Protein AF-A0A3D2KPB6-F1 (afdb_monomer_lite)

pLDDT: mean 90.32, std 8.57, range [44.06, 98.75]

Foldseek 3Di:
DVVVVVVVVVLLVVLLVLLVVLLVLLVVLLVVCVVPDDPVLSVQSVVLSVLLVVLSPDPPRDPVSNVVSSVSSLVSCVVRVPPSPPDDPCNVCVVVVVVVVVVVVVCCVAWKDKDFAQACLQPPLWDHKDKDWDEFPDDPDDDPVRVVVCCQQFVKDKDWFFDQAWAFKKFWFALDAPPAALQDRGDWDKDWDDDPVDHIFIWTWGWMDRPNRIGIDTDGPRDDCQVQCCVHAPVVDPGSVRVVVVQVVVVQFPQDPVRITMGTDPDIHHGGGTPIIIITTTIFIFMFTQCVCVPDPDDQQFWWWFWCVPLVLDPDTDIDTFGFHDDAFWKWADDPLFIDINNHTDDDDPLSVCLRVVNDPQNGADQAAQRHPPHMDHAHPQWTFGGHSNRRHDPGCSRRNTGGNVRTRGGTAFRCDNNDPRGGGRD

Structure (mmCIF, N/CA/C/O backbone):
data_AF-A0A3D2KPB6-F1
#
_entry.id   AF-A0A3D2KPB6-F1
#
loop_
_atom_site.group_PDB
_atom_site.id
_atom_site.type_symbol
_atom_site.label_atom_id
_atom_site.label_alt_id
_atom_site.label_comp_id
_atom_site.label_asym_id
_atom_site.label_entity_id
_atom_site.label_seq_id
_atom_site.pdbx_PDB_ins_code
_atom_site.Cartn_x
_atom_site.Cartn_y
_atom_site.Cartn_z
_atom_site.occupancy
_atom_site.B_iso_or_equiv
_atom_site.auth_seq_id
_atom_site.auth_comp_id
_atom_site.auth_asym_id
_atom_site.auth_atom_id
_atom_site.pdbx_PDB_model_num
ATOM 1 N N . MET A 1 1 ? 39.797 36.751 -23.913 1.00 49.50 1 MET A N 1
ATOM 2 C CA . MET A 1 1 ? 40.040 36.171 -25.258 1.00 49.50 1 MET A CA 1
ATOM 3 C C . MET A 1 1 ? 39.704 34.677 -25.364 1.00 49.50 1 MET A C 1
ATOM 5 O O . MET A 1 1 ? 39.064 34.304 -26.334 1.00 49.50 1 MET A O 1
ATOM 9 N N . PHE A 1 2 ? 40.036 33.823 -24.383 1.00 52.22 2 PHE A N 1
ATOM 10 C CA . PHE A 1 2 ? 39.786 32.365 -24.452 1.00 52.22 2 PHE A CA 1
ATOM 11 C C . PHE A 1 2 ? 38.309 31.931 -24.597 1.00 52.22 2 PHE A C 1
ATOM 13 O O . PHE A 1 2 ? 38.028 30.942 -25.267 1.00 52.22 2 PHE A O 1
ATOM 20 N N . ASN A 1 3 ? 37.356 32.683 -24.031 1.00 55.00 3 ASN A N 1
ATOM 21 C CA . ASN A 1 3 ? 35.929 32.315 -24.026 1.00 55.00 3 ASN A CA 1
ATOM 22 C C . ASN A 1 3 ? 35.178 32.638 -25.342 1.00 55.00 3 ASN A C 1
ATOM 24 O O . ASN A 1 3 ? 34.080 32.145 -25.583 1.00 55.00 3 ASN A O 1
ATOM 28 N N . PHE A 1 4 ? 35.764 33.474 -26.206 1.00 55.62 4 PHE A N 1
ATOM 29 C CA . PHE A 1 4 ? 35.177 33.846 -27.500 1.00 55.62 4 PHE A CA 1
ATOM 30 C C . PHE A 1 4 ? 35.497 32.791 -28.569 1.00 55.62 4 PHE A C 1
ATOM 32 O O . PHE A 1 4 ? 34.599 32.269 -29.228 1.00 55.62 4 PHE A O 1
ATOM 39 N N . PHE A 1 5 ? 36.766 32.372 -28.636 1.00 59.25 5 PHE A N 1
ATOM 40 C CA . PHE A 1 5 ? 37.217 31.298 -29.522 1.00 59.25 5 PHE A CA 1
ATOM 41 C C . PHE A 1 5 ? 36.573 29.940 -29.198 1.00 59.25 5 PHE A C 1
ATOM 43 O O . PHE A 1 5 ? 36.370 29.127 -30.099 1.00 59.25 5 PHE A O 1
ATOM 50 N N . SER A 1 6 ? 36.217 29.677 -27.935 1.00 68.56 6 SER A N 1
ATOM 51 C CA . SER A 1 6 ? 35.493 28.457 -27.548 1.00 68.56 6 SER A CA 1
ATOM 52 C C . SER A 1 6 ? 34.040 28.463 -28.043 1.00 68.56 6 SER A C 1
ATOM 54 O O . SER A 1 6 ? 33.560 27.443 -28.546 1.00 68.56 6 SER A O 1
ATOM 56 N N . LYS A 1 7 ? 33.354 29.614 -27.972 1.00 76.50 7 LYS A N 1
ATOM 57 C CA . LYS A 1 7 ? 31.980 29.796 -28.462 1.00 76.50 7 LYS A CA 1
ATOM 58 C C . LYS A 1 7 ? 31.906 29.663 -29.983 1.00 76.50 7 LYS A C 1
ATOM 60 O O . LYS A 1 7 ? 31.088 28.895 -30.477 1.00 76.50 7 LYS A O 1
ATOM 65 N N . GLU A 1 8 ? 32.798 30.327 -30.715 1.00 77.44 8 GLU A N 1
ATOM 66 C CA . GLU A 1 8 ? 32.841 30.278 -32.183 1.00 77.44 8 GLU A CA 1
ATOM 67 C C . GLU A 1 8 ? 33.154 28.867 -32.709 1.00 77.44 8 GLU A C 1
ATOM 69 O O . GLU A 1 8 ? 32.471 28.359 -33.602 1.00 77.44 8 GLU A O 1
ATOM 74 N N . ARG A 1 9 ? 34.115 28.167 -32.086 1.00 81.19 9 ARG A N 1
ATOM 75 C CA . ARG A 1 9 ? 34.411 26.757 -32.401 1.00 81.19 9 ARG A CA 1
ATOM 76 C C . ARG A 1 9 ? 33.211 25.844 -32.144 1.00 81.19 9 ARG A C 1
ATOM 78 O O . ARG A 1 9 ? 32.948 24.952 -32.951 1.00 81.19 9 ARG A O 1
ATOM 85 N N . ARG A 1 10 ? 32.472 26.059 -31.048 1.00 84.06 10 ARG A N 1
ATOM 86 C CA . ARG A 1 10 ? 31.262 25.288 -30.719 1.00 84.06 10 ARG A CA 1
ATOM 87 C C . ARG A 1 10 ? 30.144 25.537 -31.735 1.00 84.06 10 ARG A C 1
ATOM 89 O O . ARG A 1 10 ? 29.541 24.572 -32.198 1.00 84.06 10 ARG A O 1
ATOM 96 N N . THR A 1 11 ? 29.915 26.793 -32.120 1.00 87.31 11 THR A N 1
ATOM 97 C CA . THR A 1 11 ? 28.934 27.168 -33.151 1.00 87.31 11 THR A CA 1
ATOM 98 C C . THR A 1 11 ? 29.279 26.542 -34.498 1.00 87.31 11 THR A C 1
ATOM 100 O O . THR A 1 11 ? 28.432 25.883 -35.097 1.00 87.31 11 THR A O 1
ATOM 103 N N . ARG A 1 12 ? 30.540 26.648 -34.938 1.00 87.94 12 ARG A N 1
ATOM 104 C CA . ARG A 1 12 ? 30.999 26.034 -36.191 1.00 87.94 12 ARG A CA 1
ATOM 105 C C . ARG A 1 12 ? 30.823 24.519 -36.184 1.00 87.94 12 ARG A C 1
ATOM 107 O O . ARG A 1 12 ? 30.333 23.964 -37.161 1.00 87.94 12 ARG A O 1
ATOM 114 N N . ARG A 1 13 ? 31.192 23.845 -35.089 1.00 88.19 13 ARG A N 1
ATOM 115 C CA . ARG A 1 13 ? 31.015 22.391 -34.950 1.00 88.19 13 ARG A CA 1
ATOM 116 C C . ARG A 1 13 ? 29.543 21.992 -35.077 1.00 88.19 13 ARG A C 1
ATOM 118 O O . ARG A 1 13 ? 29.248 21.073 -35.833 1.00 88.19 13 ARG A O 1
ATOM 125 N N . LYS A 1 14 ? 28.645 22.706 -34.390 1.00 90.25 14 LYS A N 1
ATOM 126 C CA . LYS A 1 14 ? 27.197 22.465 -34.462 1.00 90.25 14 LYS A CA 1
ATOM 127 C C . LYS A 1 14 ? 26.663 22.657 -35.885 1.00 90.25 14 LYS A C 1
ATOM 129 O O . LYS A 1 14 ? 25.953 21.793 -36.382 1.00 90.25 14 LYS A O 1
ATOM 134 N N . LEU A 1 15 ? 27.059 23.735 -36.565 1.00 91.00 15 LEU A N 1
ATOM 135 C CA . LEU A 1 15 ? 26.624 24.005 -37.938 1.00 91.00 15 LEU A CA 1
ATOM 136 C C . LEU A 1 15 ? 27.145 22.958 -38.936 1.00 91.00 15 LEU A C 1
ATOM 138 O O . LEU A 1 15 ? 26.420 22.563 -39.844 1.00 91.00 15 LEU A O 1
ATOM 142 N N . LEU A 1 16 ? 28.379 22.468 -38.767 1.00 91.44 16 LEU A N 1
ATOM 143 C CA . LEU A 1 16 ? 28.932 21.390 -39.597 1.00 91.44 16 LEU A CA 1
ATOM 144 C C . LEU A 1 16 ? 28.162 20.072 -39.429 1.00 91.44 16 LEU A C 1
ATOM 146 O O . LEU A 1 16 ? 27.970 19.357 -40.413 1.00 91.44 16 LEU A O 1
ATOM 150 N N . GLU A 1 17 ? 27.731 19.762 -38.206 1.00 89.62 17 GLU A N 1
ATOM 151 C CA . GLU A 1 17 ? 26.903 18.594 -37.893 1.00 89.62 17 GLU A CA 1
ATOM 152 C C . GLU A 1 17 ? 25.509 18.726 -38.519 1.00 89.62 17 GLU A C 1
ATOM 154 O O . GLU A 1 17 ? 25.130 17.890 -39.336 1.00 89.62 17 GLU A O 1
ATOM 159 N N . GLN A 1 18 ? 24.824 19.849 -38.291 1.00 91.00 18 GLN A N 1
ATOM 160 C CA . GLN A 1 18 ? 23.523 20.134 -38.909 1.00 91.00 18 GLN A CA 1
ATOM 161 C C . GLN A 1 18 ? 23.593 20.114 -40.443 1.00 91.00 18 GLN A C 1
ATOM 163 O O . GLN A 1 18 ? 22.740 19.527 -41.102 1.00 91.00 18 GLN A O 1
ATOM 168 N N . SER A 1 19 ? 24.645 20.689 -41.032 1.00 93.12 19 SER A N 1
ATOM 169 C CA . SER A 1 19 ? 24.866 20.668 -42.485 1.00 93.12 19 SER A CA 1
ATOM 170 C C . SER A 1 19 ? 25.135 19.260 -43.014 1.00 93.12 19 SER A C 1
ATOM 172 O O . SER A 1 19 ? 24.842 18.959 -44.170 1.00 93.12 19 SER A O 1
ATOM 174 N N . ARG A 1 20 ? 25.727 18.372 -42.206 1.00 93.81 20 ARG A N 1
ATOM 175 C CA . ARG A 1 20 ? 25.897 16.966 -42.583 1.00 93.81 20 ARG A CA 1
ATOM 176 C C . ARG A 1 20 ? 24.556 16.263 -42.676 1.00 93.81 20 ARG A C 1
ATOM 178 O O . ARG A 1 20 ? 24.315 15.591 -43.680 1.00 93.81 20 ARG A O 1
ATOM 185 N N . ASP A 1 21 ? 23.723 16.457 -41.671 1.00 90.81 21 ASP A N 1
ATOM 186 C CA . ASP A 1 21 ? 22.442 15.776 -41.562 1.00 90.81 21 ASP A CA 1
ATOM 187 C C . ASP A 1 21 ? 21.454 16.331 -42.606 1.00 90.81 21 ASP A C 1
ATOM 189 O O . ASP A 1 21 ? 20.803 15.554 -43.304 1.00 90.81 21 ASP A O 1
ATOM 193 N N . LEU A 1 22 ? 21.463 17.648 -42.856 1.00 93.00 22 LEU A N 1
ATOM 194 C CA . LEU A 1 22 ? 20.670 18.288 -43.913 1.00 93.00 22 LEU A CA 1
ATOM 195 C C . LEU A 1 22 ? 21.046 17.789 -45.320 1.00 93.00 22 LEU A C 1
ATOM 197 O O . LEU A 1 22 ? 20.166 17.481 -46.118 1.00 93.00 22 LEU A O 1
ATOM 201 N N . VAL A 1 23 ? 22.344 17.629 -45.623 1.00 95.25 23 VAL A N 1
ATOM 202 C CA . VAL A 1 23 ? 22.802 17.027 -46.896 1.00 95.25 23 VAL A CA 1
ATOM 203 C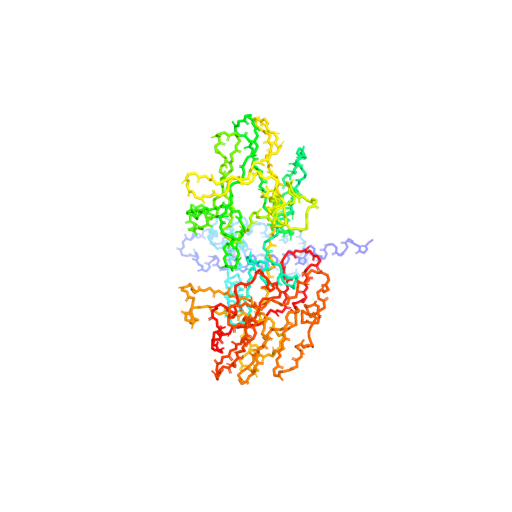 C . VAL A 1 23 ? 22.334 15.575 -47.026 1.00 95.25 23 VAL A C 1
ATOM 205 O O . VAL A 1 23 ? 21.984 15.136 -48.123 1.00 95.25 23 VAL A O 1
ATOM 208 N N . HIS A 1 24 ? 22.342 14.809 -45.933 1.00 92.69 24 HIS A N 1
ATOM 209 C CA . HIS A 1 24 ? 21.843 13.435 -45.944 1.00 92.69 24 HIS A CA 1
ATOM 210 C C . HIS A 1 24 ? 20.332 13.394 -46.221 1.00 92.69 24 HIS A C 1
ATOM 212 O O . HIS A 1 24 ? 19.899 12.643 -47.098 1.00 92.69 24 HIS A O 1
ATOM 218 N N . MET A 1 25 ? 19.552 14.258 -45.562 1.00 91.19 25 MET A N 1
ATOM 219 C CA . MET A 1 25 ? 18.114 14.398 -45.812 1.00 91.19 25 MET A CA 1
ATOM 220 C C . MET A 1 25 ? 17.820 14.846 -47.241 1.00 91.19 25 MET A C 1
ATOM 222 O O . MET A 1 25 ? 16.938 14.279 -47.878 1.00 91.19 25 MET A O 1
ATOM 226 N N . ALA A 1 26 ? 18.596 15.781 -47.790 1.00 93.50 26 ALA A N 1
ATOM 227 C CA . ALA A 1 26 ? 18.419 16.237 -49.163 1.00 93.50 26 ALA A CA 1
ATOM 228 C C . ALA A 1 26 ? 18.609 15.117 -50.191 1.00 93.50 26 ALA A C 1
ATOM 230 O O . ALA A 1 26 ? 17.794 14.962 -51.097 1.00 93.50 26 ALA A O 1
ATOM 231 N N . ARG A 1 27 ? 19.632 14.271 -50.008 1.00 94.62 27 ARG A N 1
ATOM 232 C CA . ARG A 1 27 ? 19.849 13.081 -50.850 1.00 94.62 27 ARG A CA 1
ATOM 233 C C . ARG A 1 27 ? 18.725 12.056 -50.711 1.00 94.62 27 ARG A C 1
ATOM 235 O O . ARG A 1 27 ? 18.372 11.400 -51.689 1.00 94.62 27 ARG A O 1
ATOM 242 N N . LYS A 1 28 ? 18.159 11.916 -49.508 1.00 91.56 28 LYS A N 1
ATOM 243 C CA . LYS A 1 28 ? 16.992 11.061 -49.268 1.00 91.56 28 LYS A CA 1
ATOM 244 C C . LYS A 1 28 ? 15.762 11.616 -49.990 1.00 91.56 28 LYS A C 1
ATOM 246 O O . LYS A 1 28 ? 15.108 10.867 -50.699 1.00 91.56 28 LYS A O 1
ATOM 251 N N . VAL A 1 29 ? 15.485 12.916 -49.888 1.00 92.00 29 VAL A N 1
ATOM 252 C CA . VAL A 1 29 ? 14.384 13.567 -50.619 1.00 92.00 29 VAL A CA 1
ATOM 253 C C . VAL A 1 29 ? 14.556 13.418 -52.132 1.00 92.00 29 VAL A C 1
ATOM 255 O O . VAL A 1 29 ? 13.609 12.993 -52.783 1.00 92.00 29 VAL A O 1
ATOM 258 N N . ASP A 1 30 ? 15.752 13.668 -52.674 1.00 92.88 30 ASP A N 1
ATOM 259 C CA . ASP A 1 30 ? 16.071 13.428 -54.093 1.00 92.88 30 ASP A CA 1
ATOM 260 C C . ASP A 1 30 ? 15.761 11.974 -54.480 1.00 92.88 30 ASP A C 1
ATOM 262 O O . ASP A 1 30 ? 14.990 11.727 -55.398 1.00 92.88 30 ASP A O 1
ATOM 266 N N . SER A 1 31 ? 16.250 10.994 -53.717 1.00 91.62 31 SER A N 1
ATOM 267 C CA . SER A 1 31 ? 16.037 9.573 -54.031 1.00 91.62 31 SER A CA 1
ATOM 268 C C . SER A 1 31 ? 14.565 9.147 -53.999 1.00 91.62 31 SER A C 1
ATOM 270 O O . SER A 1 31 ? 14.152 8.349 -54.832 1.00 91.62 31 SER A O 1
ATOM 272 N N . TYR A 1 32 ? 13.783 9.660 -53.044 1.00 89.88 32 TYR A N 1
ATOM 273 C CA . TYR A 1 32 ? 12.382 9.266 -52.838 1.00 89.88 32 TYR A CA 1
ATOM 274 C C . TYR A 1 32 ? 11.382 10.077 -53.670 1.00 89.88 32 TYR A C 1
ATOM 276 O O . TYR A 1 32 ? 10.236 9.653 -53.806 1.00 89.88 32 TYR A O 1
ATOM 284 N N . LYS A 1 33 ? 11.766 11.260 -54.165 1.00 89.88 33 LYS A N 1
ATOM 285 C CA . LYS A 1 33 ? 10.847 12.184 -54.846 1.00 89.88 33 LYS A CA 1
ATOM 286 C C . LYS A 1 33 ? 11.289 12.622 -56.239 1.00 89.88 33 LYS A C 1
ATOM 288 O O . LYS A 1 33 ? 10.548 13.373 -56.866 1.00 89.88 33 LYS A O 1
ATOM 293 N N . ARG A 1 34 ? 12.433 12.158 -56.761 1.00 91.00 34 ARG A N 1
ATOM 294 C CA . ARG A 1 34 ? 12.899 12.510 -58.122 1.00 91.00 34 ARG A CA 1
ATOM 295 C C . ARG A 1 34 ? 11.861 12.246 -59.220 1.00 91.00 34 ARG A C 1
ATOM 297 O O . ARG A 1 34 ? 11.920 12.900 -60.249 1.00 91.00 34 ARG A O 1
ATOM 304 N N . ASP A 1 35 ? 10.943 11.305 -59.002 1.00 90.56 35 ASP A N 1
ATOM 305 C CA . ASP A 1 35 ? 9.919 10.913 -59.976 1.00 90.56 35 ASP A CA 1
ATOM 306 C C . ASP A 1 35 ? 8.675 11.832 -59.933 1.00 90.56 35 ASP A C 1
ATOM 308 O O . ASP A 1 35 ? 7.808 11.741 -60.797 1.00 90.56 35 ASP A O 1
ATOM 312 N N . ILE A 1 36 ? 8.564 12.683 -58.903 1.00 89.75 36 ILE A N 1
ATOM 313 C CA . ILE A 1 36 ? 7.368 13.483 -58.580 1.00 89.75 36 ILE A CA 1
ATOM 314 C C . ILE A 1 36 ? 7.684 14.990 -58.556 1.00 89.75 36 ILE A C 1
ATOM 316 O O . ILE A 1 36 ? 6.793 15.810 -58.764 1.00 89.75 36 ILE A O 1
ATOM 320 N N . LEU A 1 37 ? 8.933 15.375 -58.273 1.00 89.31 37 LEU A N 1
ATOM 321 C CA . LEU A 1 37 ? 9.360 16.777 -58.260 1.00 89.31 37 LEU A CA 1
ATOM 322 C C . LEU A 1 37 ? 9.488 17.344 -59.676 1.00 89.31 37 LEU A C 1
ATOM 324 O O . LEU A 1 37 ? 9.900 16.645 -60.600 1.00 89.31 37 LEU A O 1
ATOM 328 N N . ASP A 1 38 ? 9.199 18.640 -59.812 1.00 92.25 38 ASP A N 1
ATOM 329 C CA . ASP A 1 38 ? 9.468 19.380 -61.043 1.00 92.25 38 ASP A CA 1
ATOM 330 C C . ASP A 1 38 ? 10.977 19.331 -61.381 1.00 92.25 38 ASP A C 1
ATOM 332 O O . ASP A 1 38 ? 11.811 19.432 -60.469 1.00 92.25 38 ASP A O 1
ATOM 336 N N . PRO A 1 39 ? 11.365 19.186 -62.664 1.00 91.75 39 PRO A N 1
ATOM 337 C CA . PRO A 1 39 ? 12.768 19.168 -63.074 1.00 91.75 39 PRO A CA 1
ATOM 338 C C . PRO A 1 39 ? 13.598 20.364 -62.579 1.00 91.75 39 PRO A C 1
ATOM 340 O O . PRO A 1 39 ? 14.780 20.185 -62.264 1.00 91.75 39 PRO A O 1
ATOM 343 N N . ALA A 1 40 ? 13.007 21.560 -62.481 1.00 92.06 40 ALA A N 1
ATOM 344 C CA . ALA A 1 40 ? 13.675 22.750 -61.957 1.00 92.06 40 ALA A CA 1
ATOM 345 C C . ALA A 1 40 ? 13.976 22.607 -60.456 1.00 92.06 40 ALA A C 1
ATOM 347 O O . ALA A 1 40 ? 15.120 22.778 -60.033 1.00 92.06 40 ALA A O 1
ATOM 348 N N . ASP A 1 41 ? 12.989 22.173 -59.668 1.00 90.75 41 ASP A N 1
ATOM 349 C CA . ASP A 1 41 ? 13.131 21.963 -58.222 1.00 90.75 41 ASP A CA 1
ATOM 350 C C . ASP A 1 41 ? 14.134 20.844 -57.894 1.00 90.75 41 ASP A C 1
ATOM 352 O O . ASP A 1 41 ? 14.904 20.938 -56.932 1.00 90.75 41 ASP A O 1
ATOM 356 N N . LEU A 1 42 ? 14.166 19.789 -58.715 1.00 92.12 42 LEU A N 1
ATOM 357 C CA . LEU A 1 42 ? 15.131 18.695 -58.594 1.00 92.12 42 LEU A CA 1
ATOM 358 C C . LEU A 1 42 ? 16.566 19.159 -58.895 1.00 92.12 42 LEU A C 1
ATOM 360 O O . LEU A 1 42 ? 17.515 18.751 -58.214 1.00 92.12 42 LEU A O 1
ATOM 364 N N . SER A 1 43 ? 16.731 20.016 -59.906 1.00 94.44 43 SER A N 1
ATOM 365 C CA . SER A 1 43 ? 18.015 20.633 -60.247 1.00 94.44 43 SER A CA 1
ATOM 366 C C . SER A 1 43 ? 18.522 21.521 -59.106 1.00 94.44 43 SER A C 1
ATOM 368 O O . SER A 1 43 ? 19.663 21.360 -58.655 1.00 94.44 43 SER A O 1
ATOM 370 N N . ASP A 1 44 ? 17.657 22.383 -58.568 1.00 94.06 44 ASP A N 1
ATOM 371 C CA . ASP A 1 44 ? 17.978 23.271 -57.447 1.00 94.06 44 ASP A CA 1
ATOM 372 C C . ASP A 1 44 ? 18.363 22.483 -56.190 1.00 94.06 44 ASP A C 1
ATOM 374 O O . ASP A 1 44 ? 19.376 22.783 -55.545 1.00 94.06 44 ASP A O 1
ATOM 378 N N . LEU A 1 45 ? 17.629 21.407 -55.884 1.00 94.38 45 LEU A N 1
ATOM 379 C CA . LEU A 1 45 ? 17.930 20.511 -54.768 1.00 94.38 45 LEU A CA 1
ATOM 380 C C . LEU A 1 45 ? 19.344 19.933 -54.873 1.00 94.38 45 LEU A C 1
ATOM 382 O O . LEU A 1 45 ? 20.112 19.977 -53.905 1.00 94.38 45 LEU A O 1
ATOM 386 N N . ARG A 1 46 ? 19.713 19.400 -56.042 1.00 96.12 46 ARG A N 1
ATOM 387 C CA . ARG A 1 46 ? 21.036 18.795 -56.276 1.00 96.12 46 ARG A CA 1
ATOM 388 C C . ARG A 1 46 ? 22.155 19.831 -56.244 1.00 96.12 46 ARG A C 1
ATOM 390 O O . ARG A 1 46 ? 23.217 19.552 -55.673 1.00 96.12 46 ARG A O 1
ATOM 397 N N . CYS A 1 47 ? 21.914 21.016 -56.803 1.00 97.06 47 CYS A N 1
ATOM 398 C CA . CYS A 1 47 ? 22.853 22.135 -56.790 1.00 97.06 47 CYS A CA 1
ATOM 399 C C . CYS A 1 47 ? 23.160 22.587 -55.353 1.00 97.06 47 CYS A C 1
ATOM 401 O O . CYS A 1 47 ? 24.317 22.542 -54.918 1.00 97.06 47 CYS A O 1
ATOM 403 N N . LEU A 1 48 ? 22.126 22.910 -54.568 1.00 96.38 48 LEU A N 1
ATOM 404 C CA . LEU A 1 48 ? 22.276 23.359 -53.179 1.00 96.38 48 LEU A CA 1
ATOM 405 C C . LEU A 1 48 ? 22.872 22.271 -52.275 1.00 96.38 48 LEU A C 1
ATOM 407 O O . LEU A 1 48 ? 23.739 22.560 -51.447 1.00 96.38 48 LEU A O 1
ATOM 411 N N . THR A 1 49 ? 22.487 21.006 -52.476 1.00 96.75 49 THR A N 1
ATOM 412 C CA . THR A 1 49 ? 23.069 19.862 -51.749 1.00 96.75 49 THR A CA 1
ATOM 413 C C . THR A 1 49 ? 24.569 19.733 -52.012 1.00 96.75 49 THR A C 1
ATOM 415 O O . THR A 1 49 ? 25.353 19.498 -51.085 1.00 96.75 49 THR A O 1
ATOM 418 N N . THR A 1 50 ? 24.988 19.890 -53.270 1.00 97.06 50 THR A N 1
ATOM 419 C CA . THR A 1 50 ? 26.399 19.805 -53.670 1.00 97.06 50 THR A CA 1
ATOM 420 C C . THR A 1 50 ? 27.199 20.974 -53.107 1.00 97.06 50 THR A C 1
ATOM 422 O O . THR A 1 50 ? 28.262 20.748 -52.521 1.00 97.06 50 THR A O 1
ATOM 425 N N . ASN A 1 51 ? 26.661 22.193 -53.200 1.00 96.31 51 ASN A N 1
ATOM 426 C CA . ASN A 1 51 ? 27.271 23.400 -52.648 1.00 96.31 51 ASN A CA 1
ATOM 427 C C . ASN A 1 51 ? 27.501 23.272 -51.132 1.00 96.31 51 ASN A C 1
ATOM 429 O O . ASN A 1 51 ? 28.634 23.385 -50.656 1.00 96.31 51 ASN A O 1
ATOM 433 N N . LEU A 1 52 ? 26.460 22.920 -50.367 1.00 95.69 52 LEU A N 1
ATOM 434 C CA . LEU A 1 52 ? 26.577 22.759 -48.915 1.00 95.69 52 LEU A CA 1
ATOM 435 C C . LEU A 1 52 ? 27.572 21.650 -48.540 1.00 95.69 52 LEU A C 1
ATOM 437 O O . LEU A 1 52 ? 28.374 21.806 -47.617 1.00 95.69 52 LEU A O 1
ATOM 441 N N . HIS A 1 53 ? 27.578 20.535 -49.276 1.00 96.31 53 HIS A N 1
ATOM 442 C CA . HIS A 1 53 ? 28.534 19.451 -49.059 1.00 96.31 53 HIS A CA 1
ATOM 443 C C . HIS A 1 53 ? 29.992 19.884 -49.305 1.00 96.31 53 HIS A C 1
ATOM 445 O O . HIS A 1 53 ? 30.879 19.490 -48.539 1.00 96.31 53 HIS A O 1
ATOM 451 N N . GLN A 1 54 ? 30.251 20.687 -50.342 1.00 94.88 54 GLN A N 1
ATOM 452 C CA . GLN A 1 54 ? 31.582 21.228 -50.638 1.00 94.88 54 GLN A CA 1
ATOM 453 C C . GLN A 1 54 ? 32.027 22.240 -49.574 1.00 94.88 54 GLN A C 1
ATOM 455 O O . GLN A 1 54 ? 33.122 22.099 -49.022 1.00 94.88 54 GLN A O 1
ATOM 460 N N . LEU A 1 55 ? 31.161 23.191 -49.209 1.00 93.50 55 LEU A N 1
ATOM 461 C CA . LEU A 1 55 ? 31.437 24.188 -48.167 1.00 93.50 55 LEU A CA 1
ATOM 462 C C . LEU A 1 55 ? 31.710 23.544 -46.804 1.00 93.50 55 LEU A C 1
ATOM 464 O O . LEU A 1 55 ? 32.622 23.966 -46.098 1.00 93.50 55 LEU A O 1
ATOM 468 N N . ARG A 1 56 ? 30.988 22.474 -46.454 1.00 92.75 56 ARG A N 1
ATOM 469 C CA . ARG A 1 56 ? 31.222 21.705 -45.220 1.00 92.75 56 ARG A CA 1
ATOM 470 C C . ARG A 1 56 ? 32.591 21.015 -45.208 1.00 92.75 56 ARG A C 1
ATOM 472 O O . ARG A 1 56 ? 33.201 20.886 -44.148 1.00 92.75 56 ARG A O 1
ATOM 479 N N . LYS A 1 57 ? 33.064 20.521 -46.360 1.00 91.56 57 LYS A N 1
ATOM 480 C CA . LYS A 1 57 ? 34.374 19.852 -46.483 1.00 91.56 57 LYS A CA 1
ATOM 481 C C . LYS A 1 57 ? 35.541 20.841 -46.506 1.00 91.56 57 LYS A C 1
ATOM 483 O O . LYS A 1 57 ? 36.648 20.472 -46.113 1.00 91.56 57 LYS A O 1
ATOM 488 N N . ASN A 1 58 ? 35.308 22.079 -46.930 1.00 90.50 58 ASN A N 1
ATOM 489 C CA . ASN A 1 58 ? 36.336 23.107 -46.974 1.00 90.50 58 ASN A CA 1
ATOM 490 C C . ASN A 1 58 ? 36.557 23.742 -45.586 1.00 90.50 58 ASN A C 1
ATOM 492 O O . ASN A 1 58 ? 35.739 24.507 -45.073 1.00 90.50 58 ASN A O 1
ATOM 496 N N . ARG A 1 59 ? 37.715 23.457 -44.976 1.00 75.56 59 ARG A N 1
ATOM 497 C CA . ARG A 1 59 ? 38.088 23.997 -43.654 1.00 75.56 59 ARG A CA 1
ATOM 498 C C . ARG A 1 59 ? 38.280 25.519 -43.642 1.00 75.56 59 ARG A C 1
ATOM 500 O O . ARG A 1 59 ? 38.235 26.104 -42.565 1.00 75.56 59 ARG A O 1
ATOM 507 N N . LEU A 1 60 ? 38.464 26.146 -44.805 1.00 81.81 60 LEU A N 1
ATOM 508 C CA . LEU A 1 60 ? 38.664 27.591 -44.955 1.00 81.81 60 LEU A CA 1
ATOM 509 C C . LEU A 1 60 ? 37.361 28.362 -45.208 1.00 81.81 60 LEU A C 1
ATOM 511 O O . LEU A 1 60 ? 37.382 29.590 -45.224 1.00 81.81 60 LEU A O 1
ATOM 515 N N . SER A 1 61 ? 36.223 27.679 -45.377 1.00 83.12 61 SER A N 1
ATOM 516 C CA . SER A 1 61 ? 34.942 28.356 -45.591 1.00 83.12 61 SER A CA 1
ATOM 517 C C . SER A 1 61 ? 34.572 29.250 -44.406 1.00 83.12 61 SER A C 1
ATOM 519 O O . SER A 1 61 ? 34.750 28.865 -43.242 1.00 83.12 61 SER A O 1
ATOM 521 N N . ARG A 1 62 ? 34.051 30.445 -44.713 1.00 88.19 62 ARG A N 1
ATOM 522 C CA . ARG A 1 62 ? 33.499 31.375 -43.719 1.00 88.19 62 ARG A CA 1
ATOM 523 C C . ARG A 1 62 ? 32.226 30.792 -43.109 1.00 88.19 62 ARG A C 1
ATOM 525 O O . ARG A 1 62 ? 31.479 30.087 -43.787 1.00 88.19 62 ARG A O 1
ATOM 532 N N . LEU A 1 63 ? 32.003 31.078 -41.825 1.00 87.50 63 LEU A N 1
ATOM 533 C CA . LEU A 1 63 ? 30.848 30.569 -41.083 1.00 87.50 63 LEU A CA 1
ATOM 534 C C . LEU A 1 63 ? 29.530 31.068 -41.694 1.00 87.50 63 LEU A C 1
ATOM 536 O O . LEU A 1 63 ? 28.631 30.260 -41.898 1.00 87.50 63 LEU A O 1
ATOM 540 N N . ASP A 1 64 ? 29.467 32.349 -42.059 1.00 90.50 64 ASP A N 1
ATOM 541 C CA . ASP A 1 64 ? 28.270 32.973 -42.638 1.00 90.50 64 ASP A CA 1
ATOM 542 C C . ASP A 1 64 ? 27.900 32.333 -43.980 1.00 90.50 64 ASP A C 1
ATOM 544 O O . ASP A 1 64 ? 26.771 31.908 -44.177 1.00 90.50 64 ASP A O 1
ATOM 548 N N . THR A 1 65 ? 28.884 32.100 -44.854 1.00 92.50 65 THR A N 1
ATOM 549 C CA . THR A 1 65 ? 28.666 31.423 -46.144 1.00 92.50 65 THR A CA 1
ATOM 550 C C . THR A 1 65 ? 28.148 29.991 -45.977 1.00 92.50 65 THR A C 1
ATOM 552 O O . THR A 1 65 ? 27.323 29.527 -46.763 1.00 92.50 65 THR A O 1
ATOM 555 N N . LEU A 1 66 ? 28.626 29.269 -44.957 1.00 92.06 66 LEU A N 1
ATOM 556 C CA . LEU A 1 66 ? 28.114 27.937 -44.629 1.00 92.06 66 LEU A CA 1
ATOM 557 C C . LEU A 1 66 ? 26.672 28.012 -44.098 1.00 92.06 66 LEU A C 1
ATOM 559 O O . LEU A 1 66 ? 25.857 27.158 -44.439 1.00 92.06 66 LEU A O 1
ATOM 563 N N . GLN A 1 67 ? 26.365 29.028 -43.287 1.00 93.75 67 GLN A N 1
ATOM 564 C CA . GLN A 1 67 ? 25.035 29.258 -42.726 1.00 93.75 67 GLN A CA 1
ATOM 565 C C . GLN A 1 67 ? 24.019 29.643 -43.810 1.00 93.75 67 GLN A C 1
ATOM 567 O O . GLN A 1 67 ? 22.910 29.116 -43.808 1.00 93.75 67 GLN A O 1
ATOM 572 N N . ASP A 1 68 ? 24.399 30.489 -44.764 1.00 95.44 68 ASP A N 1
ATOM 573 C CA . ASP A 1 68 ? 23.544 30.889 -45.885 1.00 95.44 68 ASP A CA 1
ATOM 574 C C . ASP A 1 68 ? 23.223 29.697 -46.791 1.00 95.44 68 ASP A C 1
ATOM 576 O O . ASP A 1 68 ? 22.063 29.459 -47.129 1.00 95.44 68 ASP A O 1
ATOM 580 N N . ALA A 1 69 ? 24.234 28.883 -47.119 1.00 94.62 69 ALA A N 1
ATOM 581 C CA . ALA A 1 69 ? 24.040 27.657 -47.891 1.00 94.62 69 ALA A CA 1
ATOM 582 C C . ALA A 1 69 ? 23.160 26.634 -47.151 1.00 94.62 69 ALA A C 1
ATOM 584 O O . ALA A 1 69 ? 22.345 25.954 -47.776 1.00 94.62 69 ALA A O 1
ATOM 585 N N . TYR A 1 70 ? 23.301 26.538 -45.824 1.00 95.56 70 TYR A N 1
ATOM 586 C CA . TYR A 1 70 ? 22.423 25.728 -44.980 1.00 95.56 70 TYR A CA 1
ATOM 587 C C . TYR A 1 70 ? 20.975 26.229 -45.049 1.00 95.56 70 TYR A C 1
ATOM 589 O O . TYR A 1 70 ? 20.073 25.443 -45.326 1.00 95.56 70 TYR A O 1
ATOM 597 N N . ASN A 1 71 ? 20.754 27.532 -44.850 1.00 96.50 71 ASN A N 1
ATOM 598 C CA . ASN A 1 71 ? 19.423 28.143 -44.845 1.00 96.50 71 ASN A CA 1
ATOM 599 C C . ASN A 1 71 ? 18.719 27.986 -46.202 1.00 96.50 71 ASN A C 1
ATOM 601 O O . ASN A 1 71 ? 17.526 27.696 -46.242 1.00 96.50 71 ASN A O 1
ATOM 605 N N . ALA A 1 72 ? 19.457 28.128 -47.308 1.00 95.62 72 ALA A N 1
ATOM 606 C CA . ALA A 1 72 ? 18.923 27.942 -48.654 1.00 95.62 72 ALA A CA 1
ATOM 607 C C . ALA A 1 72 ? 18.436 26.501 -48.888 1.00 95.62 72 ALA A C 1
ATOM 609 O O . ALA A 1 72 ? 17.328 26.293 -49.385 1.00 95.62 72 ALA A O 1
ATOM 610 N N . LEU A 1 73 ? 19.232 25.501 -48.490 1.00 95.50 73 LEU A N 1
ATOM 611 C CA . LEU A 1 73 ? 18.838 24.096 -48.614 1.00 95.50 73 LEU A CA 1
ATOM 612 C C . LEU A 1 73 ? 17.693 23.731 -47.652 1.00 95.50 73 LEU A C 1
ATOM 614 O O . LEU A 1 73 ? 16.792 22.992 -48.041 1.00 95.50 73 LEU A O 1
ATOM 618 N N . ASP A 1 74 ? 17.694 24.263 -46.424 1.00 94.88 74 ASP A N 1
ATOM 619 C CA . ASP A 1 74 ? 16.621 24.062 -45.439 1.00 94.88 74 ASP A CA 1
ATOM 620 C C . ASP A 1 74 ? 15.284 24.606 -45.949 1.00 94.88 74 ASP A C 1
ATOM 622 O O . ASP A 1 74 ? 14.279 23.895 -45.924 1.00 94.88 74 ASP A O 1
ATOM 626 N N . ALA A 1 75 ? 15.272 25.836 -46.468 1.00 94.62 75 ALA A N 1
ATOM 627 C CA . ALA A 1 75 ? 14.076 26.458 -47.027 1.00 94.62 75 ALA A CA 1
ATOM 628 C C . ALA A 1 75 ? 13.500 25.639 -48.192 1.00 94.62 75 ALA A C 1
ATOM 630 O O . ALA A 1 75 ? 12.289 25.409 -48.253 1.00 94.62 75 ALA A O 1
ATOM 631 N N . LEU A 1 76 ? 14.370 25.144 -49.078 1.00 93.25 76 LEU A N 1
ATOM 632 C CA . LEU A 1 76 ? 13.967 24.314 -50.208 1.00 93.25 76 LEU A CA 1
ATOM 633 C C . LEU A 1 76 ? 13.371 22.973 -49.738 1.00 93.25 76 LEU A C 1
ATOM 635 O O . LEU A 1 76 ? 12.277 22.589 -50.157 1.00 93.25 76 LEU A O 1
ATOM 639 N N . LEU A 1 77 ? 14.031 22.297 -48.792 1.00 92.69 77 LEU A N 1
ATOM 640 C CA . LEU A 1 77 ? 13.536 21.044 -48.218 1.00 92.69 77 LEU A CA 1
ATOM 641 C C . LEU A 1 77 ? 12.239 21.218 -47.427 1.00 92.69 77 LEU A C 1
ATOM 643 O O . LEU A 1 77 ? 11.413 20.312 -47.431 1.00 92.69 77 LEU A O 1
ATOM 647 N N . ARG A 1 78 ? 12.006 22.359 -46.774 1.00 91.75 78 ARG A N 1
ATOM 648 C CA . ARG A 1 78 ? 10.718 22.644 -46.116 1.00 91.75 78 ARG A CA 1
ATOM 649 C C . ARG A 1 78 ? 9.569 22.772 -47.111 1.00 91.75 78 ARG A C 1
ATOM 651 O O . ARG A 1 78 ? 8.438 22.465 -46.748 1.00 91.75 78 ARG A O 1
ATOM 658 N N . ARG A 1 79 ? 9.841 23.200 -48.348 1.00 89.94 79 ARG A N 1
ATOM 659 C CA . ARG A 1 79 ? 8.810 23.412 -49.373 1.00 89.94 79 ARG A CA 1
ATOM 660 C C . ARG A 1 79 ? 8.245 22.100 -49.912 1.00 89.94 79 ARG A C 1
ATOM 662 O O . ARG A 1 79 ? 7.034 21.978 -50.052 1.00 89.94 79 ARG A O 1
ATOM 669 N N . PHE A 1 80 ? 9.102 21.116 -50.191 1.00 86.75 80 PHE A N 1
ATOM 670 C CA . PHE A 1 80 ? 8.679 19.856 -50.822 1.00 86.75 80 PHE A CA 1
ATOM 671 C C . PHE A 1 80 ? 9.186 18.580 -50.136 1.00 86.75 80 PHE A C 1
ATOM 673 O O . PHE A 1 80 ? 8.921 17.478 -50.618 1.00 86.75 80 PHE A O 1
ATOM 680 N N . GLY A 1 81 ? 9.868 18.671 -48.994 1.00 82.50 81 GLY A N 1
ATOM 681 C CA . GLY A 1 81 ? 10.334 17.517 -48.215 1.00 82.50 81 GLY A CA 1
ATOM 682 C C . GLY A 1 81 ? 9.189 16.636 -47.707 1.00 82.50 81 GLY A C 1
ATOM 683 O O . GLY A 1 81 ? 9.289 15.408 -47.740 1.00 82.50 81 GLY A O 1
ATOM 684 N N . GLY A 1 82 ? 8.036 17.226 -47.377 1.00 84.62 82 GLY A N 1
ATOM 685 C CA . GLY A 1 82 ? 6.845 16.502 -46.917 1.00 84.62 82 GLY A CA 1
ATOM 686 C C . GLY A 1 82 ? 7.121 15.705 -45.637 1.00 84.62 82 GLY A C 1
ATOM 687 O O . GLY A 1 82 ? 7.692 16.232 -44.693 1.00 84.62 82 GLY A O 1
ATOM 688 N N . HIS A 1 83 ? 6.769 14.416 -45.607 1.00 79.31 83 HIS A N 1
ATOM 689 C CA . HIS A 1 83 ? 7.012 13.553 -44.439 1.00 79.31 83 HIS A CA 1
ATOM 690 C C . HIS A 1 83 ? 8.491 13.185 -44.209 1.00 79.31 83 HIS A C 1
ATOM 692 O O . HIS A 1 83 ? 8.815 12.600 -43.180 1.00 79.31 83 HIS A O 1
ATOM 698 N N . ILE A 1 84 ? 9.387 13.498 -45.155 1.00 82.12 84 ILE A N 1
ATOM 699 C CA . ILE A 1 84 ? 10.829 13.225 -45.032 1.00 82.12 84 ILE A CA 1
ATOM 700 C C . ILE A 1 84 ? 11.546 14.387 -44.324 1.00 82.12 84 ILE A C 1
ATOM 702 O O . ILE A 1 84 ? 12.520 14.153 -43.611 1.00 82.12 84 ILE A O 1
ATOM 706 N N . TYR A 1 85 ? 11.082 15.629 -44.515 1.00 86.56 85 TYR A N 1
ATOM 707 C CA . TYR A 1 85 ? 11.675 16.831 -43.925 1.00 86.56 85 TYR A CA 1
ATOM 708 C C . TYR A 1 85 ? 10.633 17.961 -43.774 1.00 86.56 85 TYR A C 1
ATOM 710 O O . TYR A 1 85 ? 9.893 18.197 -44.733 1.00 86.56 85 TYR A O 1
ATOM 718 N N . PRO A 1 86 ? 10.601 18.706 -42.647 1.00 81.44 86 PRO A N 1
ATOM 719 C CA . PRO A 1 86 ? 11.536 18.657 -41.519 1.00 81.44 86 PRO A CA 1
ATOM 720 C C . PRO A 1 86 ? 11.376 17.394 -40.681 1.00 81.44 86 PRO A C 1
ATOM 722 O O . PRO A 1 86 ? 10.270 16.888 -40.494 1.00 81.44 86 PRO A O 1
ATOM 725 N N . VAL A 1 87 ? 12.496 16.890 -40.168 1.00 72.75 87 VAL A N 1
ATOM 726 C CA . VAL A 1 87 ? 12.454 15.741 -39.272 1.00 72.75 87 VAL A CA 1
ATOM 727 C C . VAL A 1 87 ? 11.848 16.194 -37.953 1.00 72.75 87 VAL A C 1
ATOM 729 O O . VAL A 1 87 ? 12.290 17.162 -37.333 1.00 72.75 87 VAL A O 1
ATOM 732 N N . THR A 1 88 ? 10.769 15.535 -37.555 1.00 78.88 88 THR A N 1
ATOM 733 C CA . THR A 1 88 ? 10.146 15.781 -36.258 1.00 78.88 88 THR A CA 1
ATOM 734 C C . THR A 1 88 ? 10.841 14.930 -35.204 1.00 78.88 88 THR A C 1
ATOM 736 O O . THR A 1 88 ? 11.303 13.825 -35.497 1.00 78.88 88 THR A O 1
ATOM 739 N N . PHE A 1 89 ? 10.857 15.401 -33.955 1.00 77.25 89 PHE A N 1
ATOM 740 C CA . PHE A 1 89 ? 11.375 14.621 -32.826 1.00 77.25 89 PHE A CA 1
ATOM 741 C C . PHE A 1 89 ? 10.778 13.203 -32.786 1.00 77.25 89 PHE A C 1
ATOM 743 O O . PHE A 1 89 ? 11.493 12.232 -32.555 1.00 77.25 89 PHE A O 1
ATOM 750 N N . LEU A 1 90 ? 9.477 13.077 -33.073 1.00 72.56 90 LEU A N 1
ATOM 751 C CA . LEU A 1 90 ? 8.782 11.792 -33.108 1.00 72.56 90 LEU A CA 1
ATOM 752 C C . LEU A 1 90 ? 9.305 10.882 -34.224 1.00 72.56 90 LEU A C 1
ATOM 754 O O . LEU A 1 90 ? 9.616 9.729 -33.951 1.00 72.56 90 LEU A O 1
ATOM 758 N N . SER A 1 91 ? 9.457 11.382 -35.455 1.00 75.00 91 SER A N 1
ATOM 759 C CA . SER A 1 91 ? 9.944 10.565 -36.580 1.00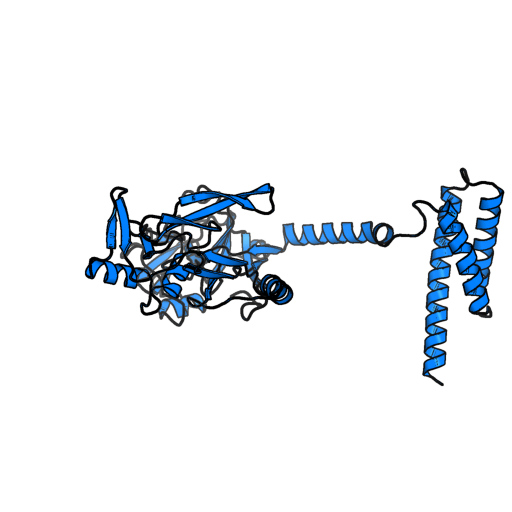 75.00 91 SER A CA 1
ATOM 760 C C . SER A 1 91 ? 11.383 10.073 -36.405 1.00 75.00 91 SER A C 1
ATOM 762 O O . SER A 1 91 ? 11.725 9.018 -36.925 1.00 75.00 91 SER A O 1
ATOM 764 N N . GLU A 1 92 ? 12.216 10.814 -35.674 1.00 77.81 92 GLU A N 1
ATOM 765 C CA . GLU A 1 92 ? 13.607 10.433 -35.389 1.00 77.81 92 GLU A CA 1
ATOM 766 C C . GLU A 1 92 ? 13.730 9.409 -34.261 1.00 77.81 92 GLU A C 1
ATOM 768 O O . GLU A 1 92 ? 14.597 8.542 -34.302 1.00 77.81 92 GLU A O 1
ATOM 773 N N . ASN A 1 93 ? 12.865 9.506 -33.250 1.00 85.06 93 ASN A N 1
ATOM 774 C CA . ASN A 1 93 ? 13.024 8.746 -32.013 1.00 85.06 93 ASN A CA 1
ATOM 775 C C . ASN A 1 93 ? 12.033 7.590 -31.879 1.00 85.06 93 ASN A C 1
ATOM 777 O O . ASN A 1 93 ? 12.121 6.852 -30.903 1.00 85.06 93 ASN A O 1
ATOM 781 N N . ILE A 1 94 ? 11.105 7.397 -32.821 1.00 88.25 94 ILE A N 1
ATOM 782 C CA . ILE A 1 94 ? 10.070 6.363 -32.691 1.00 88.25 94 ILE A CA 1
ATOM 783 C C . ILE A 1 94 ? 10.654 4.954 -32.558 1.00 88.25 94 ILE A C 1
ATOM 785 O O . ILE A 1 94 ? 10.206 4.211 -31.694 1.00 88.25 94 ILE A O 1
ATOM 789 N N . GLU A 1 95 ? 11.686 4.601 -33.330 1.00 84.88 95 GLU A N 1
ATOM 790 C CA . GLU A 1 95 ? 12.350 3.296 -33.219 1.00 84.88 95 GLU A CA 1
ATOM 791 C C . GLU A 1 95 ? 12.981 3.124 -31.835 1.00 84.88 95 GLU A C 1
ATOM 793 O O . GLU A 1 95 ? 12.734 2.128 -31.163 1.00 84.88 95 GLU A O 1
ATOM 798 N N . MET A 1 96 ? 13.704 4.139 -31.354 1.00 89.88 96 MET A N 1
ATOM 799 C CA . MET A 1 96 ? 14.302 4.132 -30.018 1.00 89.88 96 MET A CA 1
ATOM 800 C C . MET A 1 96 ? 13.247 4.045 -28.911 1.00 89.88 96 MET A C 1
ATOM 802 O O . MET A 1 96 ? 13.438 3.304 -27.953 1.00 89.88 96 MET A O 1
ATOM 806 N N . ILE A 1 97 ? 12.126 4.759 -29.042 1.00 91.38 97 ILE A N 1
ATOM 807 C CA . ILE A 1 97 ? 11.002 4.710 -28.098 1.00 91.38 97 ILE A CA 1
ATOM 808 C C . ILE A 1 97 ? 10.371 3.317 -28.103 1.00 91.38 97 ILE A C 1
ATOM 810 O O . ILE A 1 97 ? 10.096 2.778 -27.034 1.00 91.38 97 ILE A O 1
ATOM 814 N N . VAL A 1 98 ? 10.169 2.714 -29.277 1.00 93.44 98 VAL A N 1
ATOM 815 C CA . VAL A 1 98 ? 9.608 1.364 -29.410 1.00 93.44 98 VAL A CA 1
ATOM 816 C C . VAL A 1 98 ? 10.561 0.323 -28.826 1.00 93.44 98 VAL A C 1
ATOM 818 O O . VAL A 1 98 ? 10.128 -0.501 -28.025 1.00 93.44 98 VAL A O 1
ATOM 821 N N . VAL A 1 99 ? 11.855 0.380 -29.146 1.00 94.62 99 VAL A N 1
ATOM 822 C CA . VAL A 1 99 ? 12.871 -0.520 -28.579 1.00 94.62 99 VAL A CA 1
ATOM 823 C C . VAL A 1 99 ? 12.945 -0.353 -27.063 1.00 94.62 99 VAL A C 1
ATOM 825 O O . VAL A 1 99 ? 12.879 -1.344 -26.339 1.00 94.62 99 VAL A O 1
ATOM 828 N N . ALA A 1 100 ? 13.004 0.882 -26.561 1.00 94.56 100 ALA A N 1
ATOM 829 C CA . ALA A 1 100 ? 13.002 1.158 -25.128 1.00 94.56 100 ALA A CA 1
ATOM 830 C C . ALA A 1 100 ? 11.723 0.646 -24.450 1.00 94.56 100 ALA A C 1
ATOM 832 O O . ALA A 1 100 ? 11.802 0.063 -23.370 1.00 94.56 100 ALA A O 1
ATOM 833 N N . ALA A 1 101 ? 10.557 0.800 -25.085 1.00 93.38 101 ALA A N 1
ATOM 834 C CA . ALA A 1 101 ? 9.294 0.273 -24.582 1.00 93.38 101 ALA A CA 1
ATOM 835 C C . ALA A 1 101 ? 9.292 -1.262 -24.546 1.00 93.38 101 ALA A C 1
ATOM 837 O O . ALA A 1 101 ? 8.895 -1.832 -23.535 1.00 93.38 101 ALA A O 1
ATOM 838 N N . ILE A 1 102 ? 9.778 -1.939 -25.591 1.00 94.75 102 ILE A N 1
ATOM 839 C CA . ILE A 1 102 ? 9.886 -3.407 -25.631 1.00 94.75 102 ILE A CA 1
ATOM 840 C C . ILE A 1 102 ? 10.838 -3.906 -24.543 1.00 94.75 102 ILE A C 1
ATOM 842 O O . ILE A 1 102 ? 10.491 -4.828 -23.809 1.00 94.75 102 ILE A O 1
ATOM 846 N N . VAL A 1 103 ? 12.008 -3.280 -24.394 1.00 93.50 103 VAL A N 1
ATOM 847 C CA . VAL A 1 103 ? 12.975 -3.629 -23.345 1.00 93.50 103 VAL A CA 1
ATOM 848 C C . VAL A 1 103 ? 12.371 -3.399 -21.961 1.00 93.50 103 VAL A C 1
ATOM 850 O O . VAL A 1 103 ? 12.433 -4.290 -21.118 1.00 93.50 103 VAL A O 1
ATOM 853 N N . ALA A 1 104 ? 11.721 -2.256 -21.728 1.00 88.69 104 ALA A N 1
ATOM 854 C CA . ALA A 1 104 ? 11.062 -1.960 -20.459 1.00 88.69 104 ALA A CA 1
ATOM 855 C C . ALA A 1 104 ? 9.927 -2.952 -20.150 1.00 88.69 104 ALA A C 1
ATOM 857 O O . ALA A 1 104 ? 9.807 -3.413 -19.015 1.00 88.69 104 ALA A O 1
ATOM 858 N N . LEU A 1 105 ? 9.120 -3.321 -21.149 1.00 89.25 105 LEU A N 1
ATOM 859 C CA . LEU A 1 105 ? 8.070 -4.332 -21.015 1.00 89.25 105 LEU A CA 1
ATOM 860 C C . LEU A 1 105 ? 8.653 -5.725 -20.757 1.00 89.25 105 LEU A C 1
ATOM 862 O O . LEU A 1 105 ? 8.115 -6.442 -19.921 1.00 89.25 105 LEU A O 1
ATOM 866 N N . GLY A 1 106 ? 9.760 -6.092 -21.407 1.00 88.19 106 GLY A N 1
ATOM 867 C CA . GLY A 1 106 ? 10.470 -7.350 -21.173 1.00 88.19 106 GLY A CA 1
ATOM 868 C C . GLY A 1 106 ? 11.049 -7.427 -19.761 1.00 88.19 106 GLY A C 1
ATOM 869 O O . GLY A 1 106 ? 10.774 -8.377 -19.030 1.00 88.19 106 GLY A O 1
ATOM 870 N N . ILE A 1 107 ? 11.764 -6.385 -19.324 1.00 87.50 107 ILE A N 1
ATOM 871 C CA . ILE A 1 107 ? 12.264 -6.274 -17.946 1.00 87.50 107 ILE A CA 1
ATOM 872 C C . ILE A 1 107 ? 11.100 -6.399 -16.957 1.00 87.50 107 ILE A C 1
ATOM 874 O O . ILE A 1 107 ? 11.170 -7.173 -16.002 1.00 87.50 107 ILE A O 1
ATOM 878 N N . ARG A 1 108 ? 9.992 -5.699 -17.220 1.00 83.31 108 ARG A N 1
ATOM 879 C CA . ARG A 1 108 ? 8.803 -5.744 -16.368 1.00 83.31 108 ARG A CA 1
ATOM 880 C C . ARG A 1 108 ? 8.128 -7.121 -16.340 1.00 83.31 108 ARG A C 1
ATOM 882 O O . ARG A 1 108 ? 7.610 -7.549 -15.312 1.00 83.31 108 ARG A O 1
ATOM 889 N N . ALA A 1 109 ? 8.072 -7.801 -17.478 1.00 80.19 109 ALA A N 1
ATOM 890 C CA . ALA A 1 109 ? 7.390 -9.082 -17.597 1.00 80.19 109 ALA A CA 1
ATOM 891 C C . ALA A 1 109 ? 8.155 -10.206 -16.884 1.00 80.19 109 ALA A C 1
ATOM 893 O O . ALA A 1 109 ? 7.517 -11.063 -16.267 1.00 80.19 109 ALA A O 1
ATOM 894 N N . PHE A 1 110 ? 9.491 -10.180 -16.949 1.00 82.00 110 PHE A N 1
ATOM 895 C CA . PHE A 1 110 ? 10.338 -11.297 -16.522 1.00 82.00 110 PHE A CA 1
ATOM 896 C C . PHE A 1 110 ? 11.134 -11.048 -15.239 1.00 82.00 110 PHE A C 1
ATOM 898 O O . PHE A 1 110 ? 11.350 -11.989 -14.484 1.00 82.00 110 PHE A O 1
ATOM 905 N N . PHE A 1 111 ? 11.562 -9.813 -14.973 1.00 85.12 111 PHE A N 1
ATOM 906 C CA . PHE A 1 111 ? 12.525 -9.526 -13.907 1.00 85.12 111 PHE A CA 1
ATOM 907 C C . PHE A 1 111 ? 11.853 -8.872 -12.707 1.00 85.12 111 PHE A C 1
ATOM 909 O O . PHE A 1 111 ? 12.011 -9.326 -11.575 1.00 85.12 111 PHE A O 1
ATOM 916 N N . ILE A 1 112 ? 11.101 -7.800 -12.958 1.00 85.75 112 ILE A N 1
ATOM 917 C CA . ILE A 1 112 ? 10.635 -6.908 -11.899 1.00 85.75 112 ILE A CA 1
ATOM 918 C C . ILE A 1 112 ? 9.182 -6.526 -12.130 1.00 85.75 112 ILE A C 1
ATOM 920 O O . ILE A 1 112 ? 8.832 -6.002 -13.182 1.00 85.75 112 ILE A O 1
ATOM 924 N N . GLN A 1 113 ? 8.341 -6.678 -11.114 1.00 86.31 113 GLN A N 1
ATOM 925 C CA . GLN A 1 113 ? 6.963 -6.199 -11.173 1.00 86.31 113 GLN A CA 1
ATOM 926 C C . GLN A 1 113 ? 6.681 -5.201 -10.055 1.00 86.31 113 GLN A C 1
ATOM 928 O O . GLN A 1 113 ? 7.091 -5.398 -8.913 1.00 86.31 113 GLN A O 1
ATOM 933 N N . THR A 1 114 ? 5.986 -4.113 -10.396 1.00 88.00 114 THR A N 1
ATOM 934 C CA . THR A 1 114 ? 5.509 -3.146 -9.408 1.00 88.00 114 THR A CA 1
ATOM 935 C C . THR A 1 114 ? 4.189 -3.596 -8.800 1.00 88.00 114 THR A C 1
ATOM 937 O O . THR A 1 114 ? 3.265 -3.986 -9.521 1.00 88.00 114 THR A O 1
ATOM 940 N N . PHE A 1 115 ? 4.079 -3.492 -7.479 1.00 88.00 115 PHE A N 1
ATOM 941 C CA . PHE A 1 115 ? 2.859 -3.789 -6.734 1.00 88.00 115 PHE A CA 1
ATOM 942 C C . PHE A 1 115 ? 2.552 -2.660 -5.767 1.00 88.00 115 PHE A C 1
ATOM 944 O O . PHE A 1 115 ? 3.377 -2.325 -4.929 1.00 88.00 115 PHE A O 1
ATOM 951 N N . LYS A 1 116 ? 1.355 -2.084 -5.866 1.00 90.06 116 LYS A N 1
ATOM 952 C CA . LYS A 1 116 ? 0.855 -1.146 -4.861 1.00 90.06 116 LYS A CA 1
ATOM 953 C C . LYS A 1 116 ? 0.125 -1.929 -3.780 1.00 90.06 116 LYS A C 1
ATOM 955 O O . LYS A 1 116 ? -0.785 -2.688 -4.110 1.00 90.06 116 LYS A O 1
ATOM 960 N N . ILE A 1 117 ? 0.490 -1.716 -2.523 1.00 90.88 117 ILE A N 1
ATOM 961 C CA . ILE A 1 117 ? -0.169 -2.352 -1.386 1.00 90.88 117 ILE A CA 1
ATOM 962 C C . ILE A 1 117 ? -1.465 -1.594 -1.077 1.00 90.88 117 ILE A C 1
ATOM 964 O O . ILE A 1 117 ? -1.427 -0.391 -0.816 1.00 90.88 117 ILE A O 1
ATOM 968 N N . PRO A 1 118 ? -2.630 -2.260 -1.127 1.00 86.25 118 PRO A N 1
ATOM 969 C CA . PRO A 1 118 ? -3.899 -1.586 -0.886 1.00 86.25 118 PRO A CA 1
ATOM 970 C C . PRO A 1 118 ? -4.261 -1.511 0.608 1.00 86.25 118 PRO A C 1
ATOM 972 O O . PRO A 1 118 ? -4.813 -0.507 1.044 1.00 86.25 118 PRO A O 1
ATOM 975 N N . THR A 1 119 ? -3.909 -2.536 1.391 1.00 89.31 119 THR A N 1
ATOM 976 C CA . THR A 1 119 ? -4.391 -2.777 2.770 1.00 89.31 119 THR A CA 1
ATOM 977 C C . THR A 1 119 ? -3.265 -2.721 3.803 1.00 89.31 119 THR A C 1
ATOM 979 O O . THR A 1 119 ? -2.136 -3.089 3.479 1.00 89.31 119 THR A O 1
ATOM 982 N N . ASN A 1 120 ? -3.576 -2.427 5.066 1.00 90.75 120 ASN A N 1
ATOM 983 C CA . ASN A 1 120 ? -2.596 -2.343 6.162 1.00 90.75 120 ASN A CA 1
ATOM 984 C C . ASN A 1 120 ? -2.260 -3.687 6.840 1.00 90.75 120 ASN A C 1
ATOM 986 O O . ASN A 1 120 ? -1.744 -3.704 7.954 1.00 90.75 120 ASN A O 1
ATOM 990 N N . SER A 1 121 ? -2.490 -4.823 6.177 1.00 91.69 121 SER A N 1
ATOM 991 C CA . SER A 1 121 ? -2.196 -6.156 6.738 1.00 91.69 121 SER A CA 1
ATOM 992 C C . SER A 1 121 ? -0.701 -6.439 6.969 1.00 91.69 121 SER A C 1
ATOM 994 O O . SER A 1 121 ? -0.357 -7.300 7.773 1.00 91.69 121 SER A O 1
ATOM 996 N N . MET A 1 122 ? 0.191 -5.720 6.281 1.00 95.00 122 MET A N 1
ATOM 997 C CA . MET A 1 122 ? 1.648 -5.778 6.485 1.00 95.00 122 MET A CA 1
ATOM 998 C C . MET A 1 122 ? 2.192 -4.591 7.291 1.00 95.00 122 MET A C 1
ATOM 1000 O O . MET A 1 122 ? 3.405 -4.449 7.432 1.00 95.00 122 MET A O 1
ATOM 1004 N N . TYR A 1 123 ? 1.321 -3.718 7.799 1.00 93.38 123 TYR A N 1
ATOM 1005 C CA . TYR A 1 123 ? 1.741 -2.564 8.585 1.00 93.38 123 TYR A CA 1
ATOM 1006 C C . TYR A 1 123 ? 2.333 -3.026 9.931 1.00 93.38 123 TYR A C 1
ATOM 1008 O O . TYR A 1 123 ? 1.828 -3.982 10.512 1.00 93.38 123 TYR A O 1
ATOM 1016 N N . PRO A 1 124 ? 3.387 -2.388 10.464 1.00 93.69 124 PRO A N 1
ATOM 1017 C CA . PRO A 1 124 ? 4.087 -1.206 9.954 1.00 93.69 124 PRO A CA 1
ATOM 1018 C C . PRO A 1 124 ? 5.214 -1.503 8.950 1.00 93.69 124 PRO A C 1
ATOM 1020 O O . PRO A 1 124 ? 5.805 -0.553 8.423 1.00 93.69 124 PRO A O 1
ATOM 1023 N N . THR A 1 125 ? 5.526 -2.776 8.672 1.00 94.62 125 THR A N 1
ATOM 1024 C CA . THR A 1 125 ? 6.611 -3.146 7.749 1.00 94.62 125 THR A CA 1
ATOM 1025 C C . THR A 1 125 ? 6.364 -2.597 6.352 1.00 94.62 125 THR A C 1
ATOM 1027 O O . THR A 1 125 ? 7.202 -1.865 5.831 1.00 94.62 125 THR A O 1
ATOM 1030 N N . TYR A 1 126 ? 5.174 -2.838 5.803 1.00 94.88 126 TYR A N 1
ATOM 1031 C CA . TYR A 1 126 ? 4.703 -2.178 4.593 1.00 94.88 126 TYR A CA 1
ATOM 1032 C C . TYR A 1 126 ? 3.354 -1.506 4.812 1.00 94.88 126 TYR A C 1
ATOM 1034 O O . TYR A 1 126 ? 2.458 -2.070 5.439 1.00 94.88 126 TYR A O 1
ATOM 1042 N N . SER A 1 127 ? 3.199 -0.305 4.269 1.00 93.12 127 SER A N 1
ATOM 1043 C CA . SER A 1 127 ? 1.986 0.485 4.412 1.00 93.12 127 SER A CA 1
ATOM 1044 C C . SER A 1 127 ? 1.006 0.186 3.289 1.00 93.12 127 SER A C 1
ATOM 1046 O O . SER A 1 127 ? 1.367 0.221 2.114 1.00 93.12 127 SER A O 1
ATOM 1048 N N . GLY A 1 128 ? -0.252 -0.050 3.643 1.00 92.62 128 GLY A N 1
ATOM 1049 C CA . GLY A 1 128 ? -1.372 0.154 2.736 1.00 92.62 128 GLY A CA 1
ATOM 1050 C C . GLY A 1 128 ? -1.774 1.625 2.701 1.00 92.62 128 GLY A C 1
ATOM 1051 O O . GLY A 1 128 ? -1.004 2.507 3.092 1.00 92.62 128 GLY A O 1
ATOM 1052 N N . MET A 1 129 ? -2.988 1.894 2.221 1.00 92.50 129 MET A N 1
ATOM 1053 C CA . MET A 1 129 ? -3.531 3.250 2.255 1.00 92.50 129 MET A CA 1
ATOM 1054 C C . MET A 1 129 ? -3.710 3.715 3.705 1.00 92.50 129 MET A C 1
ATOM 1056 O O . MET A 1 129 ? -4.289 2.996 4.522 1.00 92.50 129 MET A O 1
ATOM 1060 N N . LEU A 1 130 ? -3.230 4.920 4.008 1.00 91.38 130 LEU A N 1
ATOM 1061 C CA . LEU A 1 130 ? -3.330 5.524 5.337 1.00 91.38 130 LEU A CA 1
ATOM 1062 C C . LEU A 1 130 ? -4.137 6.821 5.278 1.00 91.38 130 LEU A C 1
ATOM 1064 O O . LEU A 1 130 ? -4.003 7.573 4.308 1.00 91.38 130 LEU A O 1
ATOM 1068 N N . PRO A 1 131 ? -4.954 7.111 6.299 1.00 93.81 131 PRO A N 1
ATOM 1069 C CA . PRO A 1 131 ? -5.575 8.415 6.429 1.00 93.81 131 PRO A CA 1
ATOM 1070 C C . PRO A 1 131 ? -4.588 9.453 6.970 1.00 93.81 131 PRO A C 1
ATOM 1072 O O . PRO A 1 131 ? -3.810 9.180 7.882 1.00 93.81 131 PRO A O 1
ATOM 1075 N N . HIS A 1 132 ? -4.687 10.674 6.459 1.00 93.81 132 HIS A N 1
ATOM 1076 C CA . HIS A 1 132 ? -4.188 11.878 7.114 1.00 93.81 132 HIS A CA 1
ATOM 1077 C C . HIS A 1 132 ? -5.385 12.776 7.428 1.00 93.81 132 HIS A C 1
ATOM 1079 O O . HIS A 1 132 ? -5.943 13.396 6.525 1.00 93.81 132 HIS A O 1
ATOM 1085 N N . VAL A 1 133 ? -5.829 12.771 8.684 1.00 94.38 133 VAL A N 1
ATOM 1086 C CA . VAL A 1 133 ? -7.066 13.432 9.123 1.00 94.38 133 VAL A CA 1
ATOM 1087 C C . VAL A 1 133 ? -6.783 14.865 9.564 1.00 94.38 133 VAL A C 1
ATOM 1089 O O . VAL A 1 133 ? -5.840 15.102 10.316 1.00 94.38 133 VAL A O 1
ATOM 1092 N N . TYR A 1 134 ? -7.613 15.807 9.116 1.00 93.62 134 TYR A N 1
ATOM 1093 C CA . TYR A 1 134 ? -7.560 17.208 9.541 1.00 93.62 134 TYR A CA 1
ATOM 1094 C C . TYR A 1 134 ? -8.512 17.457 10.707 1.00 93.62 134 TYR A C 1
ATOM 1096 O O . TYR A 1 134 ? -9.533 16.776 10.847 1.00 93.62 134 TYR A O 1
ATOM 1104 N N . ALA A 1 135 ? -8.211 18.462 11.526 1.00 90.12 135 ALA A N 1
ATOM 1105 C CA . ALA A 1 135 ? -9.053 18.784 12.668 1.00 90.12 135 ALA A CA 1
ATOM 1106 C C . ALA A 1 135 ? -10.432 19.311 12.224 1.00 90.12 135 ALA A C 1
ATOM 1108 O O . ALA A 1 135 ? -10.585 19.953 11.179 1.00 90.12 135 ALA A O 1
ATOM 1109 N N . LEU A 1 136 ? -11.461 19.077 13.045 1.00 89.00 136 LEU A N 1
ATOM 1110 C CA . LEU A 1 136 ? -12.793 19.633 12.800 1.00 89.00 136 LEU A CA 1
ATOM 1111 C C . LEU A 1 136 ? -12.733 21.168 12.740 1.00 89.00 136 LEU A C 1
ATOM 1113 O O . LEU A 1 136 ? -12.171 21.818 13.619 1.00 89.00 136 LEU A O 1
ATOM 1117 N N . GLY A 1 137 ? -13.327 21.746 11.694 1.00 82.56 137 GLY A N 1
ATOM 1118 C CA . GLY A 1 137 ? -13.329 23.194 11.454 1.00 82.56 137 GLY A CA 1
ATOM 1119 C C . GLY A 1 137 ? -12.041 23.760 10.842 1.00 82.56 137 GLY A C 1
ATOM 1120 O O . GLY A 1 137 ? -12.007 24.946 10.508 1.00 82.56 137 GLY A O 1
ATOM 1121 N N . GLU A 1 138 ? -11.002 22.944 10.642 1.00 86.25 138 GLU A N 1
ATOM 1122 C CA . GLU A 1 138 ? -9.787 23.361 9.942 1.00 86.25 138 GLU A CA 1
ATOM 1123 C C . GLU A 1 138 ? -10.098 23.683 8.473 1.00 86.25 138 GLU A C 1
ATOM 1125 O O . GLU A 1 138 ? -10.725 22.898 7.756 1.00 86.25 138 GLU A O 1
ATOM 1130 N N . LYS A 1 139 ? -9.667 24.854 7.997 1.00 80.62 139 LYS A N 1
ATOM 1131 C CA . LYS A 1 139 ? -9.788 25.208 6.580 1.00 80.62 139 LYS A CA 1
ATOM 1132 C C . LYS A 1 139 ? -8.604 24.639 5.812 1.00 80.62 139 LYS A C 1
ATOM 1134 O O . LYS A 1 139 ? -7.510 25.193 5.867 1.00 80.62 139 LYS A O 1
ATOM 1139 N N . VAL A 1 140 ? -8.846 23.576 5.052 1.00 83.31 140 VAL A N 1
ATOM 1140 C CA . VAL A 1 140 ? -7.840 22.972 4.172 1.00 83.31 140 VAL A CA 1
ATOM 1141 C C . VAL A 1 140 ? -7.862 23.682 2.816 1.00 83.31 140 VAL A C 1
ATOM 1143 O O . VAL A 1 140 ? -8.525 23.243 1.876 1.00 83.31 140 VAL A O 1
ATOM 1146 N N . ASP A 1 141 ? -7.153 24.807 2.706 1.00 75.88 141 ASP A N 1
ATOM 1147 C CA . ASP A 1 141 ? -6.969 25.508 1.429 1.00 75.88 141 ASP A CA 1
ATOM 1148 C C . ASP A 1 141 ? -5.590 25.187 0.846 1.00 75.88 141 ASP A C 1
ATOM 1150 O O . ASP A 1 141 ? -4.587 25.813 1.180 1.00 75.88 141 ASP A O 1
ATOM 1154 N N . ARG A 1 142 ? -5.535 24.150 0.004 1.00 77.62 142 ARG A N 1
ATOM 1155 C CA . ARG A 1 142 ? -4.318 23.790 -0.733 1.00 77.62 142 ARG A CA 1
ATOM 1156 C C . ARG A 1 142 ? -4.361 24.368 -2.132 1.00 77.62 142 ARG A C 1
ATOM 1158 O O . ARG A 1 142 ? -5.275 24.061 -2.918 1.00 77.62 142 ARG A O 1
ATOM 1165 N N . ASN A 1 143 ? -3.323 25.122 -2.476 1.00 87.50 143 ASN A N 1
ATOM 1166 C CA . ASN A 1 143 ? -3.166 25.628 -3.831 1.00 87.50 143 ASN A CA 1
ATOM 1167 C C . ASN A 1 143 ? -2.926 24.459 -4.824 1.00 87.50 143 ASN A C 1
ATOM 1169 O O . ASN A 1 143 ? -2.558 23.347 -4.424 1.00 87.50 143 ASN A O 1
ATOM 1173 N N . PRO A 1 144 ? -3.151 24.658 -6.137 1.00 89.81 144 PRO A N 1
ATOM 1174 C CA . PRO A 1 144 ? -2.999 23.587 -7.124 1.00 89.81 144 PRO A CA 1
ATOM 1175 C C . PRO A 1 144 ? -1.601 22.954 -7.164 1.00 89.81 144 PRO A C 1
ATOM 1177 O O . PRO A 1 144 ? -1.478 21.772 -7.483 1.00 89.81 144 PRO A O 1
ATOM 1180 N N . LEU A 1 145 ? -0.558 23.721 -6.830 1.00 90.56 145 LEU A N 1
ATOM 1181 C CA . LEU A 1 145 ? 0.825 23.252 -6.833 1.00 90.56 145 LEU A CA 1
ATOM 1182 C C . LEU A 1 145 ? 1.091 22.300 -5.659 1.00 90.56 145 LEU A C 1
ATOM 1184 O O . LEU A 1 145 ? 1.671 21.239 -5.859 1.00 90.56 145 LEU A O 1
ATOM 1188 N N . GLU A 1 146 ? 0.612 22.629 -4.462 1.00 88.25 146 GLU A N 1
ATOM 1189 C CA . GLU A 1 146 ? 0.667 21.753 -3.287 1.00 88.25 146 GLU A CA 1
ATOM 1190 C C . GLU A 1 146 ? -0.101 20.460 -3.528 1.00 88.25 146 GLU A C 1
ATOM 1192 O O . GLU A 1 146 ? 0.434 19.382 -3.298 1.00 88.25 146 GLU A O 1
ATOM 1197 N N . LYS A 1 147 ? -1.318 20.542 -4.084 1.00 88.31 147 LYS A N 1
ATOM 1198 C CA . LYS A 1 147 ? -2.097 19.348 -4.454 1.00 88.31 147 LYS A CA 1
ATOM 1199 C C . LYS A 1 147 ? -1.329 18.453 -5.424 1.00 88.31 147 LYS A C 1
ATOM 1201 O O . LYS A 1 147 ? -1.329 17.235 -5.263 1.00 88.31 147 LYS A O 1
ATOM 1206 N N . PHE A 1 148 ? -0.673 19.048 -6.417 1.00 89.69 148 PHE A N 1
ATOM 1207 C CA . PHE A 1 148 ? 0.148 18.316 -7.375 1.00 89.69 148 PHE A CA 1
ATOM 1208 C C . PHE A 1 148 ? 1.357 17.652 -6.706 1.00 89.69 148 PHE A C 1
ATOM 1210 O O . PHE A 1 148 ? 1.611 16.472 -6.947 1.00 89.69 148 PHE A O 1
ATOM 1217 N N . TRP A 1 149 ? 2.067 18.364 -5.829 1.00 90.62 149 TRP A N 1
ATOM 1218 C CA . TRP A 1 149 ? 3.212 17.805 -5.114 1.00 90.62 149 TRP A CA 1
ATOM 1219 C C . TRP A 1 149 ? 2.819 16.720 -4.118 1.00 90.62 149 TRP A C 1
ATOM 1221 O O . TRP A 1 149 ? 3.461 15.678 -4.122 1.00 90.62 149 TRP A O 1
ATOM 1231 N N . SER A 1 150 ? 1.750 16.891 -3.339 1.00 89.44 150 SER A N 1
ATOM 1232 C CA . SER A 1 150 ? 1.246 15.843 -2.439 1.00 89.44 150 SER A CA 1
ATOM 1233 C C . SER A 1 150 ? 0.765 14.612 -3.213 1.00 89.44 150 SER A C 1
ATOM 1235 O O . SER A 1 150 ? 0.972 13.479 -2.781 1.00 89.44 150 SER A O 1
ATOM 1237 N N . LEU A 1 151 ? 0.174 14.799 -4.398 1.00 90.44 151 LEU A N 1
ATOM 1238 C CA . LEU A 1 151 ? -0.177 13.684 -5.276 1.00 90.44 151 LEU A CA 1
ATOM 1239 C C . LEU A 1 151 ? 1.073 12.959 -5.799 1.00 90.44 151 LEU A C 1
ATOM 1241 O O . LEU A 1 151 ? 1.090 11.731 -5.848 1.00 90.44 151 LEU A O 1
ATOM 1245 N N . LEU A 1 152 ? 2.119 13.685 -6.195 1.00 90.50 152 LEU A N 1
ATOM 1246 C CA . LEU A 1 152 ? 3.351 13.072 -6.695 1.00 90.50 152 LEU A CA 1
ATOM 1247 C C . LEU A 1 152 ? 4.176 12.407 -5.590 1.00 90.50 152 LEU A C 1
ATOM 1249 O O . LEU A 1 152 ? 4.646 11.288 -5.782 1.00 90.50 152 LEU A O 1
ATOM 1253 N N . ALA A 1 153 ? 4.358 13.079 -4.457 1.00 91.31 153 ALA A N 1
ATOM 1254 C CA . ALA A 1 153 ? 5.169 12.608 -3.343 1.00 91.31 153 ALA A CA 1
ATOM 1255 C C . ALA A 1 153 ? 4.477 11.467 -2.597 1.00 91.31 153 ALA A C 1
ATOM 1257 O O . ALA A 1 153 ? 5.041 10.379 -2.491 1.00 91.31 153 ALA A O 1
ATOM 1258 N N . ASP A 1 154 ? 3.229 11.685 -2.182 1.00 89.56 154 ASP A N 1
ATOM 1259 C CA . ASP A 1 154 ? 2.520 10.807 -1.247 1.00 89.56 154 ASP A CA 1
ATOM 1260 C C . ASP A 1 154 ? 1.349 10.057 -1.888 1.00 89.56 154 ASP A C 1
ATOM 1262 O O . ASP A 1 154 ? 0.660 9.271 -1.234 1.00 89.56 154 ASP A O 1
ATOM 1266 N N . GLY A 1 155 ? 1.062 10.309 -3.170 1.00 90.19 155 GLY A N 1
ATOM 1267 C CA . GLY A 1 155 ? -0.148 9.783 -3.803 1.00 90.19 155 GLY A CA 1
ATOM 1268 C C . GLY A 1 155 ? -1.428 10.280 -3.132 1.00 90.19 155 GLY A C 1
ATOM 1269 O O . GLY A 1 155 ? -2.448 9.596 -3.235 1.00 90.19 155 GLY A O 1
ATOM 1270 N N . ALA A 1 156 ? -1.360 11.418 -2.432 1.00 92.06 156 ALA A N 1
ATOM 1271 C CA . ALA A 1 156 ? -2.426 11.910 -1.575 1.00 92.06 156 ALA A CA 1
ATOM 1272 C C . ALA A 1 156 ? -3.668 12.286 -2.389 1.00 92.06 156 ALA A C 1
ATOM 1274 O O . ALA A 1 156 ? -3.600 13.026 -3.375 1.00 92.06 156 ALA A O 1
ATOM 1275 N N . GLN A 1 157 ? -4.821 11.789 -1.953 1.00 91.56 157 GLN A N 1
ATOM 1276 C CA . GLN A 1 157 ? -6.126 12.144 -2.503 1.00 91.56 157 GLN A CA 1
ATOM 1277 C C . GLN A 1 157 ? -6.974 12.768 -1.408 1.00 91.56 157 GLN A C 1
ATOM 1279 O O . GLN A 1 157 ? -7.241 12.118 -0.405 1.00 91.56 157 GLN A O 1
ATOM 1284 N N . HIS A 1 158 ? -7.398 14.011 -1.614 1.00 92.50 158 HIS A N 1
ATOM 1285 C CA . HIS A 1 158 ? -8.162 14.759 -0.623 1.00 92.50 158 HIS A CA 1
ATOM 1286 C C . HIS A 1 158 ? -9.656 14.415 -0.665 1.00 92.50 158 HIS A C 1
ATOM 1288 O O . HIS A 1 158 ? -10.260 14.385 -1.741 1.00 92.50 158 HIS A O 1
ATOM 1294 N N . TYR A 1 159 ? -10.248 14.226 0.511 1.00 92.31 159 TYR A N 1
ATOM 1295 C CA . TYR A 1 159 ? -11.669 13.989 0.734 1.00 92.31 159 TYR A CA 1
ATOM 1296 C C . TYR A 1 159 ? -12.192 14.985 1.775 1.00 92.31 159 TYR A C 1
ATOM 1298 O O . TYR A 1 159 ? -11.605 15.173 2.838 1.00 92.31 159 TYR A O 1
ATOM 1306 N N . SER A 1 160 ? -13.327 15.608 1.468 1.00 92.12 160 SER A N 1
ATOM 1307 C CA . SER A 1 160 ? -14.044 16.508 2.370 1.00 92.12 160 SER A CA 1
ATOM 1308 C C . SER A 1 160 ? -15.534 16.258 2.202 1.00 92.12 160 SER A C 1
ATOM 1310 O O . SER A 1 160 ? -16.051 16.308 1.080 1.00 92.12 160 SER A O 1
ATOM 1312 N N . TRP A 1 161 ? -16.218 15.933 3.298 1.00 90.88 161 TRP A N 1
ATOM 1313 C CA . TRP A 1 161 ? -17.658 15.684 3.287 1.00 90.88 161 TRP A CA 1
ATOM 1314 C C . TRP A 1 161 ? -18.369 16.736 4.104 1.00 90.88 161 TRP A C 1
ATOM 1316 O O . TRP A 1 161 ? -18.094 16.914 5.287 1.00 90.88 161 TRP A O 1
ATOM 1326 N N . GLN A 1 162 ? -19.292 17.428 3.449 1.00 92.75 162 GLN A N 1
ATOM 1327 C CA . GLN A 1 162 ? -20.034 18.526 4.039 1.00 92.75 162 GLN A CA 1
ATOM 1328 C C . GLN A 1 162 ? -21.402 18.057 4.511 1.00 92.75 162 GLN A C 1
ATOM 1330 O O . GLN A 1 162 ? -22.049 17.224 3.871 1.00 92.75 162 GLN A O 1
ATOM 1335 N N . SER A 1 163 ? -21.859 18.633 5.613 1.00 92.88 163 SER A N 1
ATOM 1336 C CA . SER A 1 163 ? -23.208 18.433 6.097 1.00 92.88 163 SER A CA 1
ATOM 1337 C C . SER A 1 163 ? -24.215 19.066 5.146 1.00 92.88 163 SER A C 1
ATOM 1339 O O . SER A 1 163 ? -24.083 20.220 4.735 1.00 92.88 163 SER A O 1
ATOM 1341 N N . THR A 1 164 ? -25.265 18.325 4.812 1.00 92.69 164 THR A N 1
ATOM 1342 C CA . THR A 1 164 ? -26.375 18.821 3.989 1.00 92.69 164 THR A CA 1
ATOM 1343 C C . THR A 1 164 ? -27.514 19.416 4.821 1.00 92.69 164 THR A C 1
ATOM 1345 O O . THR A 1 164 ? -28.444 19.985 4.244 1.00 92.69 164 THR A O 1
ATOM 1348 N N . ALA A 1 165 ? -27.449 19.302 6.151 1.00 94.62 165 ALA A N 1
ATOM 1349 C CA . ALA A 1 165 ? -28.474 19.738 7.098 1.00 94.62 165 ALA A CA 1
ATOM 1350 C C . ALA A 1 165 ? -27.861 20.259 8.410 1.00 94.62 165 ALA A C 1
ATOM 1352 O O . ALA A 1 165 ? -26.670 20.089 8.665 1.00 94.62 165 ALA A O 1
ATOM 1353 N N . ASP A 1 166 ? -28.690 20.873 9.247 1.00 96.81 166 ASP A N 1
ATOM 1354 C CA . ASP A 1 166 ? -28.328 21.209 10.623 1.00 96.81 166 ASP A CA 1
ATOM 1355 C C . ASP A 1 166 ? -28.743 20.047 11.535 1.00 96.81 166 ASP A C 1
ATOM 1357 O O . ASP A 1 166 ? -29.828 19.493 11.344 1.00 96.81 166 ASP A O 1
ATOM 1361 N N . GLY A 1 167 ? -27.917 19.665 12.511 1.00 96.75 167 GLY A N 1
ATOM 1362 C CA . GLY A 1 167 ? -28.295 18.622 13.471 1.00 96.75 167 GLY A CA 1
ATOM 1363 C C . GLY A 1 167 ? -27.131 17.894 14.136 1.00 96.75 167 GLY A C 1
ATOM 1364 O O . GLY A 1 167 ? -25.962 18.251 13.957 1.00 96.75 167 GLY A O 1
ATOM 1365 N N . LYS A 1 168 ? -27.459 16.857 14.915 1.00 96.94 168 LYS A N 1
ATOM 1366 C CA . LYS A 1 168 ? -26.482 15.998 15.599 1.00 96.94 168 LYS A CA 1
ATOM 1367 C C . LYS A 1 168 ? -26.035 14.832 14.724 1.00 96.94 168 LYS A C 1
ATOM 1369 O O . LYS A 1 168 ? -26.851 14.192 14.064 1.00 96.94 168 LYS A O 1
ATOM 1374 N N . LEU A 1 169 ? -24.750 14.499 14.772 1.00 96.94 169 LEU A N 1
ATOM 1375 C CA . LEU A 1 169 ? -24.192 13.353 14.060 1.00 96.94 169 LEU A CA 1
ATOM 1376 C C . LEU A 1 169 ? -24.565 12.028 14.744 1.00 96.94 169 LEU A C 1
ATOM 1378 O O . LEU A 1 169 ? -24.407 11.856 15.956 1.00 96.94 169 LEU A O 1
ATOM 1382 N N . SER A 1 170 ? -24.998 11.059 13.944 1.00 96.19 170 SER A N 1
ATOM 1383 C CA . SER A 1 170 ? -25.146 9.659 14.335 1.00 96.19 170 SER A CA 1
ATOM 1384 C C . SER A 1 170 ? -24.480 8.738 13.313 1.00 96.19 170 SER A C 1
ATOM 1386 O O . SER A 1 170 ? -24.641 8.924 12.105 1.00 96.19 170 SER A O 1
ATOM 1388 N N . ILE A 1 171 ? -23.741 7.736 13.793 1.00 95.31 171 ILE A N 1
ATOM 1389 C CA . ILE A 1 171 ? -22.894 6.866 12.963 1.00 95.31 171 ILE A CA 1
ATOM 1390 C C . ILE A 1 171 ? -23.357 5.406 13.096 1.00 95.31 171 ILE A C 1
ATOM 1392 O O . ILE A 1 171 ? -23.403 4.894 14.216 1.00 95.31 171 ILE A O 1
ATOM 1396 N N . PRO A 1 172 ? -23.717 4.717 12.000 1.00 93.88 172 PRO A N 1
ATOM 1397 C CA . PRO A 1 172 ? -24.076 3.302 12.044 1.00 93.88 172 PRO A CA 1
ATOM 1398 C C . PRO A 1 172 ? -22.854 2.371 12.102 1.00 93.88 172 PRO A C 1
ATOM 1400 O O . PRO A 1 172 ? -21.860 2.564 11.404 1.00 93.88 172 PRO A O 1
ATOM 1403 N N . PHE A 1 173 ? -22.977 1.304 12.885 1.00 91.31 173 PHE A N 1
ATOM 1404 C CA . PHE A 1 173 ? -21.999 0.240 13.096 1.00 91.31 173 PHE A CA 1
ATOM 1405 C C . PHE A 1 173 ? -22.666 -1.132 12.953 1.00 91.31 173 PHE A C 1
ATOM 1407 O O . PHE A 1 173 ? -23.878 -1.280 13.156 1.00 91.31 173 PHE A O 1
ATOM 1414 N N . TYR A 1 174 ? -21.880 -2.156 12.627 1.00 86.94 174 TYR A N 1
ATOM 1415 C CA . TYR A 1 174 ? -22.374 -3.532 12.626 1.00 86.94 174 TYR A CA 1
ATOM 1416 C C . TYR A 1 174 ? -22.721 -4.006 14.056 1.00 86.94 174 TYR A C 1
ATOM 1418 O O . TYR A 1 174 ? -22.042 -3.636 15.016 1.00 86.94 174 TYR A O 1
ATOM 1426 N N . PRO A 1 175 ? -23.773 -4.832 14.235 1.00 74.62 175 PRO A N 1
ATOM 1427 C CA . PRO A 1 175 ? -24.205 -5.315 15.553 1.00 74.62 175 PRO A CA 1
ATOM 1428 C C . PRO A 1 175 ? -23.215 -6.271 16.217 1.00 74.62 175 PRO A C 1
ATOM 1430 O O . PRO A 1 175 ? -23.082 -6.284 17.440 1.00 74.62 175 PRO A O 1
ATOM 1433 N N . SER A 1 176 ? -22.497 -7.040 15.408 1.00 65.75 176 SER A N 1
ATOM 1434 C CA . SER A 1 176 ? -21.342 -7.838 15.801 1.00 65.75 176 SER A CA 1
ATOM 1435 C C . SER A 1 176 ? -20.147 -7.339 15.004 1.00 65.75 176 SER A C 1
ATOM 1437 O O . SER A 1 176 ? -20.278 -7.157 13.793 1.00 65.75 176 SER A O 1
ATOM 1439 N N . MET A 1 177 ? -18.997 -7.146 15.656 1.00 60.09 177 MET A N 1
ATOM 1440 C CA . MET A 1 177 ? -17.745 -6.900 14.938 1.00 60.09 177 MET A CA 1
ATOM 1441 C C . MET A 1 177 ? -17.561 -8.044 13.937 1.00 60.09 177 MET A C 1
ATOM 1443 O O . MET A 1 177 ? -17.609 -9.203 14.367 1.00 60.09 177 MET A O 1
ATOM 1447 N N . PRO A 1 178 ? -17.441 -7.767 12.625 1.00 50.19 178 PRO A N 1
ATOM 1448 C CA . PRO A 1 178 ? -17.164 -8.807 11.655 1.00 50.19 178 PRO A CA 1
ATOM 1449 C C . PRO A 1 178 ? -15.945 -9.576 12.142 1.00 50.19 178 PRO A C 1
ATOM 1451 O O . PRO A 1 178 ? -14.883 -8.997 12.378 1.00 50.19 178 PRO A O 1
ATOM 1454 N N . ALA A 1 179 ? -16.120 -10.876 12.361 1.00 44.06 179 ALA A N 1
ATOM 1455 C CA . ALA A 1 179 ? -14.994 -11.739 12.611 1.00 44.06 179 ALA A CA 1
ATOM 1456 C C . ALA A 1 179 ? -14.127 -11.658 11.350 1.00 44.06 179 ALA A C 1
ATOM 1458 O O . ALA A 1 179 ? -14.497 -12.223 10.326 1.00 44.06 179 ALA A O 1
ATOM 1459 N N . ILE A 1 180 ? -12.987 -10.967 11.473 1.00 48.06 180 ILE A N 1
ATOM 1460 C CA . ILE A 1 180 ? -11.796 -11.095 10.627 1.00 48.06 180 ILE A CA 1
ATOM 1461 C C . ILE A 1 180 ? -11.737 -10.166 9.393 1.00 48.06 180 ILE A C 1
ATOM 1463 O O . ILE A 1 180 ? -12.616 -10.163 8.535 1.00 48.06 180 ILE A O 1
ATOM 1467 N N . GLY A 1 181 ? -10.602 -9.466 9.238 1.00 54.81 181 GLY A N 1
ATOM 1468 C CA . GLY A 1 181 ? -10.174 -8.805 7.993 1.00 54.81 181 GLY A CA 1
ATOM 1469 C C . GLY A 1 181 ? -10.359 -7.282 7.949 1.00 54.81 181 GLY A C 1
ATOM 1470 O O . GLY A 1 181 ? -10.636 -6.648 8.961 1.00 54.81 181 GLY A O 1
ATOM 1471 N N . ASP A 1 182 ? -10.221 -6.691 6.754 1.00 55.69 182 ASP A N 1
ATOM 1472 C CA . ASP A 1 182 ? -10.291 -5.236 6.490 1.00 55.69 182 ASP A CA 1
ATOM 1473 C C . ASP A 1 182 ? -11.690 -4.608 6.717 1.00 55.69 182 ASP A C 1
ATOM 1475 O O . ASP A 1 182 ? -11.969 -3.530 6.189 1.00 55.69 182 ASP A O 1
ATOM 1479 N N . PHE A 1 183 ? -12.628 -5.285 7.388 1.00 68.00 183 PHE A N 1
ATOM 1480 C CA . PHE A 1 183 ? -14.053 -4.930 7.364 1.00 68.00 183 PHE A CA 1
ATOM 1481 C C . PHE A 1 183 ? -14.515 -3.965 8.454 1.00 68.00 183 PHE A C 1
ATOM 1483 O O . PHE A 1 183 ? -15.571 -3.379 8.259 1.00 68.00 183 PHE A O 1
ATOM 1490 N N . GLY A 1 184 ? -13.738 -3.713 9.507 1.00 76.56 184 GLY A N 1
ATOM 1491 C CA . GLY A 1 184 ? -14.041 -2.622 10.435 1.00 76.56 184 GLY A CA 1
ATOM 1492 C C . GLY A 1 184 ? -15.353 -2.739 11.224 1.00 76.56 184 GLY A C 1
ATOM 1493 O O . GLY A 1 184 ? -16.245 -3.511 10.866 1.00 76.56 184 GLY A O 1
ATOM 1494 N N . PRO A 1 185 ? -15.533 -1.988 12.320 1.00 85.75 185 PRO A N 1
ATOM 1495 C CA . PRO A 1 185 ? -16.830 -1.930 12.984 1.00 85.75 185 PRO A CA 1
ATOM 1496 C C . PRO A 1 185 ? -17.832 -1.014 12.256 1.00 85.75 185 PRO A C 1
ATOM 1498 O O . PRO A 1 185 ? -19.043 -1.231 12.395 1.00 85.75 185 PRO A O 1
ATOM 1501 N N . ALA A 1 186 ? -17.383 0.015 11.518 1.00 89.69 186 ALA A N 1
ATOM 1502 C CA . ALA A 1 186 ? -18.286 0.971 10.874 1.00 89.69 186 ALA A CA 1
ATOM 1503 C C . ALA A 1 186 ? -19.088 0.317 9.740 1.00 89.69 186 ALA A C 1
ATOM 1505 O O . ALA A 1 186 ? -18.557 -0.422 8.909 1.00 89.69 186 ALA A O 1
ATOM 1506 N N . TYR A 1 187 ? -20.390 0.598 9.695 1.00 89.69 187 TYR A N 1
ATOM 1507 C CA . TYR A 1 187 ? -21.268 0.010 8.689 1.00 89.69 187 TYR A CA 1
ATOM 1508 C C . TYR A 1 187 ? -21.022 0.633 7.312 1.00 89.69 187 TYR A C 1
ATOM 1510 O O . TYR A 1 187 ? -20.980 1.857 7.165 1.00 89.69 187 TYR A O 1
ATOM 1518 N N . PHE A 1 188 ? -20.948 -0.209 6.283 1.00 91.50 188 PHE A N 1
ATOM 1519 C CA . PHE A 1 188 ? -20.841 0.224 4.895 1.00 91.50 188 PHE A CA 1
ATOM 1520 C C . PHE A 1 188 ? -21.524 -0.755 3.945 1.00 91.50 188 PHE A C 1
ATOM 1522 O O . PHE A 1 188 ? -21.759 -1.914 4.275 1.00 91.50 188 PHE A O 1
ATOM 1529 N N . GLN A 1 189 ? -21.768 -0.305 2.722 1.00 91.31 189 GLN A N 1
ATOM 1530 C CA . GLN A 1 189 ? -22.208 -1.142 1.614 1.00 91.31 189 GLN A CA 1
ATOM 1531 C C . GLN A 1 189 ? -21.246 -1.042 0.430 1.00 91.31 189 GLN A C 1
ATOM 1533 O O . GLN A 1 189 ? -20.586 -0.025 0.215 1.00 91.31 189 GLN A O 1
ATOM 1538 N N . MET A 1 190 ? -21.149 -2.116 -0.349 1.00 91.81 190 MET A N 1
ATOM 1539 C CA . MET A 1 190 ? -20.335 -2.137 -1.562 1.00 91.81 190 MET A CA 1
ATOM 1540 C C . MET A 1 190 ? -21.122 -1.533 -2.721 1.00 91.81 190 MET A C 1
ATOM 1542 O O . MET A 1 190 ? -22.192 -2.030 -3.064 1.00 91.81 190 MET A O 1
ATOM 1546 N N . VAL A 1 191 ? -20.571 -0.500 -3.358 1.00 93.12 191 VAL A N 1
ATOM 1547 C CA . VAL A 1 191 ? -21.199 0.153 -4.514 1.00 93.12 191 VAL A CA 1
ATOM 1548 C C . VAL A 1 191 ? -20.285 0.123 -5.740 1.00 93.12 191 VAL A C 1
ATOM 1550 O O . VAL A 1 191 ? -19.059 0.256 -5.613 1.00 93.12 191 VAL A O 1
ATOM 1553 N N . PRO A 1 192 ? -20.845 -0.058 -6.949 1.00 91.56 192 PRO A N 1
ATOM 1554 C CA . PRO A 1 192 ? -20.077 0.065 -8.176 1.00 91.56 192 PRO A CA 1
ATOM 1555 C C . PRO A 1 192 ? -19.680 1.527 -8.415 1.00 91.56 192 PRO A C 1
ATOM 1557 O O . PRO A 1 192 ? -20.417 2.463 -8.105 1.00 91.56 192 PRO A O 1
ATOM 1560 N N . GLY A 1 193 ? -18.519 1.725 -9.024 1.00 85.81 193 GLY A N 1
ATOM 1561 C CA . GLY A 1 193 ? -18.051 3.024 -9.487 1.00 85.81 193 GLY A CA 1
ATOM 1562 C C . GLY A 1 193 ? -17.135 2.890 -10.697 1.00 85.81 193 GLY A C 1
ATOM 1563 O O . GLY A 1 193 ? -16.975 1.806 -11.264 1.00 85.81 193 GLY A O 1
ATOM 1564 N N . ARG A 1 194 ? -16.532 4.007 -11.114 1.00 81.00 194 ARG A N 1
ATOM 1565 C CA . ARG A 1 194 ? -15.585 4.035 -12.232 1.00 81.00 194 ARG A CA 1
ATOM 1566 C C . ARG A 1 194 ? -14.290 4.724 -11.831 1.00 81.00 194 ARG A C 1
ATOM 1568 O O . ARG A 1 194 ? -14.315 5.825 -11.290 1.00 81.00 194 ARG A O 1
ATOM 1575 N N . LYS A 1 195 ? -13.160 4.100 -12.152 1.00 73.75 195 LYS A N 1
ATOM 1576 C CA . LYS A 1 195 ? -11.826 4.702 -12.092 1.00 73.75 195 LYS A CA 1
ATOM 1577 C C . LYS A 1 195 ? -11.472 5.219 -13.489 1.00 73.75 195 LYS A C 1
ATOM 1579 O O . LYS A 1 195 ? -11.740 4.534 -14.472 1.00 73.75 195 LYS A O 1
ATOM 1584 N N . TRP A 1 196 ? -10.880 6.411 -13.598 1.00 62.56 196 TRP A N 1
ATOM 1585 C CA . TRP A 1 196 ? -10.506 7.010 -14.896 1.00 62.56 196 TRP A CA 1
ATOM 1586 C C . TRP A 1 196 ? -11.654 7.006 -15.928 1.00 62.56 196 TRP A C 1
ATOM 1588 O O . TRP A 1 196 ? -11.482 6.537 -17.048 1.00 62.56 196 TRP A O 1
ATOM 1598 N N . LEU A 1 197 ? -12.841 7.487 -15.534 1.00 66.06 197 LEU A N 1
ATOM 1599 C CA . LEU A 1 197 ? -14.070 7.620 -16.346 1.00 66.06 197 LEU A CA 1
ATOM 1600 C C . LEU A 1 197 ? -14.700 6.319 -16.900 1.00 66.06 197 LEU A C 1
ATOM 1602 O O . LEU A 1 197 ? -15.919 6.296 -17.087 1.00 66.06 197 LEU A O 1
ATOM 1606 N N . VAL A 1 198 ? -13.941 5.237 -17.118 1.00 69.25 198 VAL A N 1
ATOM 1607 C CA . VAL A 1 198 ? -14.422 4.024 -17.818 1.00 69.25 198 VAL A CA 1
ATOM 1608 C C . VAL A 1 198 ? -14.053 2.688 -17.169 1.00 69.25 198 VAL A C 1
ATOM 1610 O O . VAL A 1 198 ? -14.713 1.694 -17.460 1.00 69.25 198 VAL A O 1
ATOM 1613 N N . LEU A 1 199 ? -13.051 2.617 -16.286 1.00 72.25 199 LEU A N 1
ATOM 1614 C CA . LEU A 1 199 ? -12.654 1.336 -15.694 1.00 72.25 199 LEU A CA 1
ATOM 1615 C C . LEU A 1 199 ? -13.589 0.980 -14.536 1.00 72.25 199 LEU A C 1
ATOM 1617 O O . LEU A 1 199 ? -13.745 1.806 -13.634 1.00 72.25 199 LEU A O 1
ATOM 1621 N N . PRO A 1 200 ? -14.188 -0.221 -14.507 1.00 79.44 200 PRO A N 1
ATOM 1622 C CA . PRO A 1 200 ? -15.010 -0.635 -13.380 1.00 79.44 200 PRO A CA 1
ATOM 1623 C C . PRO A 1 200 ? -14.175 -0.633 -12.096 1.00 79.44 200 PRO A C 1
ATOM 1625 O O . PRO A 1 2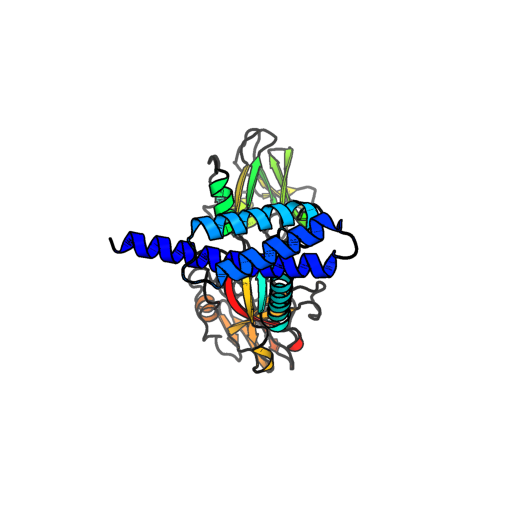00 ? -13.035 -1.098 -12.067 1.00 79.44 200 PRO A O 1
ATOM 1628 N N . ALA A 1 201 ? -14.747 -0.089 -11.031 1.00 85.12 201 ALA A N 1
ATOM 1629 C CA . ALA A 1 201 ? -14.161 -0.081 -9.702 1.00 85.12 201 ALA A CA 1
ATOM 1630 C C . ALA A 1 201 ? -15.248 -0.341 -8.661 1.00 85.12 201 ALA A C 1
ATOM 1632 O O . ALA A 1 201 ? -16.439 -0.169 -8.923 1.00 85.12 201 ALA A O 1
ATOM 1633 N N . GLN A 1 202 ? -14.833 -0.754 -7.471 1.00 88.81 202 GLN A N 1
ATOM 1634 C CA . GLN A 1 202 ? -15.722 -0.892 -6.327 1.00 88.81 202 GLN A CA 1
ATOM 1635 C C . GLN A 1 202 ? -15.314 0.096 -5.244 1.00 88.81 202 GLN A C 1
ATOM 1637 O O . GLN A 1 202 ? -14.125 0.354 -5.035 1.00 88.81 202 GLN A O 1
ATOM 1642 N N . TYR A 1 203 ? -16.319 0.625 -4.562 1.00 91.69 203 TYR A N 1
ATOM 1643 C CA . TYR A 1 203 ? -16.172 1.562 -3.461 1.00 91.69 203 TYR A CA 1
ATOM 1644 C C . TYR A 1 203 ? -16.926 1.027 -2.251 1.00 91.69 203 TYR A C 1
ATOM 1646 O O . TYR A 1 203 ? -17.931 0.325 -2.400 1.00 91.69 203 TYR A O 1
ATOM 1654 N N . ARG A 1 204 ? -16.449 1.384 -1.061 1.00 92.50 204 ARG A N 1
ATOM 1655 C CA . ARG A 1 204 ? -17.254 1.301 0.154 1.00 92.50 204 ARG A CA 1
ATOM 1656 C C . ARG A 1 204 ? -18.026 2.598 0.283 1.00 92.50 204 ARG A C 1
ATOM 1658 O O . ARG A 1 204 ? -17.429 3.673 0.239 1.00 92.50 204 ARG A O 1
ATOM 1665 N N . GLU A 1 205 ? -19.337 2.484 0.406 1.00 94.50 205 GLU A N 1
ATOM 1666 C CA . GLU A 1 205 ? -20.224 3.586 0.727 1.00 94.50 205 GLU A CA 1
ATOM 1667 C C . GLU A 1 205 ? -20.669 3.455 2.176 1.00 94.50 205 GLU A C 1
ATOM 1669 O O . GLU A 1 205 ? -21.288 2.468 2.566 1.00 94.50 205 GLU A O 1
ATOM 1674 N N . TYR A 1 206 ? -20.341 4.455 2.967 1.00 93.94 206 TYR A N 1
ATOM 1675 C CA . TYR A 1 206 ? -20.749 4.569 4.352 1.00 93.94 206 TYR A CA 1
ATOM 1676 C C . TYR A 1 206 ? -21.775 5.705 4.430 1.00 93.94 206 TYR A C 1
ATOM 1678 O O . TYR A 1 206 ? -21.699 6.680 3.677 1.00 93.94 206 TYR A O 1
ATOM 1686 N N . VAL A 1 207 ? -22.753 5.574 5.321 1.00 93.94 207 VAL A N 1
ATOM 1687 C CA . VAL A 1 207 ? -23.843 6.546 5.462 1.00 93.94 207 VAL A CA 1
ATOM 1688 C C . VAL A 1 207 ? -23.951 6.939 6.924 1.00 93.94 207 VAL A C 1
ATOM 1690 O O . VAL A 1 207 ? -24.211 6.083 7.765 1.00 93.94 207 VAL A O 1
ATOM 1693 N N . VAL A 1 208 ? -23.771 8.224 7.227 1.00 94.94 208 VAL A N 1
ATOM 1694 C CA . VAL A 1 208 ? -24.077 8.791 8.554 1.00 94.94 208 VAL A CA 1
ATOM 1695 C C . VAL A 1 208 ? -25.338 9.617 8.492 1.00 94.94 208 VAL A C 1
ATOM 1697 O O . VAL A 1 208 ? -25.844 9.920 7.414 1.00 94.94 208 VAL A O 1
ATOM 1700 N N . PHE A 1 209 ? -25.832 10.005 9.657 1.00 95.25 209 PHE A N 1
ATOM 1701 C CA . PHE A 1 209 ? -27.025 10.817 9.775 1.00 95.25 209 PHE A CA 1
ATOM 1702 C C . PHE A 1 209 ? -26.705 12.107 10.516 1.00 95.25 209 PHE A C 1
ATOM 1704 O O . PHE A 1 209 ? -26.100 12.075 11.584 1.00 95.25 209 PHE A O 1
ATOM 1711 N N . ILE A 1 210 ? -27.135 13.229 9.947 1.00 96.50 210 ILE A N 1
ATOM 1712 C CA . ILE A 1 210 ? -27.262 14.504 10.650 1.00 96.50 210 ILE A CA 1
ATOM 1713 C C . ILE A 1 210 ? -28.738 14.628 11.026 1.00 96.50 210 ILE A C 1
ATOM 1715 O O . ILE A 1 210 ? -29.601 14.835 10.167 1.00 96.50 210 ILE A O 1
ATOM 1719 N N . ASP A 1 211 ? -29.032 14.357 12.296 1.00 93.44 211 ASP A N 1
ATOM 1720 C CA . ASP A 1 211 ? -30.346 13.986 12.820 1.00 93.44 211 ASP A CA 1
ATOM 1721 C C . ASP A 1 211 ? -31.000 12.851 12.014 1.00 93.44 211 ASP A C 1
ATOM 1723 O O . ASP A 1 211 ? -30.710 11.677 12.233 1.00 93.44 211 ASP A O 1
ATOM 1727 N N . LYS A 1 212 ? -31.892 13.184 11.074 1.00 90.06 212 LYS A N 1
ATOM 1728 C CA . LYS A 1 212 ? -32.585 12.219 10.199 1.00 90.06 212 LYS A CA 1
ATOM 1729 C C . LYS A 1 212 ? -32.100 12.267 8.750 1.00 90.06 212 LYS A C 1
ATOM 1731 O O . LYS A 1 212 ? -32.559 11.477 7.930 1.00 90.06 212 LYS A O 1
ATOM 1736 N N . THR A 1 213 ? -31.203 13.194 8.424 1.00 95.12 213 THR A N 1
ATOM 1737 C CA . THR A 1 213 ? -30.743 13.421 7.053 1.00 95.12 213 THR A CA 1
ATOM 1738 C C . THR A 1 213 ? -29.521 12.550 6.771 1.00 95.12 213 THR A C 1
ATOM 1740 O O . THR A 1 213 ? -28.494 12.752 7.423 1.00 95.12 213 THR A O 1
ATOM 1743 N N . PRO A 1 214 ? -29.590 11.593 5.827 1.00 94.75 214 PRO A N 1
ATOM 1744 C CA . PRO A 1 214 ? -28.445 10.765 5.484 1.00 94.75 214 PRO A CA 1
ATOM 1745 C C . PRO A 1 214 ? -27.399 11.571 4.708 1.00 94.75 214 PRO A C 1
ATOM 1747 O O . PRO A 1 214 ? -27.726 12.294 3.766 1.00 94.75 214 PRO A O 1
ATOM 1750 N N . VAL A 1 215 ? -26.133 11.383 5.060 1.00 94.06 215 VAL A N 1
ATOM 1751 C CA . VAL A 1 215 ? -24.972 11.873 4.317 1.00 94.06 215 VAL A CA 1
ATOM 1752 C C . VAL A 1 215 ? -24.143 10.658 3.927 1.00 94.06 215 VAL A C 1
ATOM 1754 O O . VAL A 1 215 ? -23.641 9.934 4.785 1.00 94.06 215 VAL A O 1
ATOM 1757 N N . SER A 1 216 ? -24.059 10.411 2.621 1.00 92.75 216 SER A N 1
ATOM 1758 C CA . SER A 1 216 ? -23.347 9.272 2.044 1.00 92.75 216 SER A CA 1
ATOM 1759 C C . SER A 1 216 ? -21.942 9.667 1.618 1.00 92.75 216 SER A C 1
ATOM 1761 O O . SER A 1 216 ? -21.722 10.755 1.081 1.00 92.75 216 SER A O 1
ATOM 1763 N N . PHE A 1 217 ? -21.003 8.753 1.810 1.00 88.81 217 PHE A N 1
ATOM 1764 C CA . PHE A 1 217 ? -19.617 8.965 1.465 1.00 88.81 217 PHE A CA 1
ATOM 1765 C C . PHE A 1 217 ? -18.945 7.705 0.946 1.00 88.81 217 PHE A C 1
ATOM 1767 O O . PHE A 1 217 ? -19.127 6.604 1.460 1.00 88.81 217 PHE A O 1
ATOM 1774 N N . ARG A 1 218 ? -18.146 7.890 -0.108 1.00 93.38 218 ARG A N 1
ATOM 1775 C CA . ARG A 1 218 ? -17.535 6.806 -0.874 1.00 93.38 218 ARG A CA 1
ATOM 1776 C C . ARG A 1 218 ? -16.024 6.880 -0.806 1.00 93.38 218 ARG A C 1
ATOM 1778 O O . ARG A 1 218 ? -15.436 7.911 -1.122 1.00 93.38 218 ARG A O 1
ATOM 1785 N N . VAL A 1 219 ? -15.410 5.753 -0.479 1.00 92.44 219 VAL A N 1
ATOM 1786 C CA . VAL A 1 219 ? -13.955 5.563 -0.459 1.00 92.44 219 VAL A CA 1
ATOM 1787 C C . VAL A 1 219 ? -13.586 4.306 -1.250 1.00 92.44 219 VAL A C 1
ATOM 1789 O O . VAL A 1 219 ? -14.451 3.448 -1.469 1.00 92.44 219 VAL A O 1
ATOM 1792 N N . PRO A 1 220 ? -12.339 4.180 -1.742 1.00 91.56 220 PRO A N 1
ATOM 1793 C CA . PRO A 1 220 ? -11.899 2.975 -2.443 1.00 91.56 220 PRO A CA 1
ATOM 1794 C C . PRO A 1 220 ? -12.204 1.698 -1.645 1.00 91.56 220 PRO A C 1
ATOM 1796 O O . PRO A 1 220 ? -12.108 1.706 -0.422 1.00 91.56 220 PRO A O 1
ATOM 1799 N N . ARG A 1 221 ? -12.534 0.591 -2.331 1.00 88.75 221 ARG A N 1
ATOM 1800 C CA . ARG A 1 221 ? -12.889 -0.703 -1.705 1.00 88.75 221 ARG A CA 1
ATOM 1801 C C . ARG A 1 221 ? -11.955 -1.136 -0.569 1.00 88.75 221 ARG A C 1
ATOM 1803 O O . ARG A 1 221 ? -12.428 -1.711 0.407 1.00 88.75 221 ARG A O 1
ATOM 1810 N N . ASP A 1 222 ? -10.657 -0.917 -0.734 1.00 87.06 222 ASP A N 1
ATOM 1811 C CA . ASP A 1 222 ? -9.634 -1.424 0.184 1.00 87.06 222 ASP A CA 1
ATOM 1812 C C . ASP A 1 222 ? -9.264 -0.418 1.292 1.00 87.06 222 ASP A C 1
ATOM 1814 O O . ASP A 1 222 ? -8.400 -0.705 2.113 1.00 87.06 222 ASP A O 1
ATOM 1818 N N . PHE A 1 223 ? -9.896 0.762 1.320 1.00 89.81 223 PHE A N 1
ATOM 1819 C CA . PHE A 1 223 ? -9.701 1.765 2.365 1.00 89.81 223 PHE A CA 1
ATOM 1820 C C . PHE A 1 223 ? -10.793 1.638 3.436 1.00 89.81 223 PHE A C 1
ATOM 1822 O O . PHE A 1 223 ? -11.988 1.667 3.118 1.00 89.81 223 PHE A O 1
ATOM 1829 N N . SER A 1 224 ? -10.388 1.520 4.704 1.00 88.62 224 SER A N 1
ATOM 1830 C CA . SER A 1 224 ? -11.317 1.592 5.834 1.00 88.62 224 SER A CA 1
ATOM 1831 C C . SER A 1 224 ? -11.446 3.024 6.339 1.00 88.62 224 SER A C 1
ATOM 1833 O O . SER A 1 224 ? -10.459 3.750 6.423 1.00 88.62 224 SER A O 1
ATOM 1835 N N . LEU A 1 225 ? -12.667 3.420 6.695 1.00 91.62 225 LEU A N 1
ATOM 1836 C CA . LEU A 1 225 ? -12.926 4.721 7.300 1.00 91.62 225 LEU A CA 1
ATOM 1837 C C . LEU A 1 225 ? -12.823 4.700 8.832 1.00 91.62 225 LEU A C 1
ATOM 1839 O O . LEU A 1 225 ? -12.898 5.750 9.460 1.00 91.62 225 LEU A O 1
ATOM 1843 N N . ASP A 1 226 ? -12.643 3.535 9.451 1.00 90.25 226 ASP A N 1
ATOM 1844 C CA . ASP A 1 226 ? -12.631 3.417 10.913 1.00 90.25 226 ASP A CA 1
ATOM 1845 C C . ASP A 1 226 ? -11.571 4.307 11.560 1.00 90.25 226 ASP A C 1
ATOM 1847 O O . ASP A 1 226 ? -11.874 5.034 12.501 1.00 90.25 226 ASP A O 1
ATOM 1851 N N . ASP A 1 227 ? -10.355 4.312 11.010 1.00 90.31 227 ASP A N 1
ATOM 1852 C CA . ASP A 1 227 ? -9.260 5.151 11.499 1.00 90.31 227 ASP A CA 1
ATOM 1853 C C . ASP A 1 227 ? -9.594 6.643 11.362 1.00 90.31 227 ASP A C 1
ATOM 1855 O O . ASP A 1 227 ? -9.255 7.444 12.229 1.00 90.31 227 ASP A O 1
ATOM 1859 N N . VAL A 1 228 ? -10.313 7.025 10.301 1.00 94.38 228 VAL A N 1
ATOM 1860 C CA . VAL A 1 228 ? -10.773 8.406 10.110 1.00 94.38 228 VAL A CA 1
ATOM 1861 C C . VAL A 1 228 ? -11.832 8.763 11.153 1.00 94.38 228 VAL A C 1
ATOM 1863 O O . VAL A 1 228 ? -11.746 9.821 11.774 1.00 94.38 228 VAL A O 1
ATOM 1866 N N . ILE A 1 229 ? -12.814 7.885 11.380 1.00 94.31 229 ILE A N 1
ATOM 1867 C CA . ILE A 1 229 ? -13.863 8.071 12.394 1.00 94.31 229 ILE A CA 1
ATOM 1868 C C . ILE A 1 229 ? -13.234 8.181 13.786 1.00 94.31 229 ILE A C 1
ATOM 1870 O O . ILE A 1 229 ? -13.584 9.078 14.552 1.00 94.31 229 ILE A O 1
ATOM 1874 N N . HIS A 1 230 ? -12.291 7.295 14.101 1.00 93.94 230 HIS A N 1
ATOM 1875 C CA . HIS A 1 230 ? -11.561 7.284 15.362 1.00 93.94 230 HIS A CA 1
ATOM 1876 C C . HIS A 1 230 ? -10.786 8.581 15.578 1.00 93.94 230 HIS A C 1
ATOM 1878 O O . HIS A 1 230 ? -11.032 9.263 16.568 1.00 93.94 230 HIS A O 1
ATOM 1884 N N . GLN A 1 231 ? -9.924 8.966 14.638 1.00 94.69 231 GLN A N 1
ATOM 1885 C CA . GLN A 1 231 ? -9.090 10.164 14.772 1.00 94.69 231 GLN A CA 1
ATOM 1886 C C . GLN A 1 231 ? -9.912 11.460 14.787 1.00 94.69 231 GLN A C 1
ATOM 1888 O O . GLN A 1 231 ? -9.536 12.407 15.472 1.00 94.69 231 GLN A O 1
ATOM 1893 N N . THR A 1 232 ? -11.040 11.507 14.070 1.00 94.94 232 THR A N 1
ATOM 1894 C CA . THR A 1 232 ? -11.889 12.710 14.005 1.00 94.94 232 THR A CA 1
ATOM 1895 C C . THR A 1 232 ? -12.734 12.885 15.265 1.00 94.94 232 THR A C 1
ATOM 1897 O O . THR A 1 232 ? -12.826 13.988 15.800 1.00 94.94 232 THR A O 1
ATOM 1900 N N . PHE A 1 233 ? -13.385 11.815 15.733 1.00 94.88 233 PHE A N 1
ATOM 1901 C CA . PHE A 1 233 ? -14.456 11.915 16.733 1.00 94.88 233 PHE A CA 1
ATOM 1902 C C . PHE A 1 233 ? -14.096 11.318 18.093 1.00 94.88 233 PHE A C 1
ATOM 1904 O O . PHE A 1 233 ? -14.713 11.666 19.100 1.00 94.88 233 PHE A O 1
ATOM 1911 N N . PHE A 1 234 ? -13.122 10.412 18.130 1.00 94.94 234 PHE A N 1
ATOM 1912 C CA . PHE A 1 234 ? -12.780 9.617 19.307 1.00 94.94 234 PHE A CA 1
ATOM 1913 C C . PHE A 1 234 ? -11.262 9.548 19.592 1.00 94.94 234 PHE A C 1
ATOM 1915 O O . PHE A 1 234 ? -10.800 8.498 20.051 1.00 94.94 234 PHE A O 1
ATOM 1922 N N . PRO A 1 235 ? -10.465 10.621 19.370 1.00 94.50 235 PRO A N 1
ATOM 1923 C CA . PRO A 1 235 ? -9.005 10.563 19.502 1.00 94.50 235 PRO A CA 1
ATOM 1924 C C . PRO A 1 235 ? -8.524 10.298 20.938 1.00 94.50 235 PRO A C 1
ATOM 1926 O O . PRO A 1 235 ? -7.371 9.932 21.143 1.00 94.50 235 PRO A O 1
ATOM 1929 N N . GLN A 1 236 ? -9.391 10.488 21.938 1.00 93.94 236 GLN A N 1
ATOM 1930 C CA . GLN A 1 236 ? -9.098 10.226 23.347 1.00 93.94 236 GLN A CA 1
ATOM 1931 C C . GLN A 1 236 ? -9.020 8.732 23.696 1.00 93.94 236 GLN A C 1
ATOM 1933 O O . GLN A 1 236 ? -8.472 8.387 24.741 1.00 93.94 236 GLN A O 1
ATOM 1938 N N . TYR A 1 237 ? -9.575 7.855 22.857 1.00 92.25 237 TYR A N 1
ATOM 1939 C CA . TYR A 1 237 ? -9.509 6.406 23.048 1.00 92.25 237 TYR A CA 1
ATOM 1940 C C . TYR A 1 237 ? -8.357 5.822 22.238 1.00 92.25 237 TYR A C 1
ATOM 1942 O O . TYR A 1 237 ? -7.972 6.374 21.206 1.00 92.25 237 TYR A O 1
ATOM 1950 N N . ARG A 1 238 ? -7.820 4.674 22.654 1.00 86.69 238 ARG A N 1
ATOM 1951 C CA . ARG A 1 238 ? -6.719 4.027 21.934 1.00 86.69 238 ARG A CA 1
ATOM 1952 C C . ARG A 1 238 ? -7.171 3.467 20.588 1.00 86.69 238 ARG A C 1
ATOM 1954 O O . ARG A 1 238 ? -6.402 3.498 19.633 1.00 86.69 238 ARG A O 1
ATOM 1961 N N . THR A 1 239 ? -8.389 2.934 20.525 1.00 85.44 239 THR A N 1
ATOM 1962 C CA . THR A 1 239 ? -8.979 2.362 19.308 1.00 85.44 239 THR A CA 1
ATOM 1963 C C . THR A 1 239 ? -10.452 2.731 19.180 1.00 85.44 239 THR A C 1
ATOM 1965 O O . THR A 1 239 ? -11.115 3.086 20.159 1.00 85.44 239 THR A O 1
ATOM 1968 N N . LEU A 1 240 ? -10.997 2.590 17.968 1.00 88.81 240 LEU A N 1
ATOM 1969 C CA . LEU A 1 240 ? -12.433 2.747 17.742 1.00 88.81 240 LEU A CA 1
ATOM 1970 C C . LEU A 1 240 ? -13.254 1.725 18.538 1.00 88.81 240 LEU A C 1
ATOM 1972 O O . LEU A 1 240 ? -14.303 2.064 19.075 1.00 88.81 240 LEU A O 1
ATOM 1976 N N . ASP A 1 241 ? -12.765 0.492 18.661 1.00 86.31 241 ASP A N 1
ATOM 1977 C CA . ASP A 1 241 ? -13.440 -0.567 19.417 1.00 86.31 241 ASP A CA 1
ATOM 1978 C C . ASP A 1 241 ? -13.582 -0.221 20.904 1.00 86.31 241 ASP A C 1
ATOM 1980 O O . ASP A 1 241 ? -14.630 -0.468 21.506 1.00 86.31 241 ASP A O 1
ATOM 1984 N N . GLU A 1 242 ? -12.552 0.393 21.492 1.00 88.19 242 GLU A N 1
ATOM 1985 C CA . GLU A 1 242 ? -12.605 0.907 22.860 1.00 88.19 242 GLU A CA 1
ATOM 1986 C C . GLU A 1 242 ? -13.655 2.019 22.986 1.00 88.19 242 GLU A C 1
ATOM 1988 O O . GLU A 1 242 ? -14.509 1.958 23.875 1.00 88.19 242 GLU A O 1
ATOM 1993 N N . ALA A 1 243 ? -13.660 2.977 22.053 1.00 91.62 243 ALA A N 1
ATOM 1994 C CA . ALA A 1 243 ? -14.647 4.056 22.021 1.00 91.62 243 ALA A CA 1
ATOM 1995 C C . ALA A 1 243 ? -16.088 3.520 21.918 1.00 91.62 243 ALA A C 1
ATOM 1997 O O . ALA A 1 243 ? -16.992 3.996 22.610 1.00 91.62 243 ALA A O 1
ATOM 1998 N N . LEU A 1 244 ? -16.307 2.494 21.089 1.00 90.81 244 LEU A N 1
ATOM 1999 C CA . LEU A 1 244 ? -17.609 1.849 20.911 1.00 90.81 244 LEU A CA 1
ATOM 2000 C C . LEU A 1 244 ? -18.051 1.058 22.139 1.00 90.81 244 LEU A C 1
ATOM 2002 O O . LEU A 1 244 ? -19.246 1.036 22.447 1.00 90.81 244 LEU A O 1
ATOM 2006 N N . LYS A 1 245 ? -17.115 0.420 22.848 1.00 90.38 245 LYS A N 1
ATOM 2007 C CA . LYS A 1 245 ? -17.405 -0.266 24.110 1.00 90.38 245 LYS A CA 1
ATOM 2008 C C . LYS A 1 245 ? -17.887 0.730 25.164 1.00 90.38 245 LYS A C 1
ATOM 2010 O O . LYS A 1 245 ? -18.961 0.534 25.720 1.00 90.38 245 LYS A O 1
ATOM 2015 N N . VAL A 1 246 ? -17.164 1.833 25.351 1.00 92.56 246 VAL A N 1
ATOM 2016 C CA . VAL A 1 246 ? -17.557 2.890 26.298 1.00 92.56 246 VAL A CA 1
ATOM 2017 C C . VAL A 1 246 ? -18.904 3.503 25.912 1.00 92.56 246 VAL A C 1
ATOM 2019 O O . VAL A 1 246 ? -19.793 3.632 26.747 1.00 92.56 246 VAL A O 1
ATOM 2022 N N . ALA A 1 247 ? -19.120 3.796 24.627 1.00 92.44 247 ALA A N 1
ATOM 2023 C CA . ALA A 1 247 ? -20.397 4.328 24.157 1.00 92.44 247 ALA A CA 1
ATOM 2024 C C . ALA A 1 247 ? -21.581 3.370 24.362 1.00 92.44 247 ALA A C 1
ATOM 2026 O O . ALA A 1 247 ? -22.716 3.816 24.551 1.00 92.44 247 ALA A O 1
ATOM 2027 N N . ARG A 1 248 ? -21.339 2.057 24.306 1.00 91.12 248 ARG A N 1
ATOM 2028 C CA . ARG A 1 248 ? -22.345 1.042 24.631 1.00 91.12 248 ARG A CA 1
ATOM 2029 C C . ARG A 1 248 ? -22.674 1.057 26.119 1.00 91.12 248 ARG A C 1
ATOM 2031 O O . ARG A 1 248 ? -23.856 1.066 26.452 1.00 91.12 248 ARG A O 1
ATOM 2038 N N . ASP A 1 249 ? -21.657 1.096 26.975 1.00 92.44 249 ASP A N 1
ATOM 2039 C CA . ASP A 1 249 ? -21.819 1.115 28.433 1.00 92.44 249 ASP A CA 1
ATOM 2040 C C . ASP A 1 249 ? -22.560 2.387 28.902 1.00 92.44 249 ASP A C 1
ATOM 2042 O O . ASP A 1 249 ? -23.355 2.343 29.837 1.00 92.44 249 ASP A O 1
ATOM 2046 N N . GLU A 1 250 ? -22.393 3.500 28.182 1.00 94.06 250 GLU A N 1
ATOM 2047 C CA . GLU A 1 250 ? -23.107 4.768 28.401 1.00 94.06 250 GLU A CA 1
ATOM 2048 C C . GLU A 1 250 ? -24.504 4.836 27.744 1.00 94.06 250 GLU A C 1
ATOM 2050 O O . GLU A 1 250 ? -25.176 5.865 27.807 1.00 94.06 250 GLU A O 1
ATOM 2055 N N . GLY A 1 251 ? -24.958 3.776 27.067 1.00 92.75 251 GLY A N 1
ATOM 2056 C CA . GLY A 1 251 ? -26.273 3.739 26.412 1.00 92.75 251 GLY A CA 1
ATOM 2057 C C . GLY A 1 251 ? -26.402 4.617 25.157 1.00 92.75 251 GLY A C 1
ATOM 2058 O O . GLY A 1 251 ? -27.512 4.847 24.671 1.00 92.75 251 GLY A O 1
ATOM 2059 N N . ARG A 1 252 ? -25.285 5.098 24.596 1.00 93.62 252 ARG A N 1
ATOM 2060 C CA . ARG A 1 252 ? -25.253 5.908 23.362 1.00 93.62 252 ARG A CA 1
ATOM 2061 C C . ARG A 1 252 ? -25.311 5.070 22.084 1.00 93.62 252 ARG A C 1
ATOM 2063 O O . ARG A 1 252 ? -25.595 5.612 21.016 1.00 93.62 252 ARG A O 1
ATOM 2070 N N . LEU A 1 253 ? -25.062 3.765 22.178 1.00 92.06 253 LEU A N 1
ATOM 2071 C CA . LEU A 1 253 ? -25.132 2.826 21.060 1.00 92.06 253 LEU A CA 1
ATOM 2072 C C . LEU A 1 253 ? -26.495 2.109 21.044 1.00 92.06 253 LEU A C 1
ATOM 2074 O O . LEU A 1 253 ? -26.743 1.208 21.844 1.00 92.06 253 LEU A O 1
ATOM 2078 N N . VAL A 1 254 ? -27.385 2.503 20.129 1.00 91.06 254 VAL A N 1
ATOM 2079 C CA . VAL A 1 254 ? -28.790 2.057 20.088 1.00 91.06 254 VAL A CA 1
ATOM 2080 C C . VAL A 1 254 ? -29.041 1.158 18.881 1.00 91.06 254 VAL A C 1
ATOM 2082 O O . VAL A 1 254 ? -28.662 1.497 17.766 1.00 91.06 254 VAL A O 1
ATOM 2085 N N . LYS A 1 255 ? -29.723 0.026 19.068 1.00 89.31 255 LYS A N 1
ATOM 2086 C CA . LYS A 1 255 ? -30.095 -0.866 17.962 1.00 89.31 255 LYS A CA 1
ATOM 2087 C C . LYS A 1 255 ? -31.199 -0.242 17.096 1.00 89.31 255 LYS A C 1
ATOM 2089 O O . LYS A 1 255 ? -32.216 0.200 17.628 1.00 89.31 255 LYS A O 1
ATOM 2094 N N . THR A 1 256 ? -31.012 -0.214 15.780 1.00 84.31 256 THR A N 1
ATOM 2095 C CA . THR A 1 256 ? -32.011 0.259 14.808 1.00 84.31 256 THR A CA 1
ATOM 2096 C C . THR A 1 256 ? -32.960 -0.862 14.385 1.00 84.31 256 THR A C 1
ATOM 2098 O O . THR A 1 256 ? -32.671 -2.046 14.570 1.00 84.31 256 THR A O 1
ATOM 2101 N N . GLU A 1 257 ? -34.077 -0.499 13.746 1.00 80.25 257 GLU A N 1
ATOM 2102 C CA . GLU A 1 257 ? -35.018 -1.460 13.143 1.00 80.25 257 GLU A CA 1
ATOM 2103 C C . GLU A 1 257 ? -34.357 -2.344 12.072 1.00 80.25 257 GLU A C 1
ATOM 2105 O O . GLU A 1 257 ? -34.681 -3.520 11.952 1.00 80.25 257 GLU A O 1
ATOM 2110 N N . SER A 1 258 ? -33.367 -1.810 11.347 1.00 73.62 258 SER A N 1
ATOM 2111 C CA . SER A 1 258 ? -32.564 -2.557 10.368 1.00 73.62 258 SER A CA 1
ATOM 2112 C C . SER A 1 258 ? -31.563 -3.539 10.995 1.00 73.62 258 SER A C 1
ATOM 2114 O O . SER A 1 258 ? -30.864 -4.246 10.273 1.00 73.62 258 SER A O 1
ATOM 2116 N N . GLY A 1 259 ? -31.458 -3.578 12.327 1.00 77.12 259 GLY A N 1
ATOM 2117 C CA . GLY A 1 259 ? -30.531 -4.438 13.060 1.00 77.12 259 GLY A CA 1
ATOM 2118 C C . GLY A 1 259 ? -29.107 -3.890 13.193 1.00 77.12 259 GLY A C 1
ATOM 2119 O O . GLY A 1 259 ? -28.301 -4.517 13.878 1.00 77.12 259 GLY A O 1
ATOM 2120 N N . ALA A 1 260 ? -28.799 -2.732 12.600 1.00 81.88 260 ALA A N 1
ATOM 2121 C CA . ALA A 1 260 ? -27.536 -2.026 12.812 1.00 81.88 260 ALA A CA 1
ATOM 2122 C C . ALA A 1 260 ? -27.487 -1.377 14.208 1.00 81.88 260 ALA A C 1
ATOM 2124 O O . ALA A 1 260 ? -28.512 -1.158 14.855 1.00 81.88 260 ALA A O 1
ATOM 2125 N N . MET A 1 261 ? -26.288 -1.048 14.681 1.00 90.31 261 MET A N 1
ATOM 2126 C CA . MET A 1 261 ? -26.093 -0.282 15.911 1.00 90.31 261 MET A CA 1
ATOM 2127 C C . MET A 1 261 ? -25.813 1.172 15.551 1.00 90.31 261 MET A C 1
ATOM 2129 O O . MET A 1 261 ? -24.827 1.470 14.892 1.00 90.31 261 MET A O 1
ATOM 2133 N N . LEU A 1 262 ? -26.670 2.091 15.971 1.00 94.00 262 LEU A N 1
ATOM 2134 C CA . LEU A 1 262 ? -26.515 3.518 15.734 1.00 94.00 262 LEU A CA 1
ATOM 2135 C C . LEU A 1 262 ? -25.855 4.177 16.943 1.00 94.00 262 LEU A C 1
ATOM 2137 O O . LEU A 1 262 ? -26.429 4.219 18.033 1.00 94.00 262 LEU A O 1
ATOM 2141 N N . LEU A 1 263 ? -24.657 4.712 16.742 1.00 95.25 263 LEU A N 1
ATOM 2142 C CA . LEU A 1 263 ? -23.962 5.520 17.730 1.00 95.25 263 LEU A CA 1
ATOM 2143 C C . LEU A 1 263 ? -24.500 6.947 17.691 1.00 95.25 263 LEU A C 1
ATOM 2145 O O . LEU A 1 263 ? -24.323 7.647 16.693 1.00 95.25 263 LEU A O 1
ATOM 2149 N N . LYS A 1 264 ? -25.117 7.387 18.786 1.00 95.19 264 LYS A N 1
ATOM 2150 C CA . LYS A 1 264 ? -25.485 8.788 18.994 1.00 95.19 264 LYS A CA 1
ATOM 2151 C C . LYS A 1 264 ? -24.277 9.555 19.523 1.00 95.19 264 LYS A C 1
ATOM 2153 O O . LYS A 1 264 ? -23.657 9.139 20.506 1.00 95.19 264 LYS A O 1
ATOM 2158 N N . THR A 1 265 ? -23.948 10.662 18.869 1.00 94.75 265 THR A N 1
ATOM 2159 C CA . THR A 1 265 ? -22.828 11.525 19.259 1.00 94.75 265 THR A CA 1
ATOM 2160 C C . THR A 1 265 ? -23.322 12.904 19.692 1.00 94.75 265 THR A C 1
ATOM 2162 O O . THR A 1 265 ? -24.461 13.284 19.412 1.00 94.75 265 THR A O 1
ATOM 2165 N N . ASP A 1 266 ? -22.448 13.662 20.350 1.00 93.38 266 ASP A N 1
ATOM 2166 C CA . ASP A 1 266 ? -22.714 15.050 20.738 1.00 93.38 266 ASP A CA 1
ATOM 2167 C C . ASP A 1 266 ? -22.185 16.074 19.722 1.00 93.38 266 ASP A C 1
ATOM 2169 O O . ASP A 1 266 ? -22.312 17.279 19.936 1.00 93.38 266 ASP A O 1
ATOM 2173 N N . PHE A 1 267 ? -21.634 15.616 18.591 1.00 95.06 267 PHE A N 1
ATOM 2174 C CA . PHE A 1 267 ? -21.169 16.497 17.524 1.00 95.06 267 PHE A CA 1
ATOM 2175 C C . PHE A 1 267 ? -22.358 17.116 16.787 1.00 95.06 267 PHE A C 1
ATOM 2177 O O . PHE A 1 267 ? -23.231 16.404 16.287 1.00 95.06 267 PHE A O 1
ATOM 2184 N N . VAL A 1 268 ? -22.379 18.447 16.714 1.00 96.12 268 VAL A N 1
ATOM 2185 C CA . VAL A 1 268 ? -23.416 19.238 16.039 1.00 96.12 268 VAL A CA 1
ATOM 2186 C C . VAL A 1 268 ? -22.803 19.916 14.822 1.00 96.12 268 VAL A C 1
ATOM 2188 O O . VAL A 1 268 ? -21.763 20.560 14.939 1.00 96.12 268 VAL A O 1
ATOM 2191 N N . PHE A 1 269 ? -23.475 19.808 13.680 1.00 95.69 269 PHE A N 1
ATOM 2192 C CA . PHE A 1 269 ? -23.057 20.420 12.423 1.00 95.69 269 PHE A CA 1
ATOM 2193 C C . PHE A 1 269 ? -24.151 21.331 11.878 1.00 95.69 269 PHE A C 1
ATOM 2195 O O . PHE A 1 269 ? -25.341 21.046 12.036 1.00 95.69 269 PHE A O 1
ATOM 2202 N N . LYS A 1 270 ? -23.743 22.411 11.215 1.00 95.75 270 LYS A N 1
ATOM 2203 C CA . LYS A 1 270 ? -24.590 23.225 10.344 1.00 95.75 270 LYS A CA 1
ATOM 2204 C C . LYS A 1 270 ? -24.421 22.793 8.894 1.00 95.75 270 LYS A C 1
ATOM 2206 O O . LYS A 1 270 ? -23.390 22.251 8.494 1.00 95.75 270 LYS A O 1
ATOM 2211 N N . LYS A 1 271 ? -25.419 23.079 8.069 1.00 95.06 271 LYS A N 1
ATOM 2212 C CA . LYS A 1 271 ? -25.366 22.876 6.626 1.00 95.06 271 LYS A CA 1
ATOM 2213 C C . LYS A 1 271 ? -24.160 23.611 6.032 1.00 95.06 271 LYS A C 1
ATOM 2215 O O . LYS A 1 271 ? -24.028 24.823 6.173 1.00 95.06 271 LYS A O 1
ATOM 2220 N N . GLY A 1 272 ? -23.325 22.869 5.311 1.00 91.88 272 GLY A N 1
ATOM 2221 C CA . GLY A 1 272 ? -22.074 23.340 4.720 1.00 91.88 272 GLY A CA 1
ATOM 2222 C C . GLY A 1 272 ? -20.834 23.080 5.578 1.00 91.88 272 GLY A C 1
ATOM 2223 O O . GLY A 1 272 ? -19.730 23.118 5.034 1.00 91.88 272 GLY A O 1
ATOM 2224 N N . ASP A 1 273 ? -20.985 22.760 6.868 1.00 92.94 273 ASP A N 1
ATOM 2225 C CA . ASP A 1 273 ? -19.849 22.397 7.718 1.00 92.94 273 ASP A CA 1
ATOM 2226 C C . ASP A 1 273 ? -19.220 21.096 7.225 1.00 92.94 273 ASP A C 1
ATOM 2228 O O . ASP A 1 273 ? -19.924 20.149 6.869 1.00 92.94 273 ASP A O 1
ATOM 2232 N N . ALA A 1 274 ? -17.892 21.017 7.230 1.00 92.50 274 ALA A N 1
ATOM 2233 C CA . ALA A 1 274 ? -17.211 19.765 6.947 1.00 92.50 274 ALA A CA 1
ATOM 2234 C C . ALA A 1 274 ? -17.366 18.808 8.142 1.00 92.50 274 ALA A C 1
ATOM 2236 O O . ALA A 1 274 ? -16.836 19.068 9.221 1.00 92.50 274 ALA A O 1
ATOM 2237 N N . ILE A 1 275 ? -18.084 17.700 7.937 1.00 93.44 275 ILE A N 1
ATOM 2238 C CA . ILE A 1 275 ? -18.252 16.618 8.919 1.00 93.44 275 ILE A CA 1
ATOM 2239 C C . ILE A 1 275 ? -16.908 15.941 9.169 1.00 93.44 275 ILE A C 1
ATOM 2241 O O . ILE A 1 275 ? -16.572 15.604 10.299 1.00 93.44 275 ILE A O 1
ATOM 2245 N N . VAL A 1 276 ? -16.150 15.731 8.094 1.00 93.44 276 VAL A N 1
ATOM 2246 C CA . VAL A 1 276 ? -14.814 15.150 8.138 1.00 93.44 276 VAL A CA 1
ATOM 2247 C C . VAL A 1 276 ? -14.006 15.607 6.932 1.00 93.44 276 VAL A C 1
ATOM 2249 O O . VAL A 1 276 ? -14.543 15.787 5.833 1.00 93.44 276 VAL A O 1
ATOM 2252 N N . GLN A 1 277 ? -12.710 15.799 7.150 1.00 94.38 277 GLN A N 1
ATOM 2253 C CA . GLN A 1 277 ? -11.738 16.137 6.120 1.00 94.38 277 GLN A CA 1
ATOM 2254 C C . GLN A 1 277 ? -10.507 15.269 6.326 1.00 94.38 277 GLN A C 1
ATOM 2256 O O . GLN A 1 277 ? -10.002 15.164 7.443 1.00 94.38 277 GLN A O 1
ATOM 2261 N N . PHE A 1 278 ? -10.008 14.658 5.257 1.00 94.88 278 PHE A N 1
ATOM 2262 C CA . PHE A 1 278 ? -8.811 13.828 5.313 1.00 94.88 278 PHE A CA 1
ATOM 2263 C C . PHE A 1 278 ? -8.189 13.657 3.929 1.00 94.88 278 PHE A C 1
ATOM 2265 O O . PHE A 1 278 ? -8.854 13.816 2.905 1.00 94.88 278 PHE A O 1
ATOM 2272 N N . ASP A 1 279 ? -6.916 13.286 3.891 1.00 94.12 279 ASP A N 1
ATOM 2273 C CA . ASP A 1 279 ? -6.306 12.711 2.701 1.00 94.12 279 ASP A CA 1
ATOM 2274 C C . ASP A 1 279 ? -6.209 11.193 2.842 1.00 94.12 279 ASP A C 1
ATOM 2276 O O . ASP A 1 279 ? -5.936 10.667 3.919 1.00 94.12 279 ASP A O 1
ATOM 2280 N N . ILE A 1 280 ? -6.370 10.485 1.729 1.00 94.12 280 ILE A N 1
ATOM 2281 C CA . ILE A 1 280 ? -5.908 9.107 1.595 1.00 94.12 280 ILE A CA 1
ATOM 2282 C C . ILE A 1 280 ? -4.500 9.161 1.015 1.00 94.12 280 ILE A C 1
ATOM 2284 O O . ILE A 1 280 ? -4.328 9.499 -0.160 1.00 94.12 280 ILE A O 1
ATOM 2288 N N . LEU A 1 281 ? -3.506 8.820 1.829 1.00 93.25 281 LEU A N 1
ATOM 2289 C CA . LEU A 1 281 ? -2.136 8.597 1.387 1.00 93.25 281 LEU A CA 1
ATOM 2290 C C . LEU A 1 281 ? -2.049 7.242 0.683 1.00 93.25 281 LEU A C 1
ATOM 2292 O O . LEU A 1 281 ? -2.728 6.276 1.048 1.00 93.25 281 LEU A O 1
ATOM 2296 N N . THR A 1 282 ? -1.219 7.156 -0.353 1.00 90.94 282 THR A N 1
ATOM 2297 C CA . THR A 1 282 ? -1.004 5.883 -1.040 1.00 90.94 282 THR A CA 1
ATOM 2298 C C . THR A 1 282 ? -0.337 4.866 -0.120 1.00 90.94 282 THR A C 1
ATOM 2300 O O . THR A 1 282 ? 0.520 5.214 0.685 1.00 90.94 282 THR A O 1
ATOM 2303 N N . GLY A 1 283 ? -0.677 3.590 -0.296 1.00 92.12 283 GLY A N 1
ATOM 2304 C CA . GLY A 1 283 ? 0.184 2.524 0.199 1.00 92.12 283 GLY A CA 1
ATOM 2305 C C . GLY A 1 283 ? 1.486 2.429 -0.582 1.00 92.12 283 GLY A C 1
ATOM 2306 O O . GLY A 1 283 ? 1.590 2.946 -1.704 1.00 92.12 283 GLY A O 1
ATOM 2307 N N . ASP A 1 284 ? 2.443 1.734 0.025 1.00 94.94 284 ASP A N 1
ATOM 2308 C CA . ASP A 1 284 ? 3.766 1.484 -0.523 1.00 94.94 284 ASP A CA 1
ATOM 2309 C C . ASP A 1 284 ? 3.629 0.801 -1.892 1.00 94.94 284 ASP A C 1
ATOM 2311 O O . ASP A 1 284 ? 2.890 -0.174 -2.080 1.00 94.94 284 ASP A O 1
ATOM 2315 N N . MET A 1 285 ? 4.350 1.327 -2.874 1.00 94.25 285 MET A N 1
ATOM 2316 C CA . MET A 1 285 ? 4.581 0.683 -4.152 1.00 94.25 285 MET A CA 1
ATOM 2317 C C . MET A 1 285 ? 5.916 -0.040 -4.082 1.00 94.25 285 MET A C 1
ATOM 2319 O O . MET A 1 285 ? 6.973 0.574 -3.950 1.00 94.25 285 MET A O 1
ATOM 2323 N N . LEU A 1 286 ? 5.854 -1.356 -4.194 1.00 93.94 286 LEU A N 1
ATOM 2324 C CA . LEU A 1 286 ? 6.992 -2.248 -4.121 1.00 93.94 286 LEU A CA 1
ATOM 2325 C C . LEU A 1 286 ? 7.492 -2.593 -5.516 1.00 93.94 286 LEU A C 1
ATOM 2327 O O . LEU A 1 286 ? 6.690 -2.891 -6.403 1.00 93.94 286 LEU A O 1
ATOM 2331 N N . PHE A 1 287 ? 8.808 -2.644 -5.687 1.00 92.94 287 PHE A N 1
ATOM 2332 C CA . PHE A 1 287 ? 9.431 -3.486 -6.697 1.00 92.94 287 PHE A CA 1
ATOM 2333 C C . PHE A 1 287 ? 9.637 -4.886 -6.137 1.00 92.94 287 PHE A C 1
ATOM 2335 O O . PHE A 1 287 ? 10.223 -5.062 -5.067 1.00 92.94 287 PHE A O 1
ATOM 2342 N N . VAL A 1 288 ? 9.159 -5.873 -6.888 1.00 93.38 288 VAL A N 1
ATOM 2343 C CA . VAL A 1 288 ? 9.246 -7.290 -6.543 1.00 93.38 288 VAL A CA 1
ATOM 2344 C C . VAL A 1 288 ? 10.165 -7.992 -7.526 1.00 93.38 288 VAL A C 1
ATOM 2346 O O . VAL A 1 288 ? 9.937 -7.923 -8.737 1.00 93.38 288 VAL A O 1
ATOM 2349 N N . ASP A 1 289 ? 11.175 -8.669 -6.987 1.00 93.12 289 ASP A N 1
ATOM 2350 C CA . ASP A 1 289 ? 12.071 -9.555 -7.722 1.00 93.12 289 ASP A CA 1
ATOM 2351 C C . ASP A 1 289 ? 11.359 -10.878 -8.007 1.00 93.12 289 ASP A C 1
ATOM 2353 O O . ASP A 1 289 ? 10.994 -11.611 -7.084 1.00 93.12 289 ASP A O 1
ATOM 2357 N N . ARG A 1 290 ? 11.163 -11.173 -9.294 1.00 91.94 290 ARG A N 1
ATOM 2358 C CA . ARG A 1 290 ? 10.493 -12.392 -9.765 1.00 91.94 290 ARG A CA 1
ATOM 2359 C C . ARG A 1 290 ? 11.461 -13.509 -10.139 1.00 91.94 290 ARG A C 1
ATOM 2361 O O . ARG A 1 290 ? 11.022 -14.595 -10.496 1.00 91.94 290 ARG A O 1
ATOM 2368 N N . ILE A 1 291 ? 12.766 -13.268 -10.085 1.00 91.25 291 ILE A N 1
ATOM 2369 C CA . ILE A 1 291 ? 13.784 -14.185 -10.600 1.00 91.25 291 ILE A CA 1
ATOM 2370 C C . ILE A 1 291 ? 14.407 -15.004 -9.490 1.00 91.25 291 ILE A C 1
ATOM 2372 O O . ILE A 1 291 ? 14.566 -16.209 -9.677 1.00 91.25 291 ILE A O 1
ATOM 2376 N N . SER A 1 292 ? 14.715 -14.397 -8.342 1.00 92.19 292 SER A N 1
ATOM 2377 C CA . SER A 1 292 ? 15.436 -15.081 -7.260 1.00 92.19 292 SER A CA 1
ATOM 2378 C C . SER A 1 292 ? 14.851 -16.452 -6.908 1.00 92.19 292 SER A C 1
ATOM 2380 O O . SER A 1 292 ? 15.596 -17.421 -6.769 1.00 92.19 292 SER A O 1
ATOM 2382 N N . TYR A 1 293 ? 13.524 -16.577 -6.848 1.00 92.12 293 TYR A N 1
ATOM 2383 C CA . TYR A 1 293 ? 12.864 -17.831 -6.471 1.00 92.12 293 TYR A CA 1
ATOM 2384 C C . TYR A 1 293 ? 12.885 -18.943 -7.527 1.00 92.12 293 TYR A C 1
ATOM 2386 O O . TYR A 1 293 ? 12.531 -20.076 -7.224 1.00 92.12 293 TYR A O 1
ATOM 2394 N N . HIS A 1 294 ? 13.388 -18.675 -8.732 1.00 89.88 294 HIS A N 1
ATOM 2395 C CA . HIS A 1 294 ? 13.701 -19.729 -9.703 1.00 89.88 294 HIS A CA 1
ATOM 2396 C C . HIS A 1 294 ? 15.025 -20.444 -9.386 1.00 89.88 294 HIS A C 1
ATOM 2398 O O . HIS A 1 294 ? 15.264 -21.540 -9.888 1.00 89.88 294 HIS A O 1
ATOM 2404 N N . PHE A 1 295 ? 15.889 -19.833 -8.566 1.00 93.44 295 PHE A N 1
ATOM 2405 C CA . PHE A 1 295 ? 17.236 -20.333 -8.263 1.00 93.44 295 PHE A CA 1
ATOM 2406 C C . PHE A 1 295 ? 17.445 -20.687 -6.790 1.00 93.44 295 PHE A C 1
ATOM 2408 O O . PHE A 1 295 ? 18.412 -21.366 -6.449 1.00 93.44 295 PHE A O 1
ATOM 2415 N N . ARG A 1 296 ? 16.556 -20.230 -5.904 1.00 93.88 296 ARG A N 1
ATOM 2416 C CA . ARG A 1 296 ? 16.574 -20.561 -4.478 1.00 93.88 296 ARG A CA 1
ATOM 2417 C C . ARG A 1 296 ? 15.161 -20.681 -3.931 1.00 93.88 296 ARG A C 1
ATOM 2419 O O . ARG A 1 296 ? 14.245 -20.028 -4.413 1.00 93.88 296 ARG A O 1
ATOM 2426 N N . GLN A 1 297 ? 15.019 -21.432 -2.851 1.00 92.00 297 GLN A N 1
ATOM 2427 C CA . GLN A 1 297 ? 13.775 -21.449 -2.093 1.00 92.00 297 GLN A CA 1
ATOM 2428 C C . GLN A 1 297 ? 13.595 -20.145 -1.282 1.00 92.00 297 GLN A C 1
ATOM 2430 O O . GLN A 1 297 ? 14.597 -19.528 -0.872 1.00 92.00 297 GLN A O 1
ATOM 2435 N N . PRO A 1 298 ? 12.343 -19.708 -1.047 1.00 94.88 298 PRO A N 1
ATOM 2436 C CA . PRO A 1 298 ? 12.032 -18.664 -0.080 1.00 94.88 298 PRO A CA 1
ATOM 2437 C C . PRO A 1 298 ? 12.528 -19.024 1.320 1.00 94.88 298 PRO A C 1
ATOM 2439 O O . PRO A 1 298 ? 12.561 -20.195 1.705 1.00 94.88 298 PRO A O 1
ATOM 2442 N N . LYS A 1 299 ? 12.917 -18.013 2.095 1.00 95.44 299 LYS A N 1
ATOM 2443 C CA . LYS A 1 299 ? 13.367 -18.188 3.481 1.00 95.44 299 LYS A CA 1
ATOM 2444 C C . LYS A 1 299 ? 12.316 -17.669 4.448 1.00 95.44 299 LYS A C 1
ATOM 2446 O O . LYS A 1 299 ? 11.686 -16.644 4.196 1.00 95.44 299 LYS A O 1
ATOM 2451 N N . VAL A 1 300 ? 12.156 -18.359 5.575 1.00 97.44 300 VAL A N 1
ATOM 2452 C CA . VAL A 1 300 ? 11.321 -17.870 6.680 1.00 97.44 300 VAL A CA 1
ATOM 2453 C C . VAL A 1 300 ? 11.776 -16.465 7.070 1.00 97.44 300 VAL A C 1
ATOM 2455 O O . VAL A 1 300 ? 12.973 -16.191 7.140 1.00 97.44 300 VAL A O 1
ATOM 2458 N N . GLY A 1 301 ? 10.810 -15.578 7.278 1.00 95.88 301 GLY A N 1
ATOM 2459 C CA . GLY A 1 301 ? 11.042 -14.161 7.512 1.00 95.88 301 GLY A CA 1
ATOM 2460 C C . GLY A 1 301 ? 10.974 -13.303 6.256 1.00 95.88 301 GLY A C 1
ATOM 2461 O O . GLY A 1 301 ? 10.789 -12.104 6.404 1.00 95.88 301 GLY A O 1
ATOM 2462 N N . GLU A 1 302 ? 11.046 -13.849 5.038 1.00 95.25 302 GLU A N 1
ATOM 2463 C CA . GLU A 1 302 ? 10.906 -13.044 3.816 1.00 95.25 302 GLU A CA 1
ATOM 2464 C C . GLU A 1 302 ? 9.450 -12.617 3.575 1.00 95.25 302 GLU A C 1
ATOM 2466 O O . GLU A 1 302 ? 8.507 -13.386 3.780 1.00 95.25 302 GLU A O 1
ATOM 2471 N N . ALA A 1 303 ? 9.258 -11.386 3.096 1.00 95.19 303 ALA A N 1
ATOM 2472 C CA . ALA A 1 303 ? 7.969 -10.935 2.590 1.00 95.19 303 ALA A CA 1
ATOM 2473 C C . ALA A 1 303 ? 7.764 -11.447 1.160 1.00 95.19 303 ALA A C 1
ATOM 2475 O O . 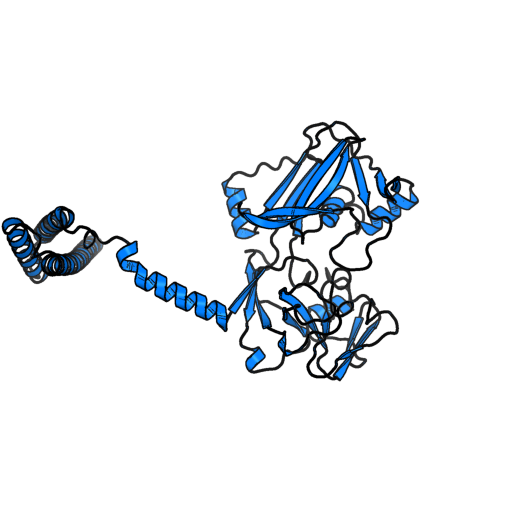ALA A 1 303 ? 8.399 -10.973 0.213 1.00 95.19 303 ALA A O 1
ATOM 2476 N N . ILE A 1 304 ? 6.865 -12.416 1.012 1.00 96.06 304 ILE A N 1
ATOM 2477 C CA . ILE A 1 304 ? 6.585 -13.079 -0.257 1.00 96.06 304 ILE A CA 1
ATOM 2478 C C . ILE A 1 304 ? 5.346 -12.488 -0.917 1.00 96.06 304 ILE A C 1
ATOM 2480 O O . ILE A 1 304 ? 4.329 -12.238 -0.266 1.00 96.06 304 ILE A O 1
ATOM 2484 N N . VAL A 1 305 ? 5.428 -12.297 -2.231 1.00 95.56 305 VAL A N 1
ATOM 2485 C CA . VAL A 1 305 ? 4.289 -11.974 -3.088 1.00 95.56 305 VAL A CA 1
ATOM 2486 C C . VAL A 1 305 ? 3.816 -13.244 -3.770 1.00 95.56 305 VAL A C 1
ATOM 2488 O O . VAL A 1 305 ? 4.628 -13.984 -4.320 1.00 95.56 305 VAL A O 1
ATOM 2491 N N . PHE A 1 306 ? 2.512 -13.499 -3.752 1.00 95.06 306 PHE A N 1
ATOM 2492 C CA . PHE A 1 306 ? 1.915 -14.702 -4.330 1.00 95.06 306 PHE A CA 1
ATOM 2493 C C . PHE A 1 306 ? 0.538 -14.422 -4.932 1.00 95.06 306 PHE A C 1
ATOM 2495 O O . PHE A 1 306 ? -0.107 -13.419 -4.609 1.00 95.06 306 PHE A O 1
ATOM 2502 N N . ARG A 1 307 ? 0.093 -15.310 -5.824 1.00 94.44 307 ARG A N 1
ATOM 2503 C CA . ARG A 1 307 ? -1.251 -15.278 -6.411 1.00 94.44 307 ARG A CA 1
ATOM 2504 C C . ARG A 1 307 ? -2.245 -16.051 -5.553 1.00 94.44 307 ARG A C 1
ATOM 2506 O O . ARG A 1 307 ? -1.937 -17.108 -5.013 1.00 94.44 307 ARG A O 1
ATOM 2513 N N . THR A 1 308 ? -3.461 -15.531 -5.444 1.00 93.31 308 THR A N 1
ATOM 2514 C CA . THR A 1 308 ? -4.517 -16.131 -4.617 1.00 93.31 308 THR A CA 1
ATOM 2515 C C . THR A 1 308 ? -5.420 -17.093 -5.385 1.00 93.31 308 THR A C 1
ATOM 2517 O O . THR A 1 308 ? -6.146 -17.859 -4.762 1.00 93.31 308 THR A O 1
ATOM 2520 N N . GLY A 1 309 ? -5.369 -17.110 -6.724 1.00 91.44 309 GLY A N 1
ATOM 2521 C CA . GLY A 1 309 ? -6.323 -17.851 -7.559 1.00 91.44 309 GLY A CA 1
ATOM 2522 C C . GLY A 1 309 ? -6.309 -19.379 -7.412 1.00 91.44 309 GLY A C 1
ATOM 2523 O O . GLY A 1 309 ? -7.245 -20.036 -7.867 1.00 91.44 309 GLY A O 1
ATOM 2524 N N . LYS A 1 310 ? -5.270 -19.965 -6.802 1.00 92.38 310 LYS A N 1
ATOM 2525 C CA . LYS A 1 310 ? -5.188 -21.409 -6.501 1.00 92.38 310 LYS A CA 1
ATOM 2526 C C . LYS A 1 310 ? -5.234 -21.731 -5.008 1.00 92.38 310 LYS A C 1
ATOM 2528 O O . LYS A 1 310 ? -5.015 -22.880 -4.633 1.00 92.38 310 LYS A O 1
ATOM 2533 N N . ILE A 1 311 ? -5.535 -20.748 -4.164 1.00 93.19 311 ILE A N 1
ATOM 2534 C CA . ILE A 1 311 ? -5.758 -20.965 -2.735 1.00 93.19 311 ILE A CA 1
ATOM 2535 C C . ILE A 1 311 ? -7.232 -21.361 -2.557 1.00 93.19 311 ILE A C 1
ATOM 2537 O O . ILE A 1 311 ? -8.099 -20.545 -2.860 1.00 93.19 311 ILE A O 1
ATOM 2541 N N . PRO A 1 312 ? -7.558 -22.581 -2.082 1.00 86.00 312 PRO A N 1
ATOM 2542 C CA . PRO A 1 312 ? -8.929 -23.109 -2.126 1.00 86.00 312 PRO A CA 1
ATOM 2543 C C . PRO A 1 312 ? -9.992 -22.243 -1.437 1.00 86.00 312 PRO A C 1
ATOM 2545 O O . PRO A 1 312 ? -11.135 -22.201 -1.880 1.00 86.00 312 PRO A O 1
ATOM 2548 N N . ALA A 1 313 ? -9.617 -21.547 -0.361 1.00 87.06 313 ALA A N 1
ATOM 2549 C CA . ALA A 1 313 ? -10.506 -20.672 0.402 1.00 87.06 313 ALA A CA 1
ATOM 2550 C C . ALA A 1 313 ? -10.644 -19.253 -0.192 1.00 87.06 313 ALA A C 1
ATOM 2552 O O . ALA A 1 313 ? -11.292 -18.396 0.408 1.00 87.06 313 ALA A O 1
ATOM 2553 N N . MET A 1 314 ? -10.021 -18.976 -1.342 1.00 86.06 314 MET A N 1
ATOM 2554 C CA . MET A 1 314 ? -10.061 -17.680 -2.019 1.00 86.06 314 MET A CA 1
ATOM 2555 C C . MET A 1 314 ? -10.691 -17.825 -3.405 1.00 86.06 314 MET A C 1
ATOM 2557 O O . MET A 1 314 ? -10.355 -18.719 -4.174 1.00 86.06 314 MET A O 1
ATOM 2561 N N . HIS A 1 315 ? -11.619 -16.926 -3.727 1.00 77.00 315 HIS A N 1
ATOM 2562 C CA . HIS A 1 315 ? -12.380 -16.977 -4.983 1.00 77.00 315 HIS A CA 1
ATOM 2563 C C . HIS A 1 315 ? -11.911 -15.952 -6.024 1.00 77.00 315 HIS A C 1
ATOM 2565 O O . HIS A 1 315 ? -12.198 -16.103 -7.208 1.00 77.00 315 HIS A O 1
ATOM 2571 N N . ASP A 1 316 ? -11.157 -14.939 -5.591 1.00 80.50 316 ASP A N 1
ATOM 2572 C CA . ASP A 1 316 ? -10.579 -13.923 -6.466 1.00 80.50 316 ASP A CA 1
ATOM 2573 C C . ASP A 1 316 ? -9.108 -14.255 -6.754 1.00 80.50 316 ASP A C 1
ATOM 2575 O O . ASP A 1 316 ? -8.344 -14.552 -5.833 1.00 80.50 316 ASP A O 1
ATOM 2579 N N . ASP A 1 317 ? -8.681 -14.123 -8.010 1.00 86.69 317 ASP A N 1
ATOM 2580 C CA . ASP A 1 317 ? -7.269 -14.205 -8.395 1.00 86.69 317 ASP A CA 1
ATOM 2581 C C . ASP A 1 317 ? -6.617 -12.815 -8.330 1.00 86.69 317 ASP A C 1
ATOM 2583 O O . ASP A 1 317 ? -6.815 -11.955 -9.193 1.00 86.69 317 ASP A O 1
ATOM 2587 N N . LYS A 1 318 ? -5.881 -12.576 -7.245 1.00 88.75 318 LYS A N 1
ATOM 2588 C CA . LYS A 1 318 ? -5.204 -11.323 -6.901 1.00 88.75 318 LYS A CA 1
ATOM 2589 C C . LYS A 1 318 ? -3.773 -11.613 -6.463 1.00 88.75 318 LYS A C 1
ATOM 2591 O O . LYS A 1 318 ? -3.406 -12.752 -6.199 1.00 88.75 318 LYS A O 1
ATOM 2596 N N . TYR A 1 319 ? -2.976 -10.557 -6.350 1.00 90.94 319 TYR A N 1
ATOM 2597 C CA . TYR A 1 319 ? -1.640 -10.627 -5.764 1.00 90.94 319 TYR A CA 1
ATOM 2598 C C . TYR A 1 319 ? -1.675 -10.156 -4.320 1.00 90.94 319 TYR A C 1
ATOM 2600 O O . TYR A 1 319 ? -2.167 -9.060 -4.041 1.00 90.94 319 TYR A O 1
ATOM 2608 N N . TYR A 1 320 ? -1.170 -10.985 -3.414 1.00 93.75 320 TYR A N 1
ATOM 2609 C CA . TYR A 1 320 ? -1.071 -10.695 -1.987 1.00 93.75 320 TYR A CA 1
ATOM 2610 C C . TYR A 1 320 ? 0.399 -10.677 -1.578 1.00 93.75 320 TYR A C 1
ATOM 2612 O O . TYR A 1 320 ? 1.215 -11.389 -2.157 1.00 93.75 320 TYR A O 1
ATOM 2620 N N . ILE A 1 321 ? 0.720 -9.866 -0.570 1.00 95.75 321 ILE A N 1
ATOM 2621 C CA . ILE A 1 321 ? 2.010 -9.879 0.120 1.00 95.75 321 ILE A CA 1
ATOM 2622 C C . ILE A 1 321 ? 1.793 -10.245 1.587 1.00 95.75 321 ILE A C 1
ATOM 2624 O O . ILE A 1 321 ? 0.894 -9.694 2.238 1.00 95.75 321 ILE A O 1
ATOM 2628 N N . LYS A 1 322 ? 2.575 -11.207 2.080 1.00 96.75 322 LYS A N 1
ATOM 2629 C CA . LYS A 1 322 ? 2.582 -11.670 3.475 1.00 96.75 322 LYS A CA 1
ATOM 2630 C C . LYS A 1 322 ? 3.996 -12.078 3.885 1.00 96.75 322 LYS A C 1
ATOM 2632 O O . LYS A 1 322 ? 4.828 -12.358 3.022 1.00 96.75 322 LYS A O 1
ATOM 2637 N N . ARG A 1 323 ? 4.268 -12.132 5.187 1.00 97.56 323 ARG A N 1
ATOM 2638 C CA . ARG A 1 323 ? 5.526 -12.664 5.710 1.00 97.56 323 ARG A CA 1
ATOM 2639 C C . ARG A 1 323 ? 5.473 -14.182 5.755 1.00 97.56 323 ARG A C 1
ATOM 2641 O O . ARG A 1 323 ? 4.530 -14.755 6.299 1.00 97.56 323 ARG A O 1
ATOM 2648 N N . LEU A 1 324 ? 6.478 -14.830 5.179 1.00 97.94 324 LEU A N 1
ATOM 2649 C CA . LEU A 1 324 ? 6.626 -16.276 5.222 1.00 97.94 324 LEU A CA 1
ATOM 2650 C C . LEU A 1 324 ? 7.026 -16.707 6.634 1.00 97.94 324 LEU A C 1
ATOM 2652 O O . LEU A 1 324 ? 8.083 -16.312 7.123 1.00 97.94 324 LEU A O 1
ATOM 2656 N N . VAL A 1 325 ? 6.202 -17.531 7.275 1.00 98.44 325 VAL A N 1
ATOM 2657 C CA . VAL A 1 325 ? 6.434 -17.996 8.652 1.00 98.44 325 VAL A CA 1
ATOM 2658 C C . VAL A 1 325 ? 6.656 -19.504 8.753 1.00 98.44 325 VAL A C 1
ATOM 2660 O O . VAL A 1 325 ? 7.181 -19.957 9.763 1.00 98.44 325 VAL A O 1
ATOM 2663 N N . GLY A 1 326 ? 6.316 -20.277 7.717 1.00 98.06 326 GLY A N 1
ATOM 2664 C CA . GLY A 1 326 ? 6.530 -21.725 7.698 1.00 98.06 326 GLY A CA 1
ATOM 2665 C C . GLY A 1 326 ? 6.812 -22.283 6.304 1.00 98.06 326 GLY A C 1
ATOM 2666 O O . GLY A 1 326 ? 6.172 -21.897 5.322 1.00 98.06 326 GLY A O 1
ATOM 2667 N N . LEU A 1 327 ? 7.771 -23.200 6.251 1.00 98.19 327 LEU A N 1
ATOM 2668 C CA . LEU A 1 327 ? 8.164 -24.038 5.119 1.00 98.19 327 LEU A CA 1
ATOM 2669 C C . LEU A 1 327 ? 7.570 -25.448 5.277 1.00 98.19 327 LEU A C 1
ATOM 2671 O O . LEU A 1 327 ? 7.144 -25.795 6.379 1.00 98.19 327 LEU A O 1
ATOM 2675 N N . PRO A 1 328 ? 7.564 -26.284 4.219 1.00 98.44 328 PRO A N 1
ATOM 2676 C CA . PRO A 1 328 ? 7.096 -27.663 4.316 1.00 98.44 328 PRO A CA 1
ATOM 2677 C C . PRO A 1 328 ? 7.690 -28.423 5.511 1.00 98.44 328 PRO A C 1
ATOM 2679 O O . PRO A 1 328 ? 8.908 -28.474 5.677 1.00 98.44 328 PRO A O 1
ATOM 2682 N N . GLY A 1 329 ? 6.821 -29.035 6.315 1.00 98.31 329 GLY A N 1
ATOM 2683 C CA . GLY A 1 329 ? 7.175 -29.798 7.514 1.00 98.31 329 GLY A CA 1
ATOM 2684 C C . GLY A 1 329 ? 7.218 -28.991 8.813 1.00 98.31 329 GLY A C 1
ATOM 2685 O O . GLY A 1 329 ? 7.246 -29.601 9.879 1.00 98.31 329 GLY A O 1
ATOM 2686 N N . ASP A 1 330 ? 7.187 -27.656 8.759 1.00 98.62 330 ASP A N 1
ATOM 2687 C CA . ASP A 1 330 ? 7.163 -26.840 9.973 1.00 98.62 330 ASP A CA 1
ATOM 2688 C C . ASP A 1 330 ? 5.836 -26.973 10.729 1.00 98.62 330 ASP A C 1
ATOM 2690 O O . ASP A 1 330 ? 4.768 -27.044 10.120 1.00 98.62 330 ASP A O 1
ATOM 2694 N N . VAL A 1 331 ? 5.907 -26.928 12.059 1.00 98.69 331 VAL A N 1
ATOM 2695 C CA . VAL A 1 331 ? 4.749 -26.876 12.960 1.00 98.69 331 VAL A CA 1
ATOM 2696 C C . VAL A 1 331 ? 4.620 -25.470 13.531 1.00 98.69 331 VAL A C 1
ATOM 2698 O O . VAL A 1 331 ? 5.565 -24.951 14.126 1.00 98.69 331 VAL A O 1
ATOM 2701 N N . LEU A 1 332 ? 3.458 -24.848 13.354 1.00 98.75 332 LEU A N 1
ATOM 2702 C CA . LEU A 1 332 ? 3.185 -23.475 13.772 1.00 98.75 332 LEU A CA 1
ATOM 2703 C C . LEU A 1 332 ? 2.114 -23.430 14.859 1.00 98.75 332 LEU A C 1
ATOM 2705 O O . LEU A 1 332 ? 1.102 -24.122 14.763 1.00 98.75 332 LEU A O 1
ATOM 2709 N N . SER A 1 333 ? 2.307 -22.566 15.852 1.00 98.56 333 SER A N 1
ATOM 2710 C CA . SER A 1 333 ? 1.329 -22.273 16.905 1.00 98.56 333 SER A CA 1
ATOM 2711 C C . SER A 1 333 ? 1.461 -20.827 17.381 1.00 98.56 333 SER A C 1
ATOM 2713 O O . SER A 1 333 ? 2.507 -20.206 17.207 1.00 98.56 333 SER A O 1
ATOM 2715 N N . ILE A 1 334 ? 0.401 -20.263 17.963 1.00 98.50 334 ILE A N 1
ATOM 2716 C CA . ILE A 1 334 ? 0.439 -18.915 18.546 1.00 98.50 334 ILE A CA 1
ATOM 2717 C C . ILE A 1 334 ? 0.096 -19.006 20.031 1.00 98.50 334 ILE A C 1
ATOM 2719 O O . ILE A 1 334 ? -0.999 -19.440 20.396 1.00 98.50 334 ILE A O 1
ATOM 2723 N N . GLU A 1 335 ? 1.014 -18.534 20.872 1.00 97.50 335 GLU A N 1
ATOM 2724 C CA . GLU A 1 335 ? 0.750 -18.202 22.271 1.00 97.50 335 GLU A CA 1
ATOM 2725 C C . GLU A 1 335 ? 0.950 -16.697 22.408 1.00 97.50 335 GLU A C 1
ATOM 2727 O O . GLU A 1 335 ? 2.073 -16.200 22.460 1.00 97.50 335 GLU A O 1
ATOM 2732 N N . GLU A 1 336 ? -0.155 -15.953 22.349 1.00 96.94 336 GLU A N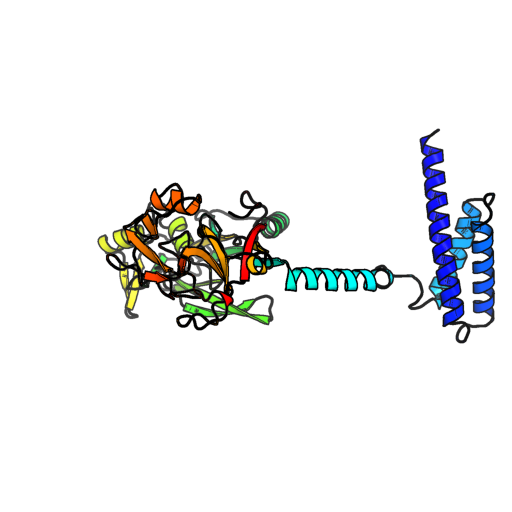 1
ATOM 2733 C CA . GLU A 1 336 ? -0.108 -14.504 22.161 1.00 96.94 336 GLU A CA 1
ATOM 2734 C C . GLU A 1 336 ? 0.801 -13.800 23.185 1.00 96.94 336 GLU A C 1
ATOM 2736 O O . GLU A 1 336 ? 0.688 -14.061 24.386 1.00 96.94 336 GLU A O 1
ATOM 2741 N N . PRO A 1 337 ? 1.642 -12.845 22.746 1.00 96.69 337 PRO A N 1
ATOM 2742 C CA . PRO A 1 337 ? 1.738 -12.285 21.389 1.00 96.69 337 PRO A CA 1
ATOM 2743 C C . PRO A 1 337 ? 2.716 -13.014 20.448 1.00 96.69 337 PRO A C 1
ATOM 2745 O O . PRO A 1 337 ? 3.050 -12.476 19.391 1.00 96.69 337 PRO A O 1
ATOM 2748 N N . VAL A 1 338 ? 3.221 -14.185 20.831 1.00 98.31 338 VAL A N 1
ATOM 2749 C CA . VAL A 1 338 ? 4.363 -14.838 20.185 1.00 98.31 338 VAL A CA 1
ATOM 2750 C C . VAL A 1 338 ? 3.893 -15.921 19.212 1.00 98.31 338 VAL A C 1
ATOM 2752 O O . VAL A 1 338 ? 3.039 -16.753 19.524 1.00 98.31 338 VAL A O 1
ATOM 2755 N N . LEU A 1 339 ? 4.473 -15.911 18.011 1.00 98.38 339 LEU A N 1
ATOM 2756 C CA . LEU A 1 339 ? 4.345 -16.997 17.041 1.00 98.38 339 LEU A CA 1
ATOM 2757 C C . LEU A 1 339 ? 5.487 -17.988 17.260 1.00 98.38 339 LEU A C 1
ATOM 2759 O O . LEU A 1 339 ? 6.650 -17.593 17.320 1.00 98.38 339 LEU A O 1
ATOM 2763 N N . TYR A 1 340 ? 5.160 -19.269 17.327 1.00 98.62 340 TYR A N 1
ATOM 2764 C CA . TYR A 1 340 ? 6.121 -20.350 17.483 1.00 98.62 340 TYR A CA 1
ATOM 2765 C C . TYR A 1 340 ? 6.232 -21.132 16.182 1.00 98.62 340 TYR A C 1
ATOM 2767 O O . TYR A 1 340 ? 5.234 -21.404 15.509 1.00 98.62 340 TYR A O 1
ATOM 2775 N N . ARG A 1 341 ? 7.462 -21.516 15.850 1.00 98.50 341 ARG A N 1
ATOM 2776 C CA . ARG A 1 341 ? 7.799 -22.395 14.735 1.00 98.50 341 ARG A CA 1
ATOM 2777 C C . ARG A 1 341 ? 8.648 -23.535 15.273 1.00 98.50 341 ARG A C 1
ATOM 2779 O O . ARG A 1 341 ? 9.731 -23.308 15.800 1.00 98.50 341 ARG A O 1
ATOM 2786 N N . ASN A 1 342 ? 8.161 -24.761 15.123 1.00 98.31 342 ASN A N 1
ATOM 2787 C CA . ASN A 1 342 ? 8.784 -25.975 15.649 1.00 98.31 342 ASN A CA 1
ATOM 2788 C C . ASN A 1 342 ? 9.031 -25.899 17.166 1.00 98.31 342 ASN A C 1
ATOM 2790 O O . ASN A 1 342 ? 10.080 -26.318 17.640 1.00 98.31 342 ASN A O 1
ATOM 2794 N N . HIS A 1 343 ? 8.038 -25.394 17.908 1.00 97.69 343 HIS A N 1
ATOM 2795 C CA . HIS A 1 343 ? 8.043 -25.218 19.371 1.00 97.69 343 HIS A CA 1
ATOM 2796 C C . HIS A 1 343 ? 8.984 -24.134 19.918 1.00 97.69 343 HIS A C 1
ATOM 2798 O O . HIS A 1 343 ? 9.015 -23.922 21.125 1.00 97.69 343 HIS A O 1
ATOM 2804 N N . GLU A 1 344 ? 9.672 -23.388 19.055 1.00 98.00 344 GLU A N 1
ATOM 2805 C CA . GLU A 1 344 ? 10.525 -22.264 19.448 1.00 98.00 344 GLU A CA 1
ATOM 2806 C C . GLU A 1 344 ? 9.915 -20.928 18.995 1.00 98.00 344 GLU A C 1
ATOM 2808 O O . GLU A 1 344 ? 9.310 -20.874 17.916 1.00 98.00 344 GLU A O 1
ATOM 2813 N N . PRO A 1 345 ? 10.067 -19.832 19.767 1.00 98.00 345 PRO A N 1
ATOM 2814 C CA . PRO A 1 345 ? 9.651 -18.501 19.337 1.00 98.00 345 PRO A CA 1
ATOM 2815 C C . PRO A 1 345 ? 10.285 -18.129 17.997 1.00 98.00 345 PRO A C 1
ATOM 2817 O O . PRO A 1 345 ? 11.508 -18.184 17.834 1.00 98.00 345 PRO A O 1
ATOM 2820 N N . ILE A 1 346 ? 9.462 -17.708 17.038 1.00 97.19 346 ILE A N 1
ATOM 2821 C CA . ILE A 1 346 ? 9.955 -17.265 15.738 1.00 97.19 346 ILE A CA 1
ATOM 2822 C C . ILE A 1 346 ? 10.784 -15.989 15.919 1.00 97.19 346 ILE A C 1
ATOM 2824 O O . ILE A 1 346 ? 10.371 -15.062 16.611 1.00 97.19 346 ILE A O 1
ATOM 2828 N N . ASN A 1 347 ? 11.966 -15.937 15.318 1.00 95.56 347 ASN A N 1
ATOM 2829 C CA . ASN A 1 347 ? 12.907 -14.828 15.471 1.00 95.56 347 ASN A CA 1
ATOM 2830 C C . ASN A 1 347 ? 13.766 -14.672 14.207 1.00 95.56 347 ASN A C 1
ATOM 2832 O O . ASN A 1 347 ? 13.605 -15.420 13.236 1.00 95.56 347 ASN A O 1
ATOM 2836 N N . GLY A 1 348 ? 14.663 -13.686 14.208 1.00 90.06 348 GLY A N 1
ATOM 2837 C CA . GLY A 1 348 ? 15.693 -13.533 13.174 1.00 90.06 348 GLY A CA 1
ATOM 2838 C C . GLY A 1 348 ? 15.361 -12.519 12.078 1.00 90.06 348 GLY A C 1
ATOM 2839 O O . GLY A 1 348 ? 16.191 -12.284 11.201 1.00 90.06 348 GLY A O 1
ATOM 2840 N N . VAL A 1 349 ? 14.189 -11.879 12.145 1.00 93.88 349 VAL A N 1
ATOM 2841 C CA . VAL A 1 349 ? 13.877 -10.658 11.387 1.00 93.88 349 VAL A CA 1
ATOM 2842 C C . VAL A 1 349 ? 13.129 -9.669 12.277 1.00 93.88 349 VAL A C 1
ATOM 2844 O O . VAL A 1 349 ? 12.311 -10.062 13.108 1.00 93.88 349 VAL A O 1
ATOM 2847 N N . ALA A 1 350 ? 13.340 -8.371 12.043 1.00 94.88 350 ALA A N 1
ATOM 2848 C CA . ALA A 1 350 ? 12.818 -7.307 12.902 1.00 94.88 350 ALA A CA 1
ATOM 2849 C C . ALA A 1 350 ? 11.293 -7.363 13.109 1.00 94.88 350 ALA A C 1
ATOM 2851 O O . ALA A 1 350 ? 10.813 -7.047 14.192 1.00 94.88 350 ALA A O 1
ATOM 2852 N N . ALA A 1 351 ? 10.521 -7.769 12.094 1.00 95.75 351 ALA A N 1
ATOM 2853 C CA . ALA A 1 351 ? 9.068 -7.897 12.213 1.00 95.75 351 ALA A CA 1
ATOM 2854 C C . ALA A 1 351 ? 8.644 -8.990 13.212 1.00 95.75 351 ALA A C 1
ATOM 2856 O O . ALA A 1 351 ? 7.638 -8.834 13.901 1.00 95.75 351 ALA A O 1
ATOM 2857 N N . PHE A 1 352 ? 9.408 -10.081 13.313 1.00 97.38 352 PHE A N 1
ATOM 2858 C CA . PHE A 1 352 ? 9.153 -11.152 14.277 1.00 97.38 352 PHE A CA 1
ATOM 2859 C C . PHE A 1 352 ? 9.484 -10.692 15.686 1.00 97.38 352 PHE A C 1
ATOM 2861 O O . PHE A 1 352 ? 8.624 -10.739 16.563 1.00 97.38 352 PHE A O 1
ATOM 2868 N N . ASP A 1 353 ? 10.693 -10.164 15.866 1.00 96.69 353 ASP A N 1
ATOM 2869 C CA . ASP A 1 353 ? 11.191 -9.750 17.175 1.00 96.69 353 ASP A CA 1
ATOM 2870 C C . ASP A 1 353 ? 10.294 -8.659 17.784 1.00 96.69 353 ASP A C 1
ATOM 2872 O O . ASP A 1 353 ? 9.905 -8.748 18.949 1.00 96.69 353 ASP A O 1
ATOM 2876 N N . LYS A 1 354 ? 9.870 -7.681 16.968 1.00 97.31 354 LYS A N 1
ATOM 2877 C CA . LYS A 1 354 ? 8.974 -6.598 17.398 1.00 97.31 354 LYS A CA 1
ATOM 2878 C C . LYS A 1 354 ? 7.545 -7.055 17.660 1.00 97.31 354 LYS A C 1
ATOM 2880 O O . LYS A 1 354 ? 6.916 -6.537 18.577 1.00 97.31 354 LYS A O 1
ATOM 2885 N N . ASN A 1 355 ? 7.011 -8.014 16.900 1.00 97.31 355 ASN A N 1
ATOM 2886 C CA . ASN A 1 355 ? 5.695 -8.579 17.212 1.00 97.31 355 ASN A CA 1
ATOM 2887 C C . ASN A 1 355 ? 5.728 -9.376 18.523 1.00 97.31 355 ASN A C 1
ATOM 2889 O O . ASN A 1 355 ? 4.839 -9.203 19.356 1.00 97.31 355 ASN A O 1
ATOM 2893 N N . ASN A 1 356 ? 6.770 -10.177 18.751 1.00 96.25 356 ASN A N 1
ATOM 2894 C CA . ASN A 1 356 ? 6.902 -10.975 19.972 1.00 96.25 356 ASN A CA 1
ATOM 2895 C C . ASN A 1 356 ? 6.920 -10.115 21.247 1.00 96.25 356 ASN A C 1
ATOM 2897 O O . ASN A 1 356 ? 6.469 -10.565 22.297 1.00 96.25 356 ASN A O 1
ATOM 2901 N N . THR A 1 357 ? 7.414 -8.877 21.165 1.00 96.31 357 THR A N 1
ATOM 2902 C CA . THR A 1 357 ? 7.500 -7.939 22.299 1.00 96.31 357 THR A CA 1
ATOM 2903 C C . THR A 1 357 ? 6.478 -6.800 22.246 1.00 96.31 357 THR A C 1
ATOM 2905 O O . THR A 1 357 ? 6.422 -5.994 23.175 1.00 96.31 357 THR A O 1
ATOM 2908 N N . ARG A 1 358 ? 5.647 -6.737 21.195 1.00 95.88 358 ARG A N 1
ATOM 2909 C CA . ARG A 1 358 ? 4.730 -5.621 20.892 1.00 95.88 358 ARG A CA 1
ATOM 2910 C C . ARG A 1 358 ? 5.427 -4.256 20.834 1.00 95.88 358 ARG A C 1
ATOM 2912 O O . ARG A 1 358 ? 4.944 -3.262 21.379 1.00 95.88 358 ARG A O 1
ATOM 2919 N N . GLU A 1 359 ? 6.594 -4.209 20.205 1.00 95.44 359 GLU A N 1
ATOM 2920 C CA . GLU A 1 359 ? 7.392 -2.992 20.107 1.00 95.44 359 GLU A CA 1
ATOM 2921 C C . GLU A 1 359 ? 6.823 -2.019 19.060 1.00 95.44 359 GLU A C 1
ATOM 2923 O O . GLU A 1 359 ? 6.625 -2.350 17.885 1.00 95.44 359 GLU A O 1
ATOM 2928 N N . GLY A 1 360 ? 6.626 -0.765 19.471 1.00 93.06 360 GLY A N 1
ATOM 2929 C CA . GLY A 1 360 ? 6.185 0.311 18.590 1.00 93.06 360 GLY A CA 1
ATOM 2930 C C . GLY A 1 360 ? 4.786 0.063 18.026 1.00 93.06 360 GLY A C 1
ATOM 2931 O O . GLY A 1 360 ? 3.809 0.018 18.766 1.00 93.06 360 GLY A O 1
ATOM 2932 N N . LEU A 1 361 ? 4.695 -0.051 16.700 1.00 91.56 361 LEU A N 1
ATOM 2933 C CA . LEU A 1 361 ? 3.435 -0.225 15.969 1.00 91.56 361 LEU A CA 1
ATOM 2934 C C . LEU A 1 361 ? 3.108 -1.695 15.659 1.00 91.56 361 LEU A C 1
ATOM 2936 O O . LEU A 1 361 ? 2.115 -1.961 14.987 1.00 91.56 361 LEU A O 1
ATOM 2940 N N . TYR A 1 362 ? 3.934 -2.640 16.114 1.00 95.56 362 TYR A N 1
ATOM 2941 C CA . TYR A 1 362 ? 3.674 -4.067 15.957 1.00 95.56 362 TYR A CA 1
ATOM 2942 C C . TYR A 1 362 ? 2.752 -4.551 17.091 1.00 95.56 362 TYR A C 1
ATOM 2944 O O . TYR A 1 362 ? 3.142 -4.488 18.257 1.00 95.56 362 TYR A O 1
ATOM 2952 N N . PRO A 1 363 ? 1.527 -5.020 16.794 1.00 92.56 363 PRO A N 1
ATOM 2953 C CA . PRO A 1 363 ? 0.537 -5.362 17.822 1.00 92.56 363 PRO A CA 1
ATOM 2954 C C . PRO A 1 363 ? 0.779 -6.728 18.488 1.00 92.56 363 PRO A C 1
ATOM 2956 O O . PRO A 1 363 ? 0.162 -7.037 19.515 1.00 92.56 363 PRO A O 1
ATOM 2959 N N . GLY A 1 364 ? 1.671 -7.543 17.920 1.00 96.31 364 GLY A N 1
ATOM 2960 C CA . GLY A 1 364 ? 1.865 -8.941 18.280 1.00 96.31 364 GLY A CA 1
ATOM 2961 C C . GLY A 1 364 ? 0.938 -9.884 17.521 1.00 96.31 364 GLY A C 1
ATOM 2962 O O . GLY A 1 364 ? -0.060 -9.467 16.929 1.00 96.31 364 GLY A O 1
ATOM 2963 N N . TYR A 1 365 ? 1.279 -11.172 17.530 1.00 97.19 365 TYR A N 1
ATOM 2964 C CA . TYR A 1 365 ? 0.486 -12.206 16.875 1.00 97.19 365 TYR A CA 1
ATOM 2965 C C . TYR A 1 365 ? -0.768 -12.548 17.681 1.00 97.19 365 TYR A C 1
ATOM 2967 O O . TYR A 1 365 ? -0.710 -12.685 18.902 1.00 97.19 365 TYR A O 1
ATOM 2975 N N . VAL A 1 366 ? -1.894 -12.703 16.978 1.00 95.00 366 VAL A N 1
ATOM 2976 C CA . VAL A 1 366 ? -3.196 -13.067 17.560 1.00 95.00 366 VAL A CA 1
ATOM 2977 C C . VAL A 1 366 ? -3.567 -14.490 17.160 1.00 95.00 366 VAL A C 1
ATOM 2979 O O . VAL A 1 366 ? -3.554 -14.836 15.970 1.00 95.00 366 VAL A O 1
ATOM 2982 N N . ALA A 1 367 ? -3.928 -15.299 18.152 1.00 96.19 367 ALA A N 1
ATOM 2983 C CA . ALA A 1 367 ? -4.371 -16.670 17.986 1.00 96.19 367 ALA A CA 1
ATOM 2984 C C . ALA A 1 367 ? -5.805 -16.675 17.442 1.00 96.19 367 ALA A C 1
ATOM 2986 O O . ALA A 1 367 ? -6.768 -16.362 18.141 1.00 96.19 367 ALA A O 1
ATOM 2987 N N . ALA A 1 368 ? -5.957 -17.032 16.169 1.00 93.44 368 ALA A N 1
ATOM 2988 C CA . ALA A 1 368 ? -7.241 -17.013 15.481 1.00 93.44 368 ALA A CA 1
ATOM 2989 C C . ALA A 1 368 ? -7.305 -18.064 14.370 1.00 93.44 368 ALA A C 1
ATOM 2991 O O . ALA A 1 368 ? -6.278 -18.500 13.841 1.00 93.44 368 ALA A O 1
ATOM 2992 N N . GLY A 1 369 ? -8.532 -18.439 13.999 1.00 93.88 369 GLY A N 1
ATOM 2993 C CA . GLY A 1 369 ? -8.797 -19.393 12.926 1.00 93.88 369 GLY A CA 1
ATOM 2994 C C . GLY A 1 369 ? -8.045 -20.708 13.132 1.00 93.88 369 GLY A C 1
ATOM 2995 O O . GLY A 1 369 ? -8.146 -21.335 14.183 1.00 93.88 369 GLY A O 1
ATOM 2996 N N . ARG A 1 370 ? -7.259 -21.096 12.132 1.00 95.75 370 ARG A N 1
ATOM 2997 C CA . ARG A 1 370 ? -6.436 -22.314 12.116 1.00 95.75 370 ARG A CA 1
ATOM 2998 C C . ARG A 1 370 ? -5.338 -22.359 13.187 1.00 95.75 370 ARG A C 1
ATOM 3000 O O . ARG A 1 370 ? -4.893 -23.434 13.558 1.00 95.75 370 ARG A O 1
ATOM 3007 N N . LEU A 1 371 ? -4.939 -21.200 13.715 1.00 97.25 371 LEU A N 1
ATOM 3008 C CA . LEU A 1 371 ? -3.996 -21.068 14.832 1.00 97.25 371 LEU A CA 1
ATOM 3009 C C . LEU A 1 371 ? -4.682 -20.449 16.058 1.00 97.25 371 LEU A C 1
ATOM 3011 O O . LEU A 1 371 ? -4.082 -19.648 16.774 1.00 97.25 371 LEU A O 1
ATOM 3015 N N . ALA A 1 372 ? -5.966 -20.750 16.273 1.00 96.94 372 ALA A N 1
ATOM 3016 C CA . ALA A 1 372 ? -6.650 -20.394 17.512 1.00 96.94 372 ALA A CA 1
ATOM 3017 C C . ALA A 1 372 ? -5.950 -21.024 18.729 1.00 96.94 372 ALA A C 1
ATOM 3019 O O . ALA A 1 372 ? -5.183 -21.977 18.606 1.00 96.94 372 ALA A O 1
ATOM 3020 N N . LYS A 1 373 ? -6.218 -20.501 19.928 1.00 95.88 373 LYS A N 1
ATOM 3021 C CA . LYS A 1 373 ? -5.560 -20.960 21.158 1.00 95.88 373 LYS A CA 1
ATOM 3022 C C . LYS A 1 373 ? -5.679 -22.483 21.326 1.00 95.88 373 LYS A C 1
ATOM 3024 O O . LYS A 1 373 ? -6.786 -23.013 21.382 1.00 95.88 373 LYS A O 1
ATOM 3029 N N . GLY A 1 374 ? -4.535 -23.161 21.438 1.00 94.88 374 GLY A N 1
ATOM 3030 C CA . GLY A 1 374 ? -4.443 -24.622 21.566 1.00 94.88 374 GLY A CA 1
ATOM 3031 C C . GLY A 1 374 ? -4.413 -25.394 20.241 1.00 94.88 374 GLY A C 1
ATOM 3032 O O . GLY A 1 374 ? -4.256 -26.611 20.265 1.00 94.88 374 GLY A O 1
ATOM 3033 N N . PHE A 1 375 ? -4.532 -24.713 19.099 1.00 97.25 375 PHE A N 1
ATOM 3034 C CA . PHE A 1 375 ? -4.411 -25.307 17.769 1.00 97.25 375 PHE A CA 1
ATOM 3035 C C . PHE A 1 375 ? -2.998 -25.117 17.219 1.00 97.25 375 PHE A C 1
ATOM 3037 O O . PHE A 1 375 ? -2.303 -24.150 17.541 1.00 97.25 375 PHE A O 1
ATOM 3044 N N . GLN A 1 376 ? -2.591 -26.053 16.367 1.00 97.69 376 GLN A N 1
ATOM 3045 C CA . GLN A 1 376 ? -1.333 -26.007 15.635 1.00 97.69 376 GLN A CA 1
ATOM 3046 C C . GLN A 1 376 ? -1.573 -26.411 14.183 1.00 97.69 376 GLN A C 1
ATOM 3048 O O . GLN A 1 376 ? -2.464 -27.212 13.895 1.00 97.69 376 GLN A O 1
ATOM 3053 N N . GLU A 1 377 ? -0.747 -25.901 13.277 1.00 97.81 377 GLU A N 1
ATOM 3054 C CA . GLU A 1 377 ? -0.773 -26.273 11.862 1.00 97.81 377 GLU A CA 1
ATOM 3055 C C . GLU A 1 377 ? 0.587 -26.816 11.443 1.00 97.81 377 GLU A C 1
ATOM 3057 O O . GLU A 1 377 ? 1.616 -26.186 11.678 1.00 97.81 377 GLU A O 1
ATOM 3062 N N . THR A 1 378 ? 0.588 -27.982 10.796 1.00 98.56 378 THR A N 1
ATOM 3063 C CA . THR A 1 378 ? 1.780 -28.519 10.132 1.00 98.56 378 THR A CA 1
ATOM 3064 C C . THR A 1 378 ? 1.726 -28.153 8.658 1.00 98.56 378 THR A C 1
ATOM 3066 O O . THR A 1 378 ? 0.750 -28.469 7.974 1.00 98.56 378 THR A O 1
ATOM 3069 N N . VAL A 1 379 ? 2.762 -27.491 8.153 1.00 98.50 379 VAL A N 1
ATOM 3070 C CA . VAL A 1 379 ? 2.812 -27.050 6.758 1.00 98.50 379 VAL A CA 1
ATOM 3071 C C . VAL A 1 379 ? 3.008 -28.266 5.842 1.00 98.50 379 VAL A C 1
ATOM 3073 O O . VAL A 1 379 ? 4.007 -28.977 5.980 1.00 98.50 379 VAL A O 1
ATOM 3076 N N . PRO A 1 380 ? 2.092 -28.538 4.896 1.00 98.06 380 PRO A N 1
ATOM 3077 C CA . PRO A 1 380 ? 2.195 -29.709 4.037 1.00 98.06 380 PRO A CA 1
ATOM 3078 C C . PRO A 1 380 ? 3.311 -29.558 2.985 1.00 98.06 380 PRO A C 1
ATOM 3080 O O . PRO A 1 380 ? 3.787 -28.448 2.726 1.00 98.06 380 PRO A O 1
ATOM 3083 N N . PRO A 1 381 ? 3.719 -30.660 2.325 1.00 98.00 381 PRO A N 1
ATOM 3084 C CA . PRO A 1 381 ? 4.605 -30.604 1.165 1.00 98.00 381 PRO A CA 1
ATOM 3085 C C . PRO A 1 381 ? 4.117 -29.622 0.088 1.00 98.00 381 PRO A C 1
ATOM 3087 O O . PRO A 1 381 ? 2.913 -29.449 -0.112 1.00 98.00 381 PRO A O 1
ATOM 3090 N N . HIS A 1 382 ? 5.058 -28.998 -0.629 1.00 96.31 382 HIS A N 1
ATOM 3091 C CA . HIS A 1 382 ? 4.794 -28.039 -1.719 1.00 96.31 382 HIS A CA 1
ATOM 3092 C C . HIS A 1 382 ? 3.937 -26.828 -1.326 1.00 96.31 382 HIS A C 1
ATOM 3094 O O . HIS A 1 382 ? 3.230 -26.254 -2.160 1.00 96.31 382 HIS A O 1
ATOM 3100 N N . SER A 1 383 ? 3.974 -26.454 -0.050 1.00 97.50 383 SER A N 1
ATOM 3101 C CA . SER A 1 383 ? 3.168 -25.375 0.499 1.00 97.50 383 SER A CA 1
ATOM 3102 C C . SER A 1 383 ? 3.961 -24.537 1.491 1.00 97.50 383 SER A C 1
ATOM 3104 O O . SER A 1 383 ? 4.918 -24.993 2.110 1.00 97.50 383 SER A O 1
ATOM 3106 N N . PHE A 1 384 ? 3.513 -23.306 1.661 1.00 98.31 384 PHE A N 1
ATOM 3107 C CA . PHE A 1 384 ? 4.045 -22.335 2.597 1.00 98.31 384 PHE A CA 1
ATOM 3108 C C . PHE A 1 384 ? 2.938 -21.824 3.513 1.00 98.31 384 PHE A C 1
ATOM 3110 O O . PHE A 1 384 ? 1.758 -21.844 3.155 1.00 98.31 384 PHE A O 1
ATOM 3117 N N . TYR A 1 385 ? 3.318 -21.312 4.679 1.00 98.50 385 TYR A N 1
ATOM 3118 C CA . TYR A 1 385 ? 2.400 -20.619 5.578 1.00 98.50 385 TYR A CA 1
ATOM 3119 C C . TYR A 1 385 ? 2.834 -19.169 5.740 1.00 98.50 385 TYR A C 1
ATOM 3121 O O . TYR A 1 385 ? 3.995 -18.899 6.056 1.00 98.50 385 TYR A O 1
ATOM 3129 N N . ALA A 1 386 ? 1.913 -18.233 5.515 1.00 98.12 386 ALA A N 1
ATOM 3130 C CA . ALA A 1 386 ? 2.226 -16.812 5.512 1.00 98.12 386 ALA A CA 1
ATOM 3131 C C . ALA A 1 386 ? 1.228 -16.006 6.348 1.00 98.12 386 ALA A C 1
ATOM 3133 O O . ALA A 1 386 ? 0.018 -16.239 6.285 1.00 98.12 386 ALA A O 1
ATOM 3134 N N . LEU A 1 387 ? 1.750 -15.049 7.113 1.00 98.06 387 LEU A N 1
ATOM 3135 C CA . LEU A 1 387 ? 1.003 -14.188 8.030 1.00 98.06 387 LEU A CA 1
ATOM 3136 C C . LEU A 1 387 ? 1.256 -12.712 7.724 1.00 98.06 387 LEU A C 1
ATOM 3138 O O . LEU A 1 387 ? 2.270 -12.351 7.130 1.00 98.06 387 LEU A O 1
ATOM 3142 N N . GLY A 1 388 ? 0.305 -11.853 8.080 1.00 96.88 388 GLY A N 1
ATOM 3143 C CA . GLY A 1 388 ? 0.518 -10.409 8.030 1.00 96.88 388 GLY A CA 1
ATOM 3144 C C . GLY A 1 388 ? 1.232 -9.920 9.280 1.00 96.88 388 GLY A C 1
ATOM 3145 O O . GLY A 1 388 ? 0.937 -10.386 10.382 1.00 96.88 388 GLY A O 1
ATOM 3146 N N . ASP A 1 389 ? 2.126 -8.950 9.104 1.00 96.94 389 ASP A N 1
ATOM 3147 C CA . ASP A 1 389 ? 2.845 -8.320 10.214 1.00 96.94 389 ASP A CA 1
ATOM 3148 C C . ASP A 1 389 ? 1.884 -7.531 11.134 1.00 96.94 389 ASP A C 1
ATOM 3150 O O . ASP A 1 389 ? 2.140 -7.414 12.333 1.00 96.94 389 ASP A O 1
ATOM 3154 N N . ASN A 1 390 ? 0.730 -7.091 10.603 1.00 94.69 390 ASN A N 1
ATOM 3155 C CA . ASN A 1 390 ? -0.393 -6.538 11.362 1.00 94.69 390 ASN A CA 1
ATOM 3156 C C . ASN A 1 390 ? -1.393 -7.644 11.740 1.00 94.69 390 ASN A C 1
ATOM 3158 O O . ASN A 1 390 ? -2.493 -7.731 11.184 1.00 94.69 390 ASN A O 1
ATOM 3162 N N . SER A 1 391 ? -0.993 -8.543 12.642 1.00 93.56 391 SER A N 1
ATOM 3163 C CA . SER A 1 391 ? -1.719 -9.796 12.897 1.00 93.56 391 SER A CA 1
ATOM 3164 C C . SER A 1 391 ? -3.224 -9.642 13.210 1.00 93.56 391 SER A C 1
ATOM 3166 O O . SER A 1 391 ? -4.009 -10.403 12.642 1.00 93.56 391 SER A O 1
ATOM 3168 N N . PRO A 1 392 ? -3.701 -8.687 14.032 1.00 88.88 392 PRO A N 1
ATOM 3169 C CA . PRO A 1 392 ? -5.141 -8.507 14.258 1.00 88.88 392 PRO A CA 1
ATOM 3170 C C . PRO A 1 392 ? -5.913 -8.071 12.999 1.00 88.88 392 PRO A C 1
ATOM 3172 O O . PRO A 1 392 ? -7.084 -8.410 12.843 1.00 88.88 392 PRO A O 1
ATOM 3175 N N . HIS A 1 393 ? -5.255 -7.361 12.079 1.00 87.44 393 HIS A N 1
ATOM 3176 C CA . HIS A 1 393 ? -5.861 -6.738 10.896 1.00 87.44 393 HIS A CA 1
ATOM 3177 C C . HIS A 1 393 ? -5.399 -7.391 9.586 1.00 87.44 393 HIS A C 1
ATOM 3179 O O . HIS A 1 393 ? -5.252 -6.737 8.553 1.00 87.44 393 HIS A O 1
ATOM 3185 N N . SER A 1 394 ? -5.143 -8.698 9.614 1.00 90.94 394 SER A N 1
ATOM 3186 C CA . SER A 1 394 ? -4.640 -9.429 8.455 1.00 90.94 394 SER A CA 1
ATOM 3187 C C . SER A 1 394 ? -5.491 -10.655 8.143 1.00 90.94 394 SER A C 1
ATOM 3189 O O . SER A 1 394 ? -5.544 -11.608 8.916 1.00 90.94 394 SER A O 1
ATOM 3191 N N . GLY A 1 395 ? -6.119 -10.653 6.964 1.00 91.06 395 GLY A N 1
ATOM 3192 C CA . GLY A 1 395 ? -6.681 -11.855 6.348 1.00 91.06 395 GLY A CA 1
ATOM 3193 C C . GLY A 1 395 ? -5.570 -12.721 5.747 1.00 91.06 395 GLY A C 1
ATOM 3194 O O . GLY A 1 395 ? -5.206 -12.557 4.580 1.00 91.06 395 GLY A O 1
ATOM 3195 N N . ASP A 1 396 ? -5.004 -13.623 6.543 1.00 95.38 396 ASP A N 1
ATOM 3196 C CA . ASP A 1 396 ? -3.845 -14.451 6.191 1.00 95.38 396 ASP A CA 1
ATOM 3197 C C . ASP A 1 396 ? -4.079 -15.959 6.400 1.00 95.38 396 ASP A C 1
ATOM 3199 O O . ASP A 1 396 ? -5.228 -16.407 6.464 1.00 95.38 396 ASP A O 1
ATOM 3203 N N . GLY A 1 397 ? -3.001 -16.754 6.451 1.00 96.38 397 GLY A N 1
ATOM 3204 C CA . GLY A 1 397 ? -3.069 -18.215 6.469 1.00 96.38 397 GLY A CA 1
ATOM 3205 C C . GLY A 1 397 ? -3.925 -18.795 7.597 1.00 96.38 397 GLY A C 1
ATOM 3206 O O . GLY A 1 397 ? -4.485 -19.879 7.443 1.00 96.38 397 GLY A O 1
ATOM 3207 N N . ARG A 1 398 ? -4.161 -18.036 8.677 1.00 96.56 398 ARG A N 1
ATOM 3208 C CA . ARG A 1 398 ? -5.125 -18.407 9.730 1.00 96.56 398 ARG A CA 1
ATOM 3209 C C . ARG A 1 398 ? -6.542 -18.637 9.208 1.00 96.56 398 ARG A C 1
ATOM 3211 O O . ARG A 1 398 ? -7.293 -19.372 9.842 1.00 96.56 398 ARG A O 1
ATOM 3218 N N . TYR A 1 399 ? -6.910 -18.034 8.082 1.00 93.62 399 TYR A N 1
ATOM 3219 C CA . TYR A 1 399 ? -8.267 -18.084 7.534 1.00 93.62 399 TYR A CA 1
ATOM 3220 C C . TYR A 1 399 ? -8.341 -18.846 6.218 1.00 93.62 399 TYR A C 1
ATOM 3222 O O . TYR A 1 399 ? -9.263 -19.634 6.029 1.00 93.62 399 TYR A O 1
ATOM 3230 N N . TRP A 1 400 ? -7.368 -18.649 5.324 1.00 94.44 400 TRP A N 1
ATOM 3231 C CA . TRP A 1 400 ? -7.362 -19.298 4.007 1.00 94.44 400 TRP A CA 1
ATOM 3232 C C . TRP A 1 400 ? -6.369 -20.461 3.872 1.00 94.44 400 TRP A C 1
ATOM 3234 O O . TRP A 1 400 ? -6.363 -21.136 2.844 1.00 94.44 400 TRP A O 1
ATOM 3244 N N . GLY A 1 401 ? -5.581 -20.749 4.912 1.00 95.81 401 GLY A N 1
ATOM 3245 C CA . GLY A 1 401 ? -4.668 -21.889 4.964 1.00 95.81 401 GLY A CA 1
ATOM 3246 C C . GLY A 1 401 ? -3.312 -21.612 4.319 1.00 95.81 401 GLY A C 1
ATOM 3247 O O . GLY A 1 401 ? -2.618 -20.664 4.674 1.00 95.81 401 GLY A O 1
ATOM 3248 N N . PHE A 1 402 ? -2.905 -22.486 3.405 1.00 97.44 402 PHE A N 1
ATOM 3249 C CA . PHE A 1 402 ? -1.542 -22.530 2.882 1.00 97.44 402 PHE A CA 1
ATOM 3250 C C . PHE A 1 402 ? -1.420 -21.854 1.513 1.00 97.44 402 PHE A C 1
ATOM 3252 O O . PHE A 1 402 ? -2.355 -21.867 0.713 1.00 97.44 402 PHE A O 1
ATOM 3259 N N . VAL A 1 403 ? -0.240 -21.304 1.226 1.00 97.44 403 VAL A N 1
ATOM 3260 C CA . VAL A 1 403 ? 0.134 -20.804 -0.103 1.00 97.44 403 VAL A CA 1
ATOM 3261 C C . VAL A 1 403 ? 0.822 -21.939 -0.862 1.00 97.44 403 VAL A C 1
ATOM 3263 O O . VAL A 1 403 ? 1.872 -22.395 -0.407 1.00 97.44 403 VAL A O 1
ATOM 3266 N N . PRO A 1 404 ? 0.300 -22.405 -2.009 1.00 96.94 404 PRO A N 1
ATOM 3267 C CA . PRO A 1 404 ? 1.022 -23.371 -2.829 1.00 96.94 404 PRO A CA 1
ATOM 3268 C C . PRO A 1 404 ? 2.350 -22.778 -3.317 1.00 96.94 404 PRO A C 1
ATOM 3270 O O . PRO A 1 404 ? 2.384 -21.642 -3.786 1.00 96.94 404 PRO A O 1
ATOM 3273 N N . GLU A 1 405 ? 3.432 -23.556 -3.271 1.00 95.31 405 GLU A N 1
ATOM 3274 C CA . GLU A 1 405 ? 4.786 -23.110 -3.650 1.00 95.31 405 GLU A CA 1
ATOM 3275 C C . GLU A 1 405 ? 4.819 -22.471 -5.050 1.00 95.31 405 GLU A C 1
ATOM 3277 O O . GLU A 1 405 ? 5.437 -21.430 -5.259 1.00 95.31 405 GLU A O 1
ATOM 3282 N N . LYS A 1 406 ? 4.066 -23.046 -5.996 1.00 94.75 406 LYS A N 1
ATOM 3283 C CA . LYS A 1 406 ? 3.973 -22.583 -7.391 1.00 94.75 406 LYS A CA 1
ATOM 3284 C C . LYS A 1 406 ? 3.261 -21.240 -7.571 1.00 94.75 406 LYS A C 1
ATOM 3286 O O . LYS A 1 406 ? 3.387 -20.637 -8.632 1.00 94.75 406 LYS A O 1
ATOM 3291 N N . GLU A 1 407 ? 2.503 -20.789 -6.574 1.00 95.38 407 GLU A N 1
ATOM 3292 C CA . GLU A 1 407 ? 1.820 -19.493 -6.619 1.00 95.38 407 GLU A CA 1
ATOM 3293 C C . GLU A 1 407 ? 2.695 -18.355 -6.090 1.00 95.38 407 GLU A C 1
ATOM 3295 O O . GLU A 1 407 ? 2.309 -17.189 -6.214 1.00 95.38 407 GLU A O 1
ATOM 3300 N N . VAL A 1 408 ? 3.867 -18.658 -5.518 1.00 95.56 408 VAL A N 1
ATOM 3301 C CA . VAL A 1 408 ? 4.829 -17.639 -5.098 1.00 95.56 408 VAL A CA 1
ATOM 3302 C C . VAL A 1 408 ? 5.460 -16.994 -6.328 1.00 95.56 408 VAL A C 1
ATOM 3304 O O . VAL A 1 408 ? 6.009 -17.649 -7.207 1.00 95.56 408 VAL A O 1
ATOM 3307 N N . VAL A 1 409 ? 5.366 -15.671 -6.379 1.00 93.56 409 VAL A N 1
ATOM 3308 C CA . VAL A 1 409 ? 5.773 -14.839 -7.514 1.00 93.56 409 VAL A CA 1
ATOM 3309 C C .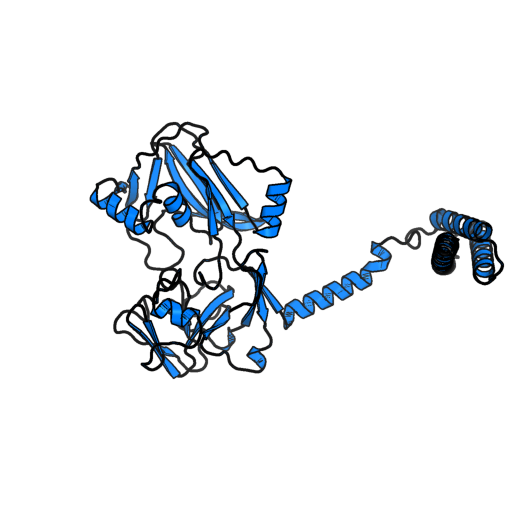 VAL A 1 409 ? 7.169 -14.269 -7.308 1.00 93.56 409 VAL A C 1
ATOM 3311 O O . VAL A 1 409 ? 7.912 -14.128 -8.275 1.00 93.56 409 VAL A O 1
ATOM 3314 N N . GLY A 1 410 ? 7.511 -13.886 -6.077 1.00 93.88 410 GLY A N 1
ATOM 3315 C CA . GLY A 1 410 ? 8.740 -13.153 -5.797 1.00 93.88 410 GLY A CA 1
ATOM 3316 C C . GLY A 1 410 ? 8.781 -12.552 -4.398 1.00 93.88 410 GLY A C 1
ATOM 3317 O O . GLY A 1 410 ? 7.860 -12.758 -3.605 1.00 93.88 410 GLY A O 1
ATOM 3318 N N . HIS A 1 411 ? 9.820 -11.771 -4.113 1.00 93.38 411 HIS A N 1
ATOM 3319 C CA . HIS A 1 411 ? 9.927 -10.999 -2.872 1.00 93.38 411 HIS A CA 1
ATOM 3320 C C . HIS A 1 411 ? 10.108 -9.511 -3.141 1.00 93.38 411 HIS A C 1
ATOM 3322 O O . HIS A 1 411 ? 10.650 -9.103 -4.171 1.00 93.38 411 HIS A O 1
ATOM 3328 N N . ALA A 1 412 ? 9.638 -8.689 -2.207 1.00 92.19 412 ALA A N 1
ATOM 3329 C CA . ALA A 1 412 ? 9.858 -7.252 -2.262 1.00 92.19 412 ALA A CA 1
ATOM 3330 C C . ALA A 1 412 ? 11.353 -6.938 -2.082 1.00 92.19 412 ALA A C 1
ATOM 3332 O O . ALA A 1 412 ? 12.023 -7.557 -1.254 1.00 92.19 412 ALA A O 1
ATOM 3333 N N . ILE A 1 413 ? 11.874 -5.988 -2.863 1.00 92.19 413 ILE A N 1
ATOM 3334 C CA . ILE A 1 413 ? 13.275 -5.533 -2.772 1.00 92.19 413 ILE A CA 1
ATOM 3335 C C . ILE A 1 413 ? 13.407 -4.031 -2.518 1.00 92.19 413 ILE A C 1
ATOM 3337 O O . ILE A 1 413 ? 14.390 -3.593 -1.924 1.00 92.19 413 ILE A O 1
ATOM 3341 N N . LEU A 1 414 ? 12.427 -3.229 -2.942 1.00 93.69 414 LEU A N 1
ATOM 3342 C CA . LEU A 1 414 ? 12.483 -1.774 -2.829 1.00 93.69 414 LEU A CA 1
ATOM 3343 C C . LEU A 1 414 ? 11.072 -1.185 -2.726 1.00 93.69 414 LEU A C 1
ATOM 3345 O O . LEU A 1 414 ? 10.201 -1.546 -3.516 1.00 93.69 414 LEU A O 1
ATOM 3349 N N . ILE A 1 415 ? 10.863 -0.251 -1.805 1.00 94.75 415 ILE A N 1
ATOM 3350 C CA . ILE A 1 415 ? 9.724 0.667 -1.785 1.00 94.75 415 ILE A CA 1
ATOM 3351 C C . ILE A 1 415 ? 10.102 1.865 -2.660 1.00 94.75 415 ILE A C 1
ATOM 3353 O O . ILE A 1 415 ? 11.017 2.622 -2.338 1.00 94.75 415 ILE A O 1
ATOM 3357 N N . VAL A 1 416 ? 9.414 2.025 -3.789 1.00 93.25 416 VAL A N 1
ATOM 3358 C CA . VAL A 1 416 ? 9.706 3.074 -4.784 1.00 93.25 416 VAL A CA 1
ATOM 3359 C C . VAL A 1 416 ? 8.800 4.291 -4.691 1.00 93.25 416 VAL A C 1
ATOM 3361 O O . VAL A 1 416 ? 9.110 5.325 -5.277 1.00 93.25 416 VAL A O 1
ATOM 3364 N N . HIS A 1 417 ? 7.680 4.169 -3.987 1.00 93.12 417 HIS A N 1
ATOM 3365 C CA . HIS A 1 417 ? 6.716 5.241 -3.749 1.00 93.12 417 HIS A CA 1
ATOM 3366 C C . HIS A 1 417 ? 5.898 4.884 -2.501 1.00 93.12 417 HIS A C 1
ATOM 3368 O O . HIS A 1 417 ? 5.633 3.695 -2.329 1.00 93.12 417 HIS A O 1
ATOM 3374 N N . PRO A 1 418 ? 5.486 5.829 -1.642 1.00 91.56 418 PRO A N 1
ATOM 3375 C CA . PRO A 1 418 ? 5.692 7.280 -1.721 1.00 91.56 418 PRO A CA 1
ATOM 3376 C C . PRO A 1 418 ? 7.158 7.714 -1.562 1.00 91.56 418 PRO A C 1
ATOM 3378 O O . PRO A 1 418 ? 7.987 6.959 -1.055 1.00 91.56 418 PRO A O 1
ATOM 3381 N N . PHE A 1 419 ? 7.489 8.932 -2.004 1.00 89.94 419 PHE A N 1
ATOM 3382 C CA . PHE A 1 419 ? 8.811 9.552 -1.810 1.00 89.94 419 PHE A CA 1
ATOM 3383 C C . PHE A 1 419 ? 8.940 10.125 -0.390 1.00 89.94 419 PHE A C 1
ATOM 3385 O O . PHE A 1 419 ? 9.153 11.320 -0.195 1.00 89.94 419 PHE A O 1
ATOM 3392 N N . SER A 1 420 ? 8.763 9.258 0.603 1.00 84.19 420 SER A N 1
ATOM 3393 C CA . SER A 1 420 ? 8.785 9.595 2.026 1.00 84.19 420 SER A CA 1
ATOM 3394 C C . SER A 1 420 ? 9.951 8.900 2.735 1.00 84.19 420 SER A C 1
ATOM 3396 O O . SER A 1 420 ? 10.804 8.281 2.099 1.00 84.19 420 SER A O 1
ATOM 3398 N N . SER A 1 421 ? 9.971 8.936 4.071 1.00 86.62 421 SER A N 1
ATOM 3399 C CA . SER A 1 421 ? 10.914 8.153 4.886 1.00 86.62 421 SER A CA 1
ATOM 3400 C C . SER A 1 421 ? 10.819 6.637 4.666 1.00 86.62 421 SER A C 1
ATOM 3402 O O . SER A 1 421 ? 11.692 5.903 5.120 1.00 86.62 421 SER A O 1
ATOM 3404 N N . ARG A 1 422 ? 9.772 6.165 3.976 1.00 88.31 422 ARG A N 1
ATOM 3405 C CA . ARG A 1 422 ? 9.576 4.759 3.608 1.00 88.31 422 ARG A CA 1
ATOM 3406 C C . ARG A 1 422 ? 10.283 4.374 2.306 1.00 88.31 422 ARG A C 1
ATOM 3408 O O . ARG A 1 422 ? 10.424 3.187 2.040 1.00 88.31 422 ARG A O 1
ATOM 3415 N N . TRP A 1 423 ? 10.714 5.342 1.493 1.00 92.00 423 TRP A N 1
ATOM 3416 C CA . TRP A 1 423 ? 11.427 5.071 0.245 1.00 92.00 423 TRP A CA 1
ATOM 3417 C C . TRP A 1 423 ? 12.788 4.431 0.536 1.00 92.00 423 TRP A C 1
ATOM 3419 O O . TRP A 1 423 ? 13.599 4.992 1.275 1.00 92.00 423 TRP A O 1
ATOM 3429 N N . GLY A 1 424 ? 13.055 3.263 -0.046 1.00 92.88 424 GLY A N 1
ATOM 3430 C CA . GLY A 1 424 ? 14.280 2.519 0.238 1.00 92.88 424 GLY A CA 1
ATOM 3431 C C . GLY A 1 424 ? 14.106 1.010 0.147 1.00 92.88 424 GLY A C 1
ATOM 3432 O O . GLY A 1 424 ? 13.141 0.518 -0.434 1.00 92.88 424 GLY A O 1
ATOM 3433 N N . LEU A 1 425 ? 15.081 0.269 0.678 1.00 92.50 425 LEU A N 1
ATOM 3434 C CA . LEU A 1 425 ? 15.081 -1.194 0.643 1.00 92.50 425 LEU A CA 1
ATOM 3435 C C . LEU A 1 425 ? 13.866 -1.768 1.376 1.00 92.50 425 LEU A C 1
ATOM 3437 O O . LEU A 1 425 ? 13.472 -1.290 2.436 1.00 92.50 425 LEU A O 1
ATOM 3441 N N . ALA A 1 426 ? 13.287 -2.811 0.792 1.00 89.06 426 ALA A N 1
ATOM 3442 C CA . ALA A 1 426 ? 12.222 -3.575 1.420 1.00 89.06 426 ALA A CA 1
ATOM 3443 C C . ALA A 1 426 ? 12.822 -4.556 2.452 1.00 89.06 426 ALA A C 1
ATOM 3445 O O . ALA A 1 426 ? 13.874 -5.146 2.193 1.00 89.06 426 ALA A O 1
ATOM 3446 N N . HIS A 1 427 ? 12.170 -4.708 3.611 1.00 72.94 427 HIS A N 1
ATOM 3447 C CA . HIS A 1 427 ? 12.637 -5.506 4.757 1.00 72.94 427 HIS A CA 1
ATOM 3448 C C . HIS A 1 427 ? 11.748 -6.727 5.071 1.00 72.94 427 HIS A C 1
ATOM 3450 O O . HIS A 1 427 ? 10.501 -6.684 4.890 1.00 72.94 427 HIS A O 1
#

Sequence (427 aa):
MFNFFSKERRTRRKLLEQSRDLVHMARKVDSYKRDILDPADLSDLRCLTTNLHQLRKNRLSRLDTLQDAYNALDALLRRFGGHIYPVTFLSENIEMIVVAAIVALGIRAFFIQTFKIPTNSMYPTYSGMLPHVYALGEKVDRNPLEKFWSLLADGAQHYSWQSTADGKLSIPFYPSMPAIGDFGPAYFQMVPGRKWLVLPAQYREYVVFIDKTPVSFRVPRDFSLDDVIHQTFFPQYRTLDEALKVARDEGRLVKTESGAMLLKTDFVFKKGDAIVQFDILTGDMLFVDRISYHFRQPKVGEAIVFRTGKIPAMHDDKYYIKRLVGLPGDVLSIEEPVLYRNHEPINGVAAFDKNNTREGLYPGYVAAGRLAKGFQETVPPHSFYALGDNSPHSGDGRYWGFVPEKEVVGHAILIVHPFSSRWGLAH

Secondary structure (DSSP, 8-state):
-HHHHHHHHHHHHHHHHHHHHHHHHHHHHHHHHTTTS-HHHHHHHHHHHHHHHHHHH-TT--HHHHHHHHHHHHHHHHHH-TTSSSPPHHHHHHHHHHHHHHHHHHHHHHTEEEEE--SGGGTTTS---EEEEPPTT------HHHHHHHHHHH--EEEEEE-SSSEEEEEEE-SS--SSSTT-SB-EEEEEEEETTTEEEEEEEEEEEETTEEEEEEEETT--SHHHHHHHH-TTSSSHHHHHHHHHHTT-EEE-TTS-EEEEEEEEE-TT-EEEEEEEEPPPEEEEESSGGGTS---TT-EEEEESTT-TT--S--EEEEEEEE-TT-EEEEETTEEEETTEE--SSHHHHHHHHT-TT-------GGG-TT-EEEPPTTEEEEE-SSGGG---HHHH-PEEGGGEEEEEEEEEESSSTT-EE--

Radius of gyration: 32.63 Å; chains: 1; bounding box: 75×67×92 Å